Protein AF-A0A553I225-F1 (afdb_monomer_lite)

Sequence (398 aa):
MARPFSRVFCRDSVHIELLSATKSDRAGHILAYIREQADSIGYRELRPRVMENGQLTDSTIGEPRASGMKNGGLDISTAGLTAIEQKRFQSFTEQCREHGLLQRPTGLSAEDTLDGLNDEVTLLRFLCARAFDVPGALQQFKEAHAIRSSVNTAEAYNTIDIDDFEHLRGIYPHWSGHRTKDGLPICILDAANLDGPSFAKYHNYTPSQVTCRAITSLDYLTRFVMPLCSAMAVQPVSKAVYLVDITYVSLKQGWNLRGYAQSFTGLLATCYPEVVDKIYVVNAPPYFSKIWAFIKGWIDPNTAKKLMILPPADVLTTLSKRIDIEHIPERYGGQSKAEVGLVPLVDGLKDLMGTEELPDGPIKWTMDQGNRTAVAVGARAGEVRKESLGSIGVKSTL

Organism: NCBI:txid2512241

Secondary structure (DSSP, 8-state):
----------TTSHHHHTTT--HHHHHHHHHHHHHHHHHHTT----PPPP---------------------S-TTTTTTT--HHHHHHHHHHHHHHHHTTTTSPPTT--SSB--TTTTSHHHHHHHHHHTTT-HHHHHHHHHHHHHHHHHTTHHHHHHHSBHHHHHHHHHHS-EEEEEE-TT--EEEEEEGGGSSHHHHHHHHTS-HHHHHHHHHHHHHHIIIIIHHHHHHHSSS----EEEEEE-TT--HHHHHHTHHHHHHHHHHHHHHSTT-EEEEEEES--TTHHHHHHHHTTTS-HHHHHHEEE--HHHHHHHHTTTS-GGGSBGGGTS-B-PPTTSPPP-TTHHHHHS-SSPPSS-EEEEEETTEEEEEE--EETTEEP-EEEEEEE-----

Structure (mmCIF, N/CA/C/O backbone):
data_AF-A0A553I225-F1
#
_entry.id   AF-A0A553I225-F1
#
loop_
_atom_site.group_PDB
_atom_site.id
_atom_site.type_symbol
_atom_site.label_atom_id
_atom_site.label_alt_id
_atom_site.label_comp_id
_atom_site.label_asym_id
_atom_site.label_entity_id
_atom_site.label_seq_id
_atom_site.pdbx_PDB_ins_code
_atom_site.Cartn_x
_atom_site.Cartn_y
_atom_site.Cartn_z
_atom_site.occupancy
_atom_site.B_iso_or_equiv
_atom_site.auth_seq_id
_atom_site.auth_comp_id
_atom_site.auth_asym_id
_atom_site.auth_atom_id
_atom_site.pdbx_PDB_model_num
ATOM 1 N N . MET A 1 1 ? 32.624 56.293 14.747 1.00 37.28 1 MET A N 1
ATOM 2 C CA . MET A 1 1 ? 31.443 55.688 14.094 1.00 37.28 1 MET A CA 1
ATOM 3 C C . MET A 1 1 ? 31.921 54.550 13.209 1.00 37.28 1 MET A C 1
ATOM 5 O O . MET A 1 1 ? 32.442 54.810 12.137 1.00 37.28 1 MET A O 1
ATOM 9 N N . ALA A 1 2 ? 31.814 53.311 13.684 1.00 30.41 2 ALA A N 1
ATOM 10 C CA . ALA A 1 2 ? 32.144 52.113 12.919 1.00 30.41 2 ALA A CA 1
ATOM 11 C C . ALA A 1 2 ? 30.874 51.258 12.824 1.00 30.41 2 ALA A C 1
ATOM 13 O O . ALA A 1 2 ? 30.286 50.927 13.851 1.00 30.41 2 ALA A O 1
ATOM 14 N N . ARG A 1 3 ? 30.427 50.947 11.604 1.00 28.56 3 ARG A N 1
ATOM 15 C CA . ARG A 1 3 ? 29.418 49.913 11.339 1.00 28.56 3 ARG A CA 1
ATOM 16 C C . ARG A 1 3 ? 30.136 48.728 10.686 1.00 28.56 3 ARG A C 1
ATOM 18 O O . ARG A 1 3 ? 30.824 48.960 9.693 1.00 28.56 3 ARG A O 1
ATOM 25 N N . PRO A 1 4 ? 30.020 47.498 11.212 1.00 31.25 4 PRO A N 1
ATOM 26 C CA . PRO A 1 4 ? 30.602 46.325 10.583 1.00 31.25 4 PRO A CA 1
ATOM 27 C C . PRO A 1 4 ? 29.643 45.689 9.564 1.00 31.25 4 PRO A C 1
ATOM 29 O O . PRO A 1 4 ? 28.428 45.877 9.605 1.00 31.25 4 PRO A O 1
ATOM 32 N N . PHE A 1 5 ? 30.257 44.938 8.653 1.00 29.33 5 PHE A N 1
ATOM 33 C CA . PHE A 1 5 ? 29.695 44.114 7.585 1.00 29.33 5 PHE A CA 1
ATOM 34 C C . PHE A 1 5 ? 28.442 43.308 7.978 1.00 29.33 5 PHE A C 1
ATOM 36 O O . PHE A 1 5 ? 28.495 42.473 8.880 1.00 29.33 5 PHE A O 1
ATOM 43 N N . SER A 1 6 ? 27.364 43.439 7.203 1.00 29.02 6 SER A N 1
ATOM 44 C CA . SER A 1 6 ? 26.309 42.427 7.110 1.00 29.02 6 SER A CA 1
ATOM 45 C C . SER A 1 6 ? 26.723 41.366 6.084 1.00 29.02 6 SER A C 1
ATOM 47 O O . SER A 1 6 ? 26.776 41.617 4.881 1.00 29.02 6 SER A O 1
ATOM 49 N N . ARG A 1 7 ? 27.048 40.160 6.567 1.00 28.30 7 ARG A N 1
ATOM 50 C CA . ARG A 1 7 ? 27.203 38.968 5.723 1.00 28.30 7 ARG A CA 1
ATOM 51 C C . ARG A 1 7 ? 25.842 38.607 5.129 1.00 28.30 7 ARG A C 1
ATOM 53 O O . ARG A 1 7 ? 24.913 38.282 5.862 1.00 28.30 7 ARG A O 1
ATOM 60 N N . VAL A 1 8 ? 25.747 38.636 3.805 1.00 30.75 8 VAL A N 1
ATOM 61 C CA . VAL A 1 8 ? 24.680 37.972 3.052 1.00 30.75 8 VAL A CA 1
ATOM 62 C C . VAL A 1 8 ? 24.900 36.465 3.202 1.00 30.75 8 VAL A C 1
ATOM 64 O O . VAL A 1 8 ? 25.910 35.943 2.734 1.00 30.75 8 VAL A O 1
ATOM 67 N N . PHE A 1 9 ? 24.000 35.771 3.900 1.00 26.25 9 PHE A N 1
ATOM 68 C CA . PHE A 1 9 ? 23.991 34.309 3.934 1.00 26.25 9 PHE A CA 1
ATOM 69 C C . PHE A 1 9 ? 23.397 33.792 2.620 1.00 26.25 9 PHE A C 1
ATOM 71 O O . PHE A 1 9 ? 22.238 34.048 2.300 1.00 26.25 9 PHE A O 1
ATOM 78 N N . CYS A 1 10 ? 24.226 33.103 1.837 1.00 26.67 10 CYS A N 1
ATOM 79 C CA . CYS A 1 10 ? 23.835 32.445 0.599 1.00 26.67 10 CYS A CA 1
ATOM 80 C C . CYS A 1 10 ? 22.997 31.190 0.907 1.00 26.67 10 CYS A C 1
ATOM 82 O O . CYS A 1 10 ? 23.304 30.445 1.839 1.00 26.67 10 CYS A O 1
ATOM 84 N N . ARG A 1 11 ? 21.959 30.937 0.101 1.00 35.50 11 ARG A N 1
ATOM 85 C CA . ARG A 1 11 ? 21.007 29.815 0.244 1.00 35.50 11 ARG A CA 1
ATOM 86 C C . ARG A 1 11 ? 21.650 28.427 0.064 1.00 35.50 11 ARG A C 1
ATOM 88 O O . ARG A 1 11 ? 21.050 27.431 0.449 1.00 35.50 11 ARG A O 1
ATOM 95 N N . ASP A 1 12 ? 22.882 28.371 -0.438 1.00 34.47 12 ASP A N 1
ATOM 96 C CA . ASP A 1 12 ? 23.620 27.128 -0.698 1.00 34.47 12 ASP A CA 1
ATOM 97 C C . ASP A 1 12 ? 24.378 26.580 0.528 1.00 34.47 12 ASP A C 1
ATOM 99 O O . ASP A 1 12 ? 24.792 25.421 0.534 1.00 34.47 12 ASP A O 1
ATOM 103 N N . SER A 1 13 ? 24.535 27.364 1.602 1.00 29.38 13 SER A N 1
ATOM 104 C CA . SER A 1 13 ? 25.288 26.930 2.793 1.00 29.38 13 SER A CA 1
ATOM 105 C C . SER A 1 13 ? 24.510 25.964 3.698 1.00 29.38 13 SER A C 1
ATOM 107 O O . SER A 1 13 ? 25.122 25.129 4.358 1.00 29.38 13 SER A O 1
ATOM 109 N N . VAL A 1 14 ? 23.171 26.009 3.689 1.00 34.47 14 VAL A N 1
ATOM 110 C CA . VAL A 1 14 ? 22.318 25.105 4.495 1.00 34.47 14 VAL A CA 1
ATOM 111 C C . VAL A 1 14 ? 22.374 23.666 3.966 1.00 34.47 14 VAL A C 1
ATOM 113 O O . VAL A 1 14 ? 22.245 22.702 4.719 1.00 34.47 14 VAL A O 1
ATOM 116 N N . HIS A 1 15 ? 22.636 23.496 2.668 1.00 34.06 15 HIS A N 1
ATOM 117 C CA . HIS A 1 15 ? 22.679 22.178 2.040 1.00 34.06 15 HIS A CA 1
ATOM 118 C C . HIS A 1 15 ? 23.942 21.374 2.381 1.00 34.06 15 HIS A C 1
ATOM 120 O O . HIS A 1 15 ? 23.910 20.143 2.321 1.00 34.06 15 HIS A O 1
ATOM 126 N N . ILE A 1 16 ? 25.033 22.049 2.761 1.00 33.28 16 ILE A N 1
ATOM 127 C CA . ILE A 1 16 ? 26.316 21.409 3.080 1.00 33.28 16 ILE A CA 1
ATOM 128 C C . ILE A 1 16 ? 26.361 20.945 4.549 1.00 33.28 16 ILE A C 1
ATOM 130 O O . ILE A 1 16 ? 26.904 19.876 4.819 1.00 33.28 16 ILE A O 1
ATOM 134 N N . GLU A 1 17 ? 25.716 21.650 5.486 1.00 29.45 17 GLU A N 1
ATOM 135 C CA . GLU A 1 17 ? 25.651 21.226 6.902 1.00 29.45 17 GLU A CA 1
ATOM 136 C C . GLU A 1 17 ? 24.721 20.019 7.149 1.00 29.45 17 GLU A C 1
ATOM 138 O O . GLU A 1 17 ? 24.950 19.232 8.066 1.00 29.45 17 GLU A O 1
ATOM 143 N N . LEU A 1 18 ? 23.724 19.781 6.288 1.00 35.38 18 LEU A N 1
ATOM 144 C CA . LEU A 1 18 ? 22.828 18.612 6.380 1.00 35.38 18 LEU A CA 1
ATOM 145 C C . LEU A 1 18 ? 23.526 17.264 6.113 1.00 35.38 18 LEU A C 1
ATOM 147 O O . LEU A 1 18 ? 23.009 16.209 6.496 1.00 35.38 18 LEU A O 1
ATOM 151 N N . LEU A 1 19 ? 24.690 17.280 5.456 1.00 36.62 19 LEU A N 1
ATOM 152 C CA . LEU A 1 19 ? 25.438 16.073 5.094 1.00 36.62 19 LEU A CA 1
ATOM 153 C C . LEU A 1 19 ? 26.363 15.567 6.215 1.00 36.62 19 LEU A C 1
ATOM 155 O O . LEU A 1 19 ? 26.829 14.431 6.123 1.00 36.62 19 LEU A O 1
ATOM 159 N N . SER A 1 20 ? 26.585 16.349 7.280 1.00 33.09 20 SER A N 1
ATOM 160 C CA . SER A 1 20 ? 27.472 15.989 8.401 1.00 33.09 20 SER A CA 1
ATOM 161 C C . SER A 1 20 ? 26.771 15.814 9.759 1.00 33.09 20 SER A C 1
ATOM 163 O O . SER A 1 20 ? 27.417 15.386 10.715 1.00 33.09 20 SER A O 1
ATOM 165 N N . ALA A 1 21 ? 25.467 16.088 9.866 1.00 38.66 21 ALA A N 1
ATOM 166 C CA . ALA A 1 21 ? 24.759 16.093 11.150 1.00 38.66 21 ALA A CA 1
ATOM 167 C C . ALA A 1 21 ? 24.278 14.701 11.619 1.00 38.66 21 ALA A C 1
ATOM 169 O O . ALA A 1 21 ? 23.859 13.846 10.825 1.00 38.66 21 ALA A O 1
ATOM 170 N N . THR A 1 22 ? 24.311 14.477 12.937 1.00 43.94 22 THR A N 1
ATOM 171 C CA . THR A 1 22 ? 23.955 13.196 13.571 1.00 43.94 22 THR A CA 1
ATOM 172 C C . THR A 1 22 ? 22.433 12.968 13.619 1.00 43.94 22 THR A C 1
ATOM 174 O O . THR A 1 22 ? 21.638 13.876 13.382 1.00 43.94 22 THR A O 1
ATOM 177 N N . LYS A 1 23 ? 21.981 11.739 13.930 1.00 37.59 23 LYS A N 1
ATOM 178 C CA . LYS A 1 23 ? 20.542 11.377 13.990 1.00 37.59 23 LYS A CA 1
ATOM 179 C C . LYS A 1 23 ? 19.705 12.278 14.919 1.00 37.59 23 LYS A C 1
ATOM 181 O O . LYS A 1 23 ? 18.524 12.453 14.642 1.00 37.59 23 LYS A O 1
ATOM 186 N N . SER A 1 24 ? 20.300 12.835 15.977 1.00 35.31 24 SER A N 1
ATOM 187 C CA . SER A 1 24 ? 19.622 13.732 16.928 1.00 35.31 24 SER A CA 1
ATOM 188 C C . SER A 1 24 ? 19.324 15.108 16.320 1.00 35.31 24 SER A C 1
ATOM 190 O O . SER A 1 24 ? 18.259 15.672 16.559 1.00 35.31 24 SER A O 1
ATOM 192 N N . ASP A 1 25 ? 20.215 15.616 15.468 1.00 35.28 25 ASP A N 1
ATOM 193 C CA . ASP A 1 25 ? 20.081 16.948 14.866 1.00 35.28 25 ASP A CA 1
ATOM 194 C C . ASP A 1 25 ? 18.958 16.992 13.817 1.00 35.28 25 ASP A C 1
ATOM 196 O O . ASP A 1 25 ? 18.258 17.994 13.675 1.00 35.28 25 ASP A O 1
ATOM 200 N N . ARG A 1 26 ? 18.690 15.870 13.132 1.00 44.38 26 ARG A N 1
ATOM 201 C CA . ARG A 1 26 ? 17.612 15.777 12.128 1.00 44.38 26 ARG A CA 1
ATOM 202 C C . ARG A 1 26 ? 16.213 15.944 12.722 1.00 44.38 26 ARG A C 1
ATOM 204 O O . ARG A 1 26 ? 15.359 16.536 12.069 1.00 44.38 26 ARG A O 1
ATOM 211 N N . ALA A 1 27 ? 15.980 15.470 13.947 1.00 36.41 27 ALA A N 1
ATOM 212 C CA . ALA A 1 27 ? 14.702 15.657 14.634 1.00 36.41 27 ALA A CA 1
ATOM 213 C C . ALA A 1 27 ? 14.464 17.137 14.986 1.00 36.41 27 ALA A C 1
ATOM 215 O O . ALA A 1 27 ? 13.357 17.641 14.808 1.00 36.41 27 ALA A O 1
ATOM 216 N N . GLY A 1 28 ? 15.518 17.857 15.392 1.00 34.72 28 GLY A N 1
ATOM 217 C CA . GLY A 1 28 ? 15.462 19.299 15.643 1.00 34.72 28 GLY A CA 1
ATOM 218 C C . GLY A 1 28 ? 15.125 20.109 14.388 1.00 34.72 28 GLY A C 1
ATOM 219 O O . GLY A 1 28 ? 14.275 20.995 14.438 1.00 34.72 28 GLY A O 1
ATOM 220 N N . HIS A 1 29 ? 15.714 19.760 13.241 1.00 43.00 29 HIS A N 1
ATOM 221 C CA . HIS A 1 29 ? 15.426 20.428 11.967 1.00 43.00 29 HIS A CA 1
ATOM 222 C C . HIS A 1 29 ? 14.021 20.127 11.422 1.00 43.00 29 HIS A C 1
ATOM 224 O O . HIS A 1 29 ? 13.385 21.019 10.866 1.00 43.00 29 HIS A O 1
ATOM 230 N N . ILE A 1 30 ? 13.502 18.910 11.624 1.00 38.75 30 ILE A N 1
ATOM 231 C CA . ILE A 1 30 ? 12.119 18.557 11.263 1.00 38.75 30 ILE A CA 1
ATOM 232 C C . ILE A 1 30 ? 11.120 19.321 12.141 1.00 38.75 30 ILE A C 1
ATOM 234 O O . ILE A 1 30 ? 10.144 19.857 11.626 1.00 38.75 30 ILE A O 1
ATOM 238 N N . LEU A 1 31 ? 11.378 19.444 13.446 1.00 39.09 31 LEU A N 1
ATOM 239 C CA . LEU A 1 31 ? 10.539 20.240 14.346 1.00 39.09 31 LEU A CA 1
ATOM 240 C C . LEU A 1 31 ? 10.594 21.740 14.019 1.00 39.09 31 LEU A C 1
ATOM 242 O O . LEU A 1 31 ? 9.563 22.405 14.078 1.00 39.09 31 LEU A O 1
ATOM 246 N N . ALA A 1 32 ? 11.757 22.268 13.623 1.00 36.38 32 ALA A N 1
ATOM 247 C CA . ALA A 1 32 ? 11.894 23.650 13.159 1.00 36.38 32 ALA A CA 1
ATOM 248 C C . ALA A 1 32 ? 11.118 23.898 11.852 1.00 36.38 32 ALA A C 1
ATOM 250 O O . ALA A 1 32 ? 10.411 24.896 11.748 1.00 36.38 32 ALA A O 1
ATOM 251 N N . TYR A 1 33 ? 11.167 22.950 10.911 1.00 41.09 33 TYR A N 1
ATOM 252 C CA . TYR A 1 33 ? 10.382 22.985 9.674 1.00 41.09 33 TYR A CA 1
ATOM 253 C C . TYR A 1 33 ? 8.871 22.918 9.946 1.00 41.09 33 TYR A C 1
ATOM 255 O O . TYR A 1 33 ? 8.108 23.697 9.387 1.00 41.09 33 TYR A O 1
ATOM 263 N N . ILE A 1 34 ? 8.423 22.045 10.856 1.00 39.53 34 ILE A N 1
ATOM 264 C CA . ILE A 1 34 ? 7.011 21.957 11.270 1.00 39.53 34 ILE A CA 1
ATOM 265 C C . ILE A 1 34 ? 6.545 23.269 11.922 1.00 39.53 34 ILE A C 1
ATOM 267 O O . ILE A 1 34 ? 5.424 23.712 11.674 1.00 39.53 34 ILE A O 1
ATOM 271 N N . ARG A 1 35 ? 7.404 23.919 12.717 1.00 36.88 35 ARG A N 1
ATOM 272 C CA . ARG A 1 35 ? 7.104 25.205 13.363 1.00 36.88 35 ARG A CA 1
ATOM 273 C C . ARG A 1 35 ? 6.989 26.348 12.349 1.00 36.88 35 ARG A C 1
ATOM 275 O O . ARG A 1 35 ? 6.042 27.120 12.417 1.00 36.88 35 ARG A O 1
ATOM 282 N N . GLU A 1 36 ? 7.881 26.389 11.362 1.00 35.81 36 GLU A N 1
ATOM 283 C CA . GLU A 1 36 ? 7.844 27.361 10.259 1.00 35.81 36 GLU A CA 1
ATOM 284 C C . GLU A 1 36 ? 6.590 27.188 9.376 1.00 35.81 36 GLU A C 1
ATOM 286 O O . GLU A 1 36 ? 5.980 28.169 8.950 1.00 35.81 36 GLU A O 1
ATOM 291 N N . GLN A 1 37 ? 6.138 25.944 9.165 1.00 38.44 37 GLN A N 1
ATOM 292 C CA . GLN A 1 37 ? 4.873 25.660 8.477 1.00 38.44 37 GLN A CA 1
ATOM 293 C C . GLN 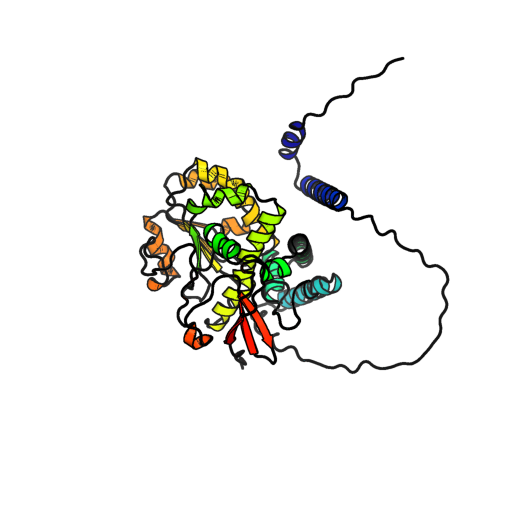A 1 37 ? 3.653 26.097 9.306 1.00 38.44 37 GLN A C 1
ATOM 295 O O . GLN A 1 37 ? 2.733 26.692 8.746 1.00 38.44 37 GLN A O 1
ATOM 300 N N . ALA A 1 38 ? 3.652 25.879 10.626 1.00 36.06 38 ALA A N 1
ATOM 301 C CA . ALA A 1 38 ? 2.565 26.303 11.516 1.00 36.06 38 ALA A CA 1
ATOM 302 C C . ALA A 1 38 ? 2.398 27.836 11.573 1.00 36.06 38 ALA A C 1
ATOM 304 O O . ALA A 1 38 ? 1.268 28.333 11.556 1.00 36.06 38 ALA A O 1
ATOM 305 N N . ASP A 1 39 ? 3.507 28.582 11.552 1.00 34.72 39 ASP A N 1
ATOM 306 C CA . ASP A 1 39 ? 3.498 30.051 11.531 1.00 34.72 39 ASP A CA 1
ATOM 307 C C . ASP A 1 39 ? 2.979 30.612 10.191 1.00 34.72 39 ASP A C 1
ATOM 309 O O . ASP A 1 39 ? 2.279 31.627 10.172 1.00 34.72 39 ASP A O 1
ATOM 313 N N . SER A 1 40 ? 3.234 29.924 9.069 1.00 32.22 40 SER A N 1
ATOM 314 C CA . SER A 1 40 ? 2.745 30.330 7.738 1.00 32.22 40 SER A CA 1
ATOM 315 C C . SER A 1 40 ? 1.227 30.167 7.543 1.00 32.22 40 SER A C 1
ATOM 317 O O . SER A 1 40 ? 0.647 30.806 6.666 1.00 32.22 40 SER A O 1
ATOM 319 N N . ILE A 1 41 ? 0.577 29.352 8.385 1.00 36.00 41 ILE A N 1
ATOM 320 C CA . ILE A 1 41 ? -0.864 29.038 8.334 1.00 36.00 41 ILE A CA 1
ATOM 321 C C . ILE A 1 41 ? -1.660 29.888 9.356 1.00 36.00 41 ILE A C 1
ATOM 323 O O . ILE A 1 41 ? -2.880 29.790 9.455 1.00 36.00 41 ILE A O 1
ATOM 327 N N . GLY A 1 42 ? -1.000 30.789 10.097 1.00 29.86 42 GLY A N 1
ATOM 328 C CA . GLY A 1 42 ? -1.677 31.756 10.970 1.00 29.86 42 GLY A CA 1
ATOM 329 C C . GLY A 1 42 ? -2.247 31.174 12.270 1.00 29.86 42 GLY A C 1
ATOM 330 O O . GLY A 1 42 ? -3.164 31.759 12.852 1.00 29.86 42 GLY A O 1
ATOM 331 N N . TYR A 1 43 ? -1.707 30.060 12.769 1.00 27.84 43 TYR A N 1
ATOM 332 C CA . TYR A 1 43 ? -2.063 29.538 14.089 1.00 27.84 43 TYR A CA 1
ATOM 333 C C . TYR A 1 43 ? -1.398 30.375 15.196 1.00 27.84 43 TYR A C 1
ATOM 335 O O . TYR A 1 43 ? -0.237 30.178 15.541 1.00 27.84 43 TYR A O 1
ATOM 343 N N . ARG A 1 44 ? -2.132 31.328 15.788 1.00 30.73 44 ARG A N 1
ATOM 344 C CA . ARG A 1 44 ? -1.711 31.979 17.043 1.00 30.73 44 ARG A CA 1
ATOM 345 C C . ARG A 1 44 ? -1.878 31.007 18.214 1.00 30.73 44 ARG A C 1
ATOM 347 O O . ARG A 1 44 ? -2.973 30.496 18.436 1.00 30.73 44 ARG A O 1
ATOM 354 N N . GLU A 1 45 ? -0.804 30.811 18.978 1.00 29.08 45 GLU A N 1
ATOM 355 C CA . GLU A 1 45 ? -0.772 30.046 20.230 1.00 29.08 45 GLU A CA 1
ATOM 356 C C . GLU A 1 45 ? -1.939 30.418 21.168 1.00 29.08 45 GLU A C 1
ATOM 358 O O . GLU A 1 45 ? -2.092 31.570 21.589 1.00 29.08 45 GLU A O 1
ATOM 363 N N . LEU A 1 46 ? -2.746 29.422 21.546 1.00 25.77 46 LEU A N 1
ATOM 364 C CA . LEU A 1 46 ? -3.670 29.520 22.672 1.00 25.77 46 LEU A CA 1
ATOM 365 C C . LEU A 1 46 ? -2.847 29.574 23.966 1.00 25.77 46 LEU A C 1
ATOM 367 O O . LEU A 1 46 ? -2.316 28.562 24.422 1.00 25.77 46 LEU A O 1
ATOM 371 N N . ARG A 1 47 ? -2.738 30.762 24.571 1.00 24.59 47 ARG A N 1
ATOM 372 C CA . ARG A 1 47 ? -2.225 30.900 25.941 1.00 24.59 47 ARG A CA 1
ATOM 373 C C . ARG A 1 47 ? -3.185 30.232 26.941 1.00 24.59 47 ARG A C 1
ATOM 375 O O . ARG A 1 47 ? -4.400 30.372 26.776 1.00 24.59 47 ARG A O 1
ATOM 382 N N . PRO A 1 48 ? -2.688 29.590 28.015 1.00 25.22 48 PRO A N 1
ATOM 383 C CA . PRO A 1 48 ? -3.545 29.017 29.049 1.00 25.22 48 PRO A CA 1
ATOM 384 C C . PRO A 1 48 ? -4.263 30.122 29.836 1.00 25.22 48 PRO A C 1
ATOM 386 O O . PRO A 1 48 ? -3.629 31.075 30.294 1.00 25.22 48 PRO A O 1
ATOM 389 N N . ARG A 1 49 ? -5.582 29.989 30.028 1.00 24.70 49 ARG A N 1
ATOM 390 C CA . ARG A 1 49 ? -6.319 30.764 31.037 1.00 24.70 49 ARG A CA 1
ATOM 391 C C . ARG A 1 49 ? -6.049 30.156 32.412 1.00 24.70 49 ARG A C 1
ATOM 393 O O . ARG A 1 49 ? -6.395 29.005 32.657 1.00 24.70 49 ARG A O 1
ATOM 400 N N . VAL A 1 50 ? -5.455 30.951 33.294 1.00 25.47 50 VAL A N 1
ATOM 401 C CA . VAL A 1 50 ? -5.456 30.726 34.743 1.00 25.47 50 VAL A CA 1
ATOM 402 C C . VAL A 1 50 ? -6.884 30.955 35.244 1.00 25.47 50 VAL A C 1
ATOM 404 O O . VAL A 1 50 ? -7.486 31.975 34.912 1.00 25.47 50 VAL A O 1
ATOM 407 N N . MET A 1 51 ? -7.425 30.018 36.020 1.00 26.70 51 MET A N 1
ATOM 408 C CA . MET A 1 51 ? -8.625 30.227 36.834 1.00 26.70 51 MET A CA 1
ATOM 409 C C . MET A 1 51 ? -8.236 29.963 38.286 1.00 26.70 51 MET A C 1
ATOM 411 O O . MET A 1 51 ? -7.865 28.850 38.650 1.00 26.70 51 MET A O 1
ATOM 415 N N . GLU A 1 52 ? -8.292 31.025 39.080 1.00 24.19 52 GLU A N 1
ATOM 416 C CA . GLU A 1 52 ? -8.125 31.048 40.528 1.00 24.19 52 GLU A CA 1
ATOM 417 C C . GLU A 1 52 ? -9.500 31.385 41.136 1.00 24.19 52 GLU A C 1
ATOM 419 O O . GLU A 1 52 ? -10.275 32.120 40.519 1.00 24.19 52 GLU A O 1
ATOM 424 N N . ASN A 1 53 ? -9.770 30.859 42.336 1.00 27.86 53 ASN A N 1
ATOM 425 C CA . ASN A 1 53 ? -10.982 30.987 43.171 1.00 27.86 53 ASN A CA 1
ATOM 426 C C . ASN A 1 53 ? -12.022 29.867 43.014 1.00 27.86 53 ASN A C 1
ATOM 428 O O . ASN A 1 53 ? -12.932 29.915 42.189 1.00 27.86 53 ASN A O 1
ATOM 432 N N . GLY A 1 54 ? -11.889 28.857 43.878 1.00 27.34 54 GLY A N 1
ATOM 433 C CA . GLY A 1 54 ? -12.864 27.789 44.041 1.00 27.34 54 GLY A CA 1
ATOM 434 C C . GLY A 1 54 ? -14.056 28.157 44.924 1.00 27.34 54 GLY A C 1
ATOM 435 O O . GLY A 1 54 ? -13.959 29.027 45.781 1.00 27.34 54 GLY A O 1
ATOM 436 N N . GLN A 1 55 ? -15.161 27.435 44.731 1.00 26.09 55 GLN A N 1
ATOM 437 C CA . GLN A 1 55 ? -15.899 26.689 45.761 1.00 26.09 55 GLN A CA 1
ATOM 438 C C . GLN A 1 55 ? -17.118 25.976 45.146 1.00 26.09 55 GLN A C 1
ATOM 440 O O . GLN A 1 55 ? -17.630 26.373 44.102 1.00 26.09 55 GLN A O 1
ATOM 445 N N . LEU A 1 56 ? -17.511 24.876 45.800 1.00 24.75 56 LEU A N 1
ATOM 446 C CA . LEU A 1 56 ? -18.521 23.886 45.410 1.00 24.75 56 LEU A CA 1
ATOM 447 C C . LEU A 1 56 ? -19.966 24.404 45.479 1.00 24.75 56 LEU A C 1
ATOM 449 O O . LEU A 1 56 ? -20.304 25.144 46.398 1.00 24.75 56 LEU A O 1
ATOM 453 N N . THR A 1 57 ? -20.846 23.829 44.648 1.00 24.31 57 THR A N 1
ATOM 454 C CA . THR A 1 57 ? -22.213 23.474 45.076 1.00 24.31 57 THR A CA 1
ATOM 455 C C . THR A 1 57 ? -22.603 22.085 44.561 1.00 24.31 57 THR A C 1
ATOM 457 O O . THR A 1 57 ? -22.243 21.681 43.458 1.00 24.31 57 THR A O 1
ATOM 460 N N . ASP A 1 58 ? -23.275 21.358 45.446 1.00 23.23 58 ASP A N 1
ATOM 461 C CA . ASP A 1 58 ? -23.751 19.979 45.372 1.00 23.23 58 ASP A CA 1
ATOM 462 C C . ASP A 1 58 ? -25.032 19.876 44.522 1.00 23.23 58 ASP A C 1
ATOM 464 O O . ASP A 1 58 ? -25.892 20.752 44.613 1.00 23.23 58 ASP A O 1
ATOM 468 N N . SER A 1 59 ? -25.176 18.828 43.703 1.00 24.38 59 SER A N 1
ATOM 469 C CA . SER A 1 59 ? -26.491 18.252 43.368 1.00 24.38 59 SER A CA 1
ATOM 470 C C . SER A 1 59 ? -26.398 16.974 42.517 1.00 24.38 59 SER A C 1
ATOM 472 O O . SER A 1 59 ? -26.076 16.984 41.335 1.00 24.38 59 SER A O 1
ATOM 474 N N . THR A 1 60 ? -26.840 15.890 43.156 1.00 24.94 60 THR A N 1
ATOM 475 C CA . THR A 1 60 ? -27.579 14.729 42.624 1.00 24.94 60 THR A CA 1
ATOM 476 C C . THR A 1 60 ? -26.881 13.748 41.675 1.00 24.94 60 THR A C 1
ATOM 478 O O . THR A 1 60 ? -26.735 13.944 40.473 1.00 24.94 60 THR A O 1
ATOM 481 N N . ILE A 1 61 ? -26.583 12.595 42.276 1.00 30.08 61 ILE A N 1
ATOM 482 C CA . ILE A 1 61 ? -26.216 11.307 41.692 1.00 30.08 61 ILE A CA 1
ATOM 483 C C . ILE A 1 61 ? -27.277 10.855 40.677 1.00 30.08 61 ILE A C 1
ATOM 485 O O . ILE A 1 61 ? -28.435 10.638 41.030 1.00 30.08 61 ILE A O 1
ATOM 489 N N . GLY A 1 62 ? -26.851 10.655 39.430 1.00 24.23 62 GLY A N 1
ATOM 490 C CA . GLY A 1 62 ? -27.552 9.865 38.423 1.00 24.23 62 GLY A CA 1
ATOM 491 C C . GLY A 1 62 ? -26.573 8.854 37.833 1.00 24.23 62 GLY A C 1
ATOM 492 O O . GLY A 1 62 ? -25.635 9.236 37.138 1.00 24.23 62 GLY A O 1
ATOM 493 N N . GLU A 1 63 ? -26.754 7.575 38.155 1.00 23.62 63 GLU A N 1
ATOM 494 C CA . GLU A 1 63 ? -25.958 6.471 37.609 1.00 23.62 63 GLU A CA 1
ATOM 495 C C . GLU A 1 63 ? -26.050 6.431 36.071 1.00 23.62 63 GLU A C 1
ATOM 497 O O . GLU A 1 63 ? -27.159 6.401 35.524 1.00 23.62 63 GLU A O 1
ATOM 502 N N . PRO A 1 64 ? -24.929 6.346 35.331 1.00 24.38 64 PRO A N 1
ATOM 503 C CA . PRO A 1 64 ? -24.985 6.006 33.922 1.00 24.38 64 PRO A CA 1
ATOM 504 C C . PRO A 1 64 ? -25.257 4.505 33.794 1.00 24.38 64 PRO A C 1
ATOM 506 O O . PRO A 1 64 ? -24.418 3.667 34.131 1.00 24.38 64 PRO A O 1
ATOM 509 N N . ARG A 1 65 ? -26.441 4.164 33.275 1.00 23.06 65 ARG A N 1
ATOM 510 C CA . ARG A 1 65 ? -26.766 2.824 32.775 1.00 23.06 65 ARG A CA 1
ATOM 511 C C . ARG A 1 65 ? -25.660 2.354 31.829 1.00 23.06 65 ARG A C 1
ATOM 513 O O . ARG A 1 65 ? -25.489 2.907 30.745 1.00 23.06 65 ARG A O 1
ATOM 520 N N . ALA A 1 66 ? -24.951 1.303 32.224 1.00 23.88 66 ALA A N 1
ATOM 521 C CA . ALA A 1 66 ? -24.035 0.581 31.359 1.00 23.88 66 ALA A CA 1
ATOM 522 C C . ALA A 1 66 ? -24.822 -0.082 30.213 1.00 23.88 66 ALA A C 1
ATOM 524 O O . ALA A 1 66 ? -25.359 -1.179 30.362 1.00 23.88 66 ALA A O 1
ATOM 525 N N . SER A 1 67 ? -24.904 0.575 29.053 1.00 24.16 67 SER A N 1
ATOM 526 C CA . SER A 1 67 ? -25.285 -0.093 27.809 1.00 24.16 67 SER A CA 1
ATOM 527 C C . SER A 1 67 ? -24.068 -0.857 27.291 1.00 24.16 67 SER A C 1
ATOM 529 O O . SER A 1 67 ? -23.262 -0.340 26.517 1.00 24.16 67 SER A O 1
ATOM 531 N N . GLY A 1 68 ? -23.908 -2.092 27.764 1.00 23.98 68 GLY A N 1
ATOM 532 C CA . GLY A 1 68 ? -22.950 -3.045 27.220 1.00 23.98 68 GLY A CA 1
ATOM 533 C C . GLY A 1 68 ? -23.339 -3.447 25.799 1.00 23.98 68 GLY A C 1
ATOM 534 O O . GLY A 1 68 ? -23.959 -4.486 25.596 1.00 23.98 68 GLY A O 1
ATOM 535 N N . MET A 1 69 ? -22.955 -2.640 24.811 1.00 23.38 69 MET A N 1
ATOM 536 C CA . MET A 1 69 ? -22.774 -3.126 23.447 1.00 23.38 69 MET A CA 1
ATOM 537 C C . MET A 1 69 ? -21.484 -3.944 23.436 1.00 23.38 69 MET A C 1
ATOM 539 O O . MET A 1 69 ? -20.376 -3.411 23.464 1.00 23.38 69 MET A O 1
ATOM 543 N N . LYS A 1 70 ? -21.638 -5.269 23.459 1.00 24.86 70 LYS A N 1
ATOM 544 C CA . LYS A 1 70 ? -20.559 -6.198 23.134 1.00 24.86 70 LYS A CA 1
ATOM 545 C C . LYS A 1 70 ? -20.188 -5.957 21.671 1.00 24.86 70 LYS A C 1
ATOM 547 O O . LYS A 1 70 ? -20.907 -6.399 20.781 1.00 24.86 70 LYS A O 1
ATOM 552 N N . ASN A 1 71 ? -19.092 -5.242 21.430 1.00 29.89 71 ASN A N 1
ATOM 553 C CA . ASN A 1 71 ? -18.463 -5.205 20.115 1.00 29.89 71 ASN A CA 1
ATOM 554 C C . ASN A 1 71 ? -17.982 -6.627 19.796 1.00 29.89 71 ASN A C 1
ATOM 556 O O . ASN A 1 71 ? -17.004 -7.106 20.370 1.00 29.89 71 ASN A O 1
ATOM 560 N N . GLY A 1 72 ? -18.721 -7.326 18.935 1.00 30.06 72 GLY A N 1
ATOM 561 C CA . GLY A 1 72 ? -18.270 -8.571 18.330 1.00 30.06 72 GLY A CA 1
ATOM 562 C C . GLY A 1 72 ? -17.056 -8.294 17.446 1.00 30.06 72 GLY A C 1
ATOM 563 O O . GLY A 1 72 ? -17.105 -7.396 16.609 1.00 30.06 72 GLY A O 1
ATOM 564 N N . GLY A 1 73 ? -15.972 -9.046 17.658 1.00 29.41 73 GLY A N 1
ATOM 565 C CA . GLY A 1 73 ? -14.774 -8.989 16.813 1.00 29.41 73 GLY A CA 1
ATOM 566 C C . GLY A 1 73 ? -13.418 -9.154 17.511 1.00 29.41 73 GLY A C 1
ATOM 567 O O . GLY A 1 73 ? -12.406 -9.040 16.835 1.00 29.41 73 GLY A O 1
ATOM 568 N N . LEU A 1 74 ? -13.365 -9.428 18.820 1.00 35.75 74 LEU A N 1
ATOM 569 C CA . LEU A 1 74 ? -12.107 -9.482 19.591 1.00 35.75 74 LEU A CA 1
ATOM 570 C C . LEU A 1 74 ? -11.184 -10.688 19.298 1.00 35.75 74 LEU A C 1
ATOM 572 O O . LEU A 1 74 ? -10.027 -10.663 19.710 1.00 35.75 74 LEU A O 1
ATOM 576 N N . ASP A 1 75 ? -11.652 -11.739 18.616 1.00 41.56 75 ASP A N 1
ATOM 577 C CA . ASP A 1 75 ? -10.968 -13.046 18.682 1.00 41.56 75 ASP A CA 1
ATOM 578 C C . ASP A 1 75 ? -10.033 -13.376 17.504 1.00 41.56 75 ASP A C 1
ATOM 580 O O . ASP A 1 75 ? -9.167 -14.237 17.626 1.00 41.56 75 ASP A O 1
ATOM 584 N N . ILE A 1 76 ? -10.145 -12.694 16.357 1.00 47.91 76 ILE A N 1
ATOM 585 C CA . ILE A 1 76 ? -9.418 -13.118 15.142 1.00 47.91 76 ILE A CA 1
ATOM 586 C C . ILE A 1 76 ? -8.130 -12.304 14.915 1.00 47.91 76 ILE A C 1
ATOM 588 O O . ILE A 1 76 ? -7.130 -12.847 14.451 1.00 47.91 76 ILE A O 1
ATOM 592 N N . SER A 1 77 ? -8.110 -11.013 15.270 1.00 52.91 77 SER A N 1
ATOM 593 C CA . SER A 1 77 ? -6.963 -10.118 15.021 1.00 52.91 77 SER A CA 1
ATOM 594 C C . SER A 1 77 ? -5.745 -10.435 15.903 1.00 52.91 77 SER A C 1
ATOM 596 O O . SER A 1 77 ? -4.609 -10.211 15.490 1.00 52.91 77 SER A O 1
ATOM 598 N N . THR A 1 78 ? -5.975 -10.985 17.101 1.00 57.34 78 THR A N 1
ATOM 599 C CA . THR A 1 78 ? -4.929 -11.362 18.070 1.00 57.34 78 THR A CA 1
ATOM 600 C C . THR A 1 78 ? -4.662 -12.867 18.130 1.00 57.34 78 THR A C 1
ATOM 602 O O . THR A 1 78 ? -3.804 -13.306 18.902 1.00 57.34 78 THR A O 1
ATOM 605 N N . ALA A 1 79 ? -5.352 -13.657 17.299 1.00 62.00 79 ALA A N 1
ATOM 606 C CA . ALA A 1 79 ? -5.141 -15.092 17.187 1.00 62.00 79 ALA A CA 1
ATOM 607 C C . ALA A 1 79 ? -3.680 -15.370 16.789 1.00 62.00 79 ALA A C 1
ATOM 609 O O . ALA A 1 79 ? -3.248 -15.071 15.678 1.00 62.00 79 ALA A O 1
ATOM 610 N N . GLY A 1 80 ? -2.899 -15.905 17.730 1.00 76.31 80 GLY A N 1
ATOM 611 C CA . GLY A 1 80 ? -1.472 -16.191 17.552 1.00 76.31 80 GLY A CA 1
ATOM 612 C C . GLY A 1 80 ? -0.520 -15.336 18.391 1.00 76.31 80 GLY A C 1
ATOM 613 O O . GLY A 1 80 ? 0.671 -15.640 18.417 1.00 76.31 80 GLY A O 1
ATOM 614 N N . LEU A 1 81 ? -1.007 -14.320 19.114 1.00 87.88 81 LEU A N 1
ATOM 615 C CA . LEU A 1 81 ? -0.181 -13.585 20.075 1.00 87.88 81 LEU A CA 1
ATOM 616 C C . LEU A 1 81 ? 0.080 -14.415 21.337 1.00 87.88 81 LEU A C 1
ATOM 618 O O . LEU A 1 81 ? -0.818 -15.043 21.900 1.00 87.88 81 LEU A O 1
ATOM 622 N N . THR A 1 82 ? 1.310 -14.364 21.842 1.00 93.38 82 THR A N 1
ATOM 623 C CA . THR A 1 82 ? 1.631 -14.849 23.188 1.00 93.38 82 THR A CA 1
ATOM 624 C C . THR A 1 82 ? 0.938 -13.993 24.254 1.00 93.38 82 THR A C 1
ATOM 626 O O . THR A 1 82 ? 0.605 -12.828 24.032 1.00 93.38 82 THR A O 1
ATOM 629 N N . ALA A 1 83 ? 0.801 -14.516 25.476 1.00 94.00 83 ALA A N 1
ATOM 630 C CA . ALA A 1 83 ? 0.219 -13.758 26.590 1.00 94.00 83 ALA A CA 1
ATOM 631 C C . ALA A 1 83 ? 0.959 -12.432 26.880 1.00 94.00 83 ALA A C 1
ATOM 633 O O . ALA A 1 83 ? 0.356 -11.463 27.342 1.00 94.00 83 ALA A O 1
ATOM 634 N N . ILE A 1 84 ? 2.271 -12.373 26.618 1.00 95.19 84 ILE A N 1
ATOM 635 C CA . ILE A 1 84 ? 3.068 -11.149 26.779 1.00 95.19 84 ILE A CA 1
ATOM 636 C C . ILE A 1 84 ? 2.737 -10.146 25.671 1.00 95.19 84 ILE A C 1
ATOM 638 O O . ILE A 1 84 ? 2.529 -8.967 25.957 1.00 95.19 84 ILE A O 1
ATOM 642 N N . GLU A 1 85 ? 2.663 -10.596 24.421 1.00 95.06 85 GLU A N 1
ATOM 643 C CA . GLU A 1 85 ? 2.304 -9.751 23.278 1.00 95.06 85 GLU A CA 1
ATOM 644 C C . GLU A 1 85 ? 0.878 -9.213 23.400 1.00 95.06 85 GLU A C 1
ATOM 646 O O . GLU A 1 85 ? 0.659 -8.029 23.158 1.00 95.06 85 GLU A O 1
ATOM 651 N N . GLN A 1 86 ? -0.066 -10.026 23.881 1.00 94.75 86 GLN A N 1
ATOM 652 C CA . GLN A 1 86 ? -1.440 -9.591 24.124 1.00 94.75 86 GLN A CA 1
ATOM 653 C C . GLN A 1 86 ? -1.511 -8.493 25.196 1.00 94.75 86 GLN A C 1
ATOM 655 O O . GLN A 1 86 ? -2.172 -7.474 24.993 1.00 94.75 86 GLN A O 1
ATOM 660 N N . LYS A 1 87 ? -0.764 -8.629 26.302 1.00 96.81 87 LYS A N 1
ATOM 661 C CA . LYS A 1 87 ? -0.651 -7.568 27.322 1.00 96.81 87 LYS A CA 1
ATOM 662 C C . LYS A 1 87 ? -0.041 -6.285 26.759 1.00 96.81 87 LYS A C 1
ATOM 664 O O . LYS A 1 87 ? -0.495 -5.188 27.081 1.00 96.81 87 LYS A O 1
ATOM 669 N N . ARG A 1 88 ? 0.983 -6.402 25.909 1.00 97.69 88 ARG A N 1
ATOM 670 C CA . ARG A 1 88 ? 1.604 -5.246 25.243 1.00 97.69 88 ARG A CA 1
ATOM 671 C C . ARG A 1 88 ? 0.640 -4.576 24.269 1.00 97.69 88 ARG A C 1
ATOM 673 O O . ARG A 1 88 ? 0.578 -3.352 24.245 1.00 97.69 88 ARG A O 1
ATOM 680 N N . PHE A 1 89 ? -0.146 -5.354 23.531 1.00 97.12 89 PHE A N 1
ATOM 681 C CA . PHE A 1 89 ? -1.174 -4.839 22.632 1.00 97.12 89 PHE A CA 1
ATOM 682 C C . PHE A 1 89 ? -2.284 -4.094 23.379 1.00 97.12 89 PHE A C 1
ATOM 684 O O . PHE A 1 89 ? -2.647 -2.986 22.986 1.00 97.12 89 PHE A O 1
ATOM 691 N N . GLN A 1 90 ? -2.749 -4.635 24.506 1.00 97.25 90 GLN A N 1
ATOM 692 C CA . GLN A 1 90 ? -3.702 -3.953 25.387 1.00 97.25 90 GLN A CA 1
ATOM 693 C C . GLN A 1 90 ? -3.130 -2.635 25.926 1.00 97.25 90 GLN A C 1
ATOM 695 O O . GLN A 1 90 ? -3.778 -1.598 25.818 1.00 97.25 90 GLN A O 1
ATOM 700 N N . SER A 1 91 ? -1.893 -2.651 26.438 1.00 98.12 91 SER A N 1
ATOM 701 C CA . SER A 1 91 ? -1.225 -1.441 26.939 1.00 98.12 91 SER A CA 1
ATOM 702 C C . SER A 1 91 ? -1.046 -0.378 25.853 1.00 98.12 91 SER A C 1
ATOM 704 O O . SER A 1 91 ? -1.295 0.800 26.097 1.00 98.12 91 SER A O 1
ATOM 706 N N . PHE A 1 92 ? -0.650 -0.787 24.647 1.00 98.50 92 PHE A N 1
ATOM 707 C CA . PHE A 1 92 ? -0.523 0.106 23.500 1.00 98.50 92 PHE A CA 1
ATOM 708 C C . PHE A 1 92 ? -1.867 0.730 23.111 1.00 98.50 92 PHE A C 1
ATOM 710 O O . PHE A 1 92 ? -1.957 1.945 22.944 1.00 98.50 92 PHE A O 1
ATOM 717 N N . THR A 1 93 ? -2.919 -0.086 23.036 1.00 98.06 93 THR A N 1
ATOM 718 C CA . THR A 1 93 ? -4.277 0.366 22.707 1.00 98.06 93 THR A CA 1
ATOM 719 C C . THR A 1 93 ? -4.792 1.383 23.726 1.00 98.06 93 THR A C 1
ATOM 721 O O . THR A 1 93 ? -5.356 2.403 23.330 1.00 98.06 93 THR A O 1
ATOM 724 N N . GLU A 1 94 ? -4.562 1.153 25.023 1.00 98.31 94 GLU A N 1
ATOM 725 C CA . GLU A 1 94 ? -4.946 2.106 26.072 1.00 98.31 94 GLU A CA 1
ATOM 726 C C . GLU A 1 94 ? -4.216 3.441 25.918 1.00 98.31 94 GLU A C 1
ATOM 728 O O . GLU A 1 94 ? -4.854 4.487 25.855 1.00 98.31 94 GLU A O 1
ATOM 733 N N . GLN A 1 95 ? -2.895 3.417 25.726 1.00 98.50 95 GLN A N 1
ATOM 734 C CA . GLN A 1 95 ? -2.121 4.645 25.527 1.00 98.50 95 GLN A CA 1
ATOM 735 C C . GLN A 1 95 ? -2.561 5.407 24.268 1.00 98.50 95 GLN A C 1
ATOM 737 O O . GLN A 1 95 ? -2.637 6.637 24.270 1.00 98.50 95 GLN A O 1
ATOM 742 N N . CYS A 1 96 ? -2.896 4.707 23.179 1.00 98.38 96 CYS A N 1
ATOM 743 C CA . CYS A 1 96 ? -3.474 5.349 22.001 1.00 98.38 96 CYS A CA 1
ATOM 744 C C . CYS A 1 96 ? -4.813 6.029 22.313 1.00 98.38 96 CYS A C 1
ATOM 746 O O . CYS A 1 96 ? -5.064 7.124 21.804 1.00 98.38 96 CYS A O 1
ATOM 748 N N . ARG A 1 97 ? -5.657 5.417 23.153 1.00 97.75 97 ARG A N 1
ATOM 749 C CA . ARG A 1 97 ? -6.936 5.994 23.585 1.00 97.75 97 ARG A CA 1
ATOM 750 C C . ARG A 1 97 ? -6.736 7.237 24.445 1.00 97.75 97 ARG A C 1
ATOM 752 O O . ARG A 1 97 ? -7.348 8.261 24.152 1.00 97.75 97 ARG A O 1
ATOM 759 N N . GLU A 1 98 ? -5.858 7.171 25.442 1.00 97.88 98 GLU A N 1
ATOM 760 C CA . GLU A 1 98 ? -5.516 8.293 26.330 1.00 97.88 98 GLU A CA 1
ATOM 761 C C . GLU A 1 98 ? -4.977 9.501 25.550 1.00 97.88 98 GLU A C 1
ATOM 763 O O . GLU A 1 98 ? -5.266 10.649 25.882 1.00 97.88 98 GLU A O 1
ATOM 768 N N . HIS A 1 99 ? -4.247 9.252 24.460 1.00 97.31 99 HIS A N 1
ATOM 769 C CA . HIS A 1 99 ? -3.759 10.291 23.552 1.00 97.31 99 HIS A CA 1
ATOM 770 C C . HIS A 1 99 ? -4.771 10.735 22.480 1.00 97.31 99 HIS A C 1
ATOM 772 O O . HIS A 1 99 ? -4.417 11.536 21.617 1.00 97.31 99 HIS A O 1
ATOM 778 N N . GLY A 1 100 ? -6.007 10.227 22.498 1.00 96.50 100 GLY A N 1
ATOM 779 C CA . GLY A 1 100 ? -7.054 10.583 21.534 1.00 96.50 100 GLY A CA 1
ATOM 780 C C . GLY A 1 100 ? -6.846 10.025 20.120 1.00 96.50 100 GLY A C 1
ATOM 781 O O . GLY A 1 100 ? -7.588 10.378 19.209 1.00 96.50 100 GLY A O 1
ATOM 782 N N . LEU A 1 101 ? -5.883 9.123 19.914 1.00 96.81 101 LEU A N 1
ATOM 783 C CA . LEU A 1 101 ? -5.516 8.597 18.590 1.00 96.81 101 LEU A CA 1
ATOM 784 C C . LEU A 1 101 ? -6.540 7.588 18.037 1.00 96.81 101 LEU A C 1
ATOM 786 O O . LEU A 1 101 ? -6.518 7.261 16.851 1.00 96.81 101 LEU A O 1
ATOM 790 N N . LEU A 1 102 ? -7.440 7.097 18.894 1.00 96.12 102 LEU A N 1
ATOM 791 C CA . LEU A 1 102 ? -8.520 6.169 18.529 1.00 96.12 102 LEU A CA 1
ATOM 792 C C . LEU A 1 102 ? -9.863 6.869 18.277 1.00 96.12 102 LEU A C 1
ATOM 794 O O . LEU A 1 102 ? -10.879 6.205 18.082 1.00 96.12 102 LEU A O 1
ATOM 798 N N . GLN A 1 103 ? -9.896 8.204 18.294 1.00 93.50 103 GLN A N 1
ATOM 799 C CA . GLN A 1 103 ? -11.091 8.944 17.898 1.00 93.50 103 GLN A CA 1
ATOM 800 C C . GLN A 1 103 ? -11.390 8.708 16.414 1.00 93.50 103 GLN A C 1
ATOM 802 O O . GLN A 1 103 ? -10.479 8.545 15.598 1.00 93.50 103 GLN A O 1
ATOM 807 N N . ARG A 1 104 ? -12.678 8.695 16.051 1.00 92.19 104 ARG A N 1
ATOM 808 C CA . ARG A 1 104 ? -13.094 8.599 14.648 1.00 92.19 104 ARG A CA 1
ATOM 809 C C . ARG A 1 104 ? -12.516 9.800 13.882 1.00 92.19 104 ARG A C 1
ATOM 811 O O . ARG A 1 104 ? -12.787 10.929 14.289 1.00 92.19 104 ARG A O 1
ATOM 818 N N . PRO A 1 105 ? -11.730 9.588 12.809 1.00 90.19 105 PRO A N 1
ATOM 819 C CA . PRO A 1 105 ? -11.123 10.705 12.097 1.00 90.19 105 PRO A CA 1
ATOM 820 C C . PRO A 1 105 ? -12.177 11.635 11.486 1.00 90.19 105 PRO A C 1
ATOM 822 O O . PRO A 1 105 ? -13.223 11.186 11.008 1.00 90.19 105 PRO A O 1
ATOM 825 N N . THR A 1 106 ? -11.883 12.935 11.477 1.00 87.44 106 THR A N 1
ATOM 826 C CA . THR A 1 106 ? -12.735 13.959 10.862 1.00 87.44 106 THR A CA 1
ATOM 827 C C . THR A 1 106 ? -12.997 13.631 9.392 1.00 87.44 106 THR A C 1
ATOM 829 O O . THR A 1 106 ? -12.078 13.262 8.664 1.00 87.44 106 THR A O 1
ATOM 832 N N . GLY A 1 107 ? -14.251 13.761 8.953 1.00 85.38 107 GLY A N 1
ATOM 833 C CA . GLY A 1 107 ? -14.670 13.457 7.580 1.00 85.38 107 GLY A CA 1
ATOM 834 C C . GLY A 1 107 ? -15.166 12.023 7.355 1.00 85.38 107 GLY A C 1
ATOM 835 O O . GLY A 1 107 ? -15.631 11.720 6.257 1.00 85.38 107 GLY A O 1
ATOM 836 N N . LEU A 1 108 ? -15.117 11.146 8.369 1.00 91.06 108 LEU A N 1
ATOM 837 C CA . LEU A 1 108 ? -15.838 9.868 8.347 1.00 91.06 108 LEU A CA 1
ATOM 838 C C . LEU A 1 108 ? -17.236 10.010 8.956 1.00 91.06 108 LEU A C 1
ATOM 840 O O . LEU A 1 108 ? -17.404 10.585 10.031 1.00 91.06 108 LEU A O 1
ATOM 844 N N . SER A 1 109 ? -18.220 9.401 8.300 1.00 91.12 109 SER A N 1
ATOM 845 C CA . SER A 1 109 ? -19.562 9.185 8.853 1.00 91.12 109 SER A CA 1
ATOM 846 C C . SER A 1 109 ? -19.558 8.094 9.933 1.00 91.12 109 SER A C 1
ATOM 848 O O . SER A 1 109 ? -18.556 7.392 10.118 1.00 91.12 109 SER A O 1
ATOM 850 N N . ALA A 1 110 ? -20.666 7.954 10.668 1.00 91.50 110 ALA A N 1
ATOM 851 C CA . ALA A 1 110 ? -20.806 6.922 11.695 1.00 91.50 110 ALA A CA 1
ATOM 852 C C . ALA A 1 110 ? -20.812 5.512 11.086 1.00 91.50 110 ALA A C 1
ATOM 854 O O . ALA A 1 110 ? -20.221 4.600 11.665 1.00 91.50 110 ALA A O 1
ATOM 855 N N . GLU A 1 111 ? -21.409 5.368 9.901 1.00 93.44 111 GLU A N 1
ATOM 856 C CA . GLU A 1 111 ? -21.466 4.104 9.164 1.00 93.44 111 GLU A CA 1
ATOM 857 C C . GLU A 1 111 ? -20.118 3.713 8.542 1.00 93.44 111 GLU A C 1
ATOM 859 O O . GLU A 1 111 ? -19.901 2.540 8.263 1.00 93.44 111 GLU A O 1
ATOM 864 N N . ASP A 1 112 ? -19.194 4.651 8.303 1.00 94.44 112 ASP A N 1
ATOM 865 C CA . ASP A 1 112 ? -17.904 4.320 7.686 1.00 94.44 112 ASP A CA 1
ATOM 866 C C . ASP A 1 112 ? -17.085 3.380 8.581 1.00 94.44 112 ASP A C 1
ATOM 868 O O . ASP A 1 112 ? -16.908 3.623 9.784 1.00 94.44 112 ASP A O 1
ATOM 872 N N . THR A 1 113 ? -16.514 2.330 7.994 1.00 94.50 113 THR A N 1
ATOM 873 C CA . THR A 1 113 ? -15.612 1.448 8.735 1.00 94.50 113 THR A CA 1
ATOM 874 C C . THR A 1 113 ? -14.256 2.118 8.987 1.00 94.50 113 THR A C 1
ATOM 876 O O . THR A 1 113 ? -13.868 3.082 8.320 1.00 94.50 113 THR A O 1
ATOM 879 N N . LEU A 1 114 ? -13.535 1.617 9.993 1.00 94.12 114 LEU A N 1
ATOM 880 C CA . LEU A 1 114 ? -12.237 2.150 10.425 1.00 94.12 114 LEU A CA 1
ATOM 881 C C . LEU A 1 114 ? -11.040 1.340 9.900 1.00 94.12 114 LEU A C 1
ATOM 883 O O . LEU A 1 114 ? -9.911 1.600 10.323 1.00 94.12 114 LEU A O 1
ATOM 887 N N . ASP A 1 115 ? -11.269 0.365 9.009 1.00 92.75 115 ASP A N 1
ATOM 888 C CA . ASP A 1 115 ? -10.207 -0.494 8.473 1.00 92.75 115 ASP A CA 1
ATOM 889 C C . ASP A 1 115 ? -9.074 0.354 7.912 1.00 92.75 115 ASP A C 1
ATOM 891 O O . ASP A 1 115 ? -9.311 1.315 7.184 1.00 92.75 115 ASP A O 1
ATOM 895 N N . GLY A 1 116 ? -7.835 0.009 8.244 1.00 91.62 116 GLY A N 1
ATOM 896 C CA . GLY A 1 116 ? -6.681 0.707 7.691 1.00 91.62 116 GLY A CA 1
ATOM 897 C C . GLY A 1 116 ? -6.405 2.089 8.288 1.00 91.62 116 GLY A C 1
ATOM 898 O O . GLY A 1 116 ? -5.417 2.702 7.885 1.00 91.62 116 GLY A O 1
ATOM 899 N N . LEU A 1 117 ? -7.234 2.569 9.224 1.00 93.19 117 LEU A N 1
ATOM 900 C CA . LEU A 1 117 ? -7.109 3.889 9.846 1.00 93.19 117 LEU A CA 1
ATOM 901 C C . LEU A 1 117 ? -6.605 3.790 11.286 1.00 93.19 117 LEU A C 1
ATOM 903 O O . LEU A 1 117 ? -5.482 4.189 11.589 1.00 93.19 117 LEU A O 1
ATOM 907 N N . ASN A 1 118 ? -7.449 3.283 12.180 1.00 94.38 118 ASN A N 1
ATOM 908 C CA . ASN A 1 118 ? -7.159 3.135 13.606 1.00 94.38 118 ASN A CA 1
ATOM 909 C C . ASN A 1 118 ? -7.914 1.954 14.237 1.00 94.38 118 ASN A C 1
ATOM 911 O O . ASN A 1 118 ? -8.138 1.928 15.446 1.00 94.38 118 ASN A O 1
ATOM 915 N N . ASP A 1 119 ? -8.286 0.970 13.417 1.00 93.44 119 ASP A N 1
ATOM 916 C CA . ASP A 1 119 ? -8.782 -0.329 13.860 1.00 93.44 119 ASP A CA 1
ATOM 917 C C . ASP A 1 119 ? -7.665 -1.191 14.479 1.00 93.44 119 ASP A C 1
ATOM 919 O O . ASP A 1 119 ? -6.469 -0.912 14.344 1.00 93.44 119 ASP A O 1
ATOM 923 N N . GLU A 1 120 ? -8.051 -2.280 15.144 1.00 92.56 120 GLU A N 1
ATOM 924 C CA . GLU A 1 120 ? -7.117 -3.169 15.846 1.00 92.56 120 GLU A CA 1
ATOM 925 C C . GLU A 1 120 ? -6.028 -3.742 14.932 1.00 92.56 120 GLU A C 1
ATOM 927 O O . GLU A 1 120 ? -4.865 -3.812 15.332 1.00 92.56 120 GLU A O 1
ATOM 932 N N . VAL A 1 121 ? -6.369 -4.095 13.687 1.00 92.50 121 VAL A N 1
ATOM 933 C CA . VAL A 1 121 ? -5.397 -4.604 12.705 1.00 92.50 121 VAL A CA 1
ATOM 934 C C . VAL A 1 121 ? -4.375 -3.524 12.348 1.00 92.50 121 VAL A C 1
ATOM 936 O O . VAL A 1 121 ? -3.195 -3.823 12.150 1.00 92.50 121 VAL A O 1
ATOM 939 N N . THR A 1 122 ? -4.782 -2.252 12.279 1.00 95.75 122 THR A N 1
ATOM 940 C CA . THR A 1 122 ? -3.838 -1.136 12.138 1.00 95.75 122 THR A CA 1
ATOM 941 C C . THR A 1 122 ? -2.943 -1.017 13.361 1.00 95.75 122 THR A C 1
ATOM 943 O O . THR A 1 122 ? -1.725 -1.016 13.204 1.00 95.75 122 THR A O 1
ATOM 946 N N . LEU A 1 123 ? -3.497 -0.993 14.573 1.00 97.12 123 LEU A N 1
ATOM 947 C CA . LEU A 1 123 ? -2.693 -0.892 15.795 1.00 97.12 123 LEU A CA 1
ATOM 948 C C . LEU A 1 123 ? -1.670 -2.033 15.905 1.00 97.12 123 LEU A C 1
ATOM 950 O O . LEU A 1 123 ? -0.494 -1.798 16.196 1.00 97.12 123 LEU A O 1
ATOM 954 N N . LEU A 1 124 ? -2.079 -3.263 15.593 1.00 95.38 124 LEU A N 1
ATOM 955 C CA . LEU A 1 124 ? -1.194 -4.418 15.660 1.00 95.38 124 LEU A CA 1
ATOM 956 C C . LEU A 1 124 ? -0.032 -4.301 14.666 1.00 95.38 124 LEU A C 1
ATOM 958 O O . LEU A 1 124 ? 1.098 -4.636 15.010 1.00 95.38 124 LEU A O 1
ATOM 962 N N . ARG A 1 125 ? -0.261 -3.748 13.467 1.00 95.31 125 ARG A N 1
ATOM 963 C CA . ARG A 1 125 ? 0.807 -3.487 12.487 1.00 95.31 125 ARG A CA 1
ATOM 964 C C . ARG A 1 125 ? 1.887 -2.545 13.026 1.00 95.31 125 ARG A C 1
ATOM 966 O O . ARG A 1 125 ? 3.073 -2.829 12.853 1.00 95.31 125 ARG A O 1
ATOM 973 N N . PHE A 1 126 ? 1.502 -1.465 13.708 1.00 97.50 126 PHE A N 1
ATOM 974 C CA . PHE A 1 126 ? 2.460 -0.546 14.342 1.00 97.50 126 PHE A CA 1
ATOM 975 C C . PHE A 1 126 ? 3.252 -1.238 15.452 1.00 97.50 126 PHE A C 1
ATOM 977 O O . PHE A 1 126 ? 4.474 -1.090 15.533 1.00 97.50 126 PHE A O 1
ATOM 984 N N . LEU A 1 127 ? 2.574 -2.041 16.270 1.00 96.62 127 LEU A N 1
ATOM 985 C CA . LEU A 1 127 ? 3.213 -2.760 17.362 1.00 96.62 127 LEU A CA 1
ATOM 986 C C . LEU A 1 127 ? 4.198 -3.826 16.850 1.00 96.62 127 LEU A C 1
ATOM 988 O O . LEU A 1 127 ? 5.342 -3.877 17.306 1.00 96.62 127 LEU A O 1
ATOM 992 N N . CYS A 1 128 ? 3.807 -4.610 15.843 1.00 94.00 128 CYS A N 1
ATOM 993 C CA . CYS A 1 128 ? 4.664 -5.595 15.180 1.00 94.00 128 CYS A CA 1
ATOM 994 C C . CYS A 1 128 ? 5.897 -4.948 14.534 1.00 94.00 128 CYS A C 1
ATOM 996 O O . CYS A 1 128 ? 7.013 -5.440 14.707 1.00 94.00 128 CYS A O 1
ATOM 998 N N . ALA A 1 129 ? 5.737 -3.811 13.848 1.00 93.31 129 ALA A N 1
ATOM 999 C CA . ALA A 1 129 ? 6.853 -3.098 13.220 1.00 93.31 129 ALA A CA 1
ATOM 1000 C C . ALA A 1 129 ? 7.910 -2.599 14.215 1.00 93.31 129 ALA A C 1
ATOM 1002 O O . ALA A 1 129 ? 9.060 -2.355 13.835 1.00 93.31 129 ALA A O 1
ATOM 1003 N N . ARG A 1 130 ? 7.535 -2.466 15.489 1.00 95.75 130 ARG A N 1
ATOM 1004 C CA . ARG A 1 130 ? 8.425 -2.096 16.591 1.00 95.75 130 ARG A CA 1
ATOM 1005 C C . ARG A 1 130 ? 8.751 -3.269 17.507 1.00 95.75 130 ARG A C 1
ATOM 1007 O O . ARG A 1 130 ? 9.190 -3.049 18.626 1.00 95.75 130 ARG A O 1
ATOM 1014 N N . ALA A 1 131 ? 8.580 -4.508 17.038 1.00 94.81 131 ALA A N 1
ATOM 1015 C CA . ALA A 1 131 ? 8.870 -5.719 17.809 1.00 94.81 131 ALA A CA 1
ATOM 1016 C C . ALA A 1 131 ? 8.193 -5.713 19.195 1.00 94.81 131 ALA A C 1
ATOM 1018 O O . ALA A 1 131 ? 8.786 -6.081 20.212 1.00 94.81 131 ALA A O 1
ATOM 1019 N N . PHE A 1 132 ? 6.940 -5.253 19.227 1.00 96.12 132 PHE A N 1
ATOM 1020 C CA . PHE A 1 132 ? 6.140 -5.073 20.432 1.00 96.12 132 PHE A CA 1
ATOM 1021 C C . PHE A 1 132 ? 6.749 -4.107 21.465 1.00 96.12 132 PHE A C 1
ATOM 1023 O O . PHE A 1 132 ? 6.487 -4.239 22.661 1.00 96.12 132 PHE A O 1
ATOM 1030 N N . ASP A 1 133 ? 7.552 -3.133 21.029 1.00 97.81 133 ASP A N 1
ATOM 1031 C CA . ASP A 1 133 ? 7.953 -1.975 21.830 1.00 97.81 133 ASP A CA 1
ATOM 1032 C C . ASP A 1 133 ? 6.826 -0.932 21.855 1.00 97.81 133 ASP A C 1
ATOM 1034 O O . ASP A 1 133 ? 6.580 -0.231 20.871 1.00 97.81 133 ASP A O 1
ATOM 1038 N N . VAL A 1 134 ? 6.113 -0.854 22.983 1.00 98.50 134 VAL A N 1
ATOM 1039 C CA . VAL A 1 134 ? 4.918 -0.006 23.125 1.00 98.50 134 VAL A CA 1
ATOM 1040 C C . VAL A 1 134 ? 5.239 1.490 22.962 1.00 98.50 134 VAL A C 1
ATOM 1042 O O . VAL A 1 134 ? 4.570 2.133 22.151 1.00 98.50 134 VAL A O 1
ATOM 1045 N N . PRO A 1 135 ? 6.257 2.068 23.637 1.00 98.50 135 PRO A N 1
ATOM 1046 C CA . PRO A 1 135 ? 6.630 3.469 23.431 1.00 98.50 135 PRO A CA 1
ATOM 1047 C C . PRO A 1 135 ? 7.002 3.798 21.980 1.00 98.50 135 PRO A C 1
ATOM 1049 O O . PRO A 1 135 ? 6.533 4.801 21.440 1.00 98.50 135 PRO A O 1
ATOM 1052 N N . GLY A 1 136 ? 7.804 2.951 21.323 1.00 98.31 136 GLY A N 1
ATOM 1053 C CA . GLY A 1 136 ? 8.188 3.147 19.926 1.00 98.31 136 GLY A CA 1
ATOM 1054 C C . GLY A 1 136 ? 7.003 3.064 18.963 1.00 98.31 136 GLY A C 1
ATOM 1055 O O . GLY A 1 136 ? 6.901 3.878 18.042 1.00 98.31 136 GLY A O 1
ATOM 1056 N N . ALA A 1 137 ? 6.081 2.122 19.188 1.00 98.44 137 ALA A N 1
ATOM 1057 C CA . ALA A 1 137 ? 4.858 1.997 18.396 1.00 98.44 137 ALA A CA 1
ATOM 1058 C C . ALA A 1 137 ? 3.945 3.218 18.571 1.00 98.44 137 ALA A C 1
ATOM 1060 O O . ALA A 1 137 ? 3.440 3.753 17.584 1.00 98.44 137 ALA A O 1
ATOM 1061 N N . LEU A 1 138 ? 3.794 3.714 19.804 1.00 98.69 138 LEU A N 1
ATOM 1062 C CA . LEU A 1 138 ? 3.027 4.925 20.106 1.00 98.69 138 LEU A CA 1
ATOM 1063 C C . LEU A 1 138 ? 3.609 6.159 19.433 1.00 98.69 138 LEU A C 1
ATOM 1065 O O . LEU A 1 138 ? 2.859 6.938 18.847 1.00 98.69 138 LEU A O 1
ATOM 1069 N N . GLN A 1 139 ? 4.928 6.328 19.478 1.00 98.56 139 GLN A N 1
ATOM 1070 C CA . GLN A 1 139 ? 5.588 7.442 18.809 1.00 98.56 139 GLN A CA 1
ATOM 1071 C C . GLN A 1 139 ? 5.358 7.397 17.292 1.00 98.56 139 GLN A C 1
ATOM 1073 O O . GLN A 1 139 ? 4.935 8.389 16.702 1.00 98.56 139 GLN A O 1
ATOM 1078 N N . GLN A 1 140 ? 5.545 6.231 16.668 1.00 98.25 140 GLN A N 1
ATOM 1079 C CA . GLN A 1 140 ? 5.306 6.070 15.234 1.00 98.25 140 GLN A CA 1
ATOM 1080 C C . GLN A 1 140 ? 3.831 6.292 14.862 1.00 98.25 140 GLN A C 1
ATOM 1082 O O . GLN A 1 140 ? 3.545 6.911 13.840 1.00 98.25 140 GLN A O 1
ATOM 1087 N N . PHE A 1 141 ? 2.885 5.826 15.683 1.00 98.50 141 PHE A N 1
ATOM 1088 C CA . PHE A 1 141 ? 1.458 6.022 15.422 1.00 98.50 141 PHE A CA 1
ATOM 1089 C C . PHE A 1 141 ? 1.041 7.491 15.566 1.00 98.50 141 PHE A C 1
ATOM 1091 O O . PHE A 1 141 ? 0.251 7.981 14.762 1.00 98.50 141 PHE A O 1
ATOM 1098 N N . LYS A 1 142 ? 1.628 8.235 16.516 1.00 98.38 142 LYS A N 1
ATOM 1099 C CA . LYS A 1 142 ? 1.461 9.697 16.619 1.00 98.38 142 LYS A CA 1
ATOM 1100 C C . LYS A 1 142 ? 1.970 10.418 15.372 1.00 98.38 142 LYS A C 1
ATOM 1102 O O . LYS A 1 142 ? 1.284 11.298 14.860 1.00 98.38 142 LYS A O 1
ATOM 1107 N N . GLU A 1 143 ? 3.139 10.034 14.861 1.00 98.25 143 GLU A N 1
ATOM 1108 C CA . GLU A 1 143 ? 3.696 10.593 13.621 1.00 98.25 143 GLU A CA 1
ATOM 1109 C C . GLU A 1 143 ? 2.799 10.299 12.415 1.00 98.25 143 GLU A C 1
ATOM 1111 O O . GL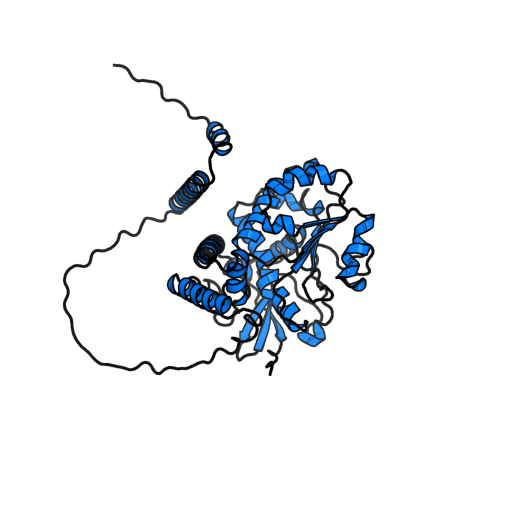U A 1 143 ? 2.478 11.205 11.646 1.00 98.25 143 GLU A O 1
ATOM 1116 N N . ALA A 1 144 ? 2.333 9.054 12.280 1.00 97.69 144 ALA A N 1
ATOM 1117 C CA . ALA A 1 144 ? 1.390 8.672 11.236 1.00 97.69 144 ALA A CA 1
ATOM 1118 C C . ALA A 1 144 ? 0.087 9.476 11.328 1.00 97.69 144 ALA A C 1
ATOM 1120 O O . ALA A 1 144 ? -0.374 10.018 10.325 1.00 97.69 144 ALA A O 1
ATOM 1121 N N . HIS A 1 145 ? -0.476 9.608 12.530 1.00 96.25 145 HIS A N 1
ATOM 1122 C CA . HIS A 1 145 ? -1.673 10.403 12.769 1.00 96.25 145 HIS A CA 1
ATOM 1123 C C . HIS A 1 145 ? -1.462 11.872 12.371 1.00 96.25 145 HIS A C 1
ATOM 1125 O O . HIS A 1 145 ? -2.280 12.425 11.644 1.00 96.25 145 HIS A O 1
ATOM 1131 N N . ALA A 1 146 ? -0.340 12.490 12.755 1.00 96.38 146 ALA A N 1
ATOM 1132 C CA . ALA A 1 146 ? -0.024 13.871 12.387 1.00 96.38 146 ALA A CA 1
ATOM 1133 C C . ALA A 1 146 ? 0.089 14.066 10.865 1.00 96.38 146 ALA A C 1
ATOM 1135 O O . ALA A 1 146 ? -0.479 15.016 10.322 1.00 96.38 146 ALA A O 1
ATOM 1136 N N . ILE A 1 147 ? 0.757 13.146 10.159 1.00 96.50 147 ILE A N 1
ATOM 1137 C CA . ILE A 1 147 ? 0.869 13.193 8.693 1.00 96.50 147 ILE A CA 1
ATOM 1138 C C . ILE A 1 147 ? -0.521 13.084 8.055 1.00 96.50 147 ILE A C 1
ATOM 1140 O O . ILE A 1 147 ? -0.886 13.917 7.225 1.00 96.50 147 ILE A O 1
ATOM 1144 N N . ARG A 1 148 ? -1.327 12.100 8.474 1.00 94.94 148 ARG A N 1
ATOM 1145 C CA . ARG A 1 148 ? -2.675 11.865 7.931 1.00 94.94 148 ARG A CA 1
ATOM 1146 C C . ARG A 1 148 ? -3.631 13.029 8.205 1.00 94.94 148 ARG A C 1
ATOM 1148 O O . ARG A 1 148 ? -4.449 13.361 7.346 1.00 94.94 148 ARG A O 1
ATOM 1155 N N . SER A 1 149 ? -3.518 13.664 9.366 1.00 93.19 149 SER A N 1
ATOM 1156 C CA . SER A 1 149 ? -4.319 14.836 9.720 1.00 93.19 149 SER A CA 1
ATOM 1157 C C . SER A 1 149 ? -3.884 16.084 8.951 1.00 93.19 149 SER A C 1
ATOM 1159 O O . SER A 1 149 ? -4.731 16.889 8.588 1.00 93.19 149 SER A O 1
ATOM 1161 N N . SER A 1 150 ? -2.598 16.229 8.607 1.00 94.31 150 SER A N 1
ATOM 1162 C CA . SER A 1 150 ? -2.114 17.413 7.875 1.00 94.31 150 SER A CA 1
ATOM 1163 C C . SER A 1 150 ? -2.643 17.539 6.439 1.00 94.31 150 SER A C 1
ATOM 1165 O O . SER A 1 150 ? -2.543 18.611 5.845 1.00 94.31 150 SER A O 1
ATOM 1167 N N . VAL A 1 151 ? -3.212 16.466 5.877 1.00 93.69 151 VAL A N 1
ATOM 1168 C CA . VAL A 1 151 ? -3.776 16.450 4.516 1.00 93.69 151 VAL A CA 1
ATOM 1169 C C . VAL A 1 151 ? -5.247 16.016 4.463 1.00 93.69 151 VAL A C 1
ATOM 1171 O O . VAL A 1 151 ? -5.729 15.670 3.390 1.00 93.69 151 VAL A O 1
ATOM 1174 N N . ASN A 1 152 ? -5.957 16.015 5.602 1.00 90.31 152 ASN A N 1
ATOM 1175 C CA . ASN A 1 152 ? -7.379 15.643 5.710 1.00 90.31 152 ASN A CA 1
ATOM 1176 C C . ASN A 1 152 ? -7.736 14.359 4.937 1.00 90.31 152 ASN A C 1
ATOM 1178 O O . ASN A 1 152 ? -8.692 14.319 4.165 1.00 90.31 152 ASN A O 1
ATOM 1182 N N . THR A 1 153 ? -6.944 13.300 5.137 1.00 90.75 153 THR A N 1
ATOM 1183 C CA . THR A 1 153 ? -6.972 12.082 4.296 1.00 90.75 153 THR A CA 1
ATOM 1184 C C . THR A 1 153 ? -8.357 11.476 4.088 1.00 90.75 153 THR A C 1
ATOM 1186 O O . THR A 1 153 ? -8.663 11.026 2.990 1.00 90.75 153 THR A O 1
ATOM 1189 N N . ALA A 1 154 ? -9.213 11.473 5.111 1.00 90.56 154 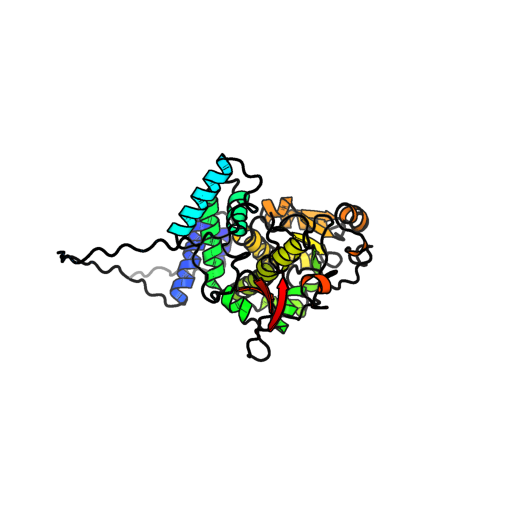ALA A N 1
ATOM 1190 C CA . ALA A 1 154 ? -10.555 10.917 5.003 1.00 90.56 154 ALA A CA 1
ATOM 1191 C C . ALA A 1 154 ? -11.474 11.729 4.084 1.00 90.56 154 ALA A C 1
ATOM 1193 O O . ALA A 1 154 ? -12.201 11.146 3.282 1.00 90.56 154 ALA A O 1
ATOM 1194 N N . GLU A 1 155 ? -11.429 13.056 4.194 1.00 91.81 155 GLU A N 1
ATOM 1195 C CA . GLU A 1 155 ? -12.177 13.950 3.316 1.00 91.81 155 GLU A CA 1
ATOM 1196 C C . GLU A 1 155 ? -11.638 13.850 1.890 1.00 91.81 155 GLU A C 1
ATOM 1198 O O . GLU A 1 155 ? -12.414 13.588 0.977 1.00 91.81 155 GLU A O 1
ATOM 1203 N N . ALA A 1 156 ? -10.314 13.931 1.719 1.00 93.44 156 ALA A N 1
ATOM 1204 C CA . ALA A 1 156 ? -9.666 13.797 0.418 1.00 93.44 156 ALA A CA 1
ATOM 1205 C C . ALA A 1 156 ? -10.026 12.478 -0.283 1.00 93.44 156 ALA A C 1
ATOM 1207 O O . ALA A 1 156 ? -10.294 12.469 -1.479 1.00 93.44 156 ALA A O 1
ATOM 1208 N N . TYR A 1 157 ? -10.102 11.371 0.459 1.00 95.19 157 TYR A N 1
ATOM 1209 C CA . TYR A 1 157 ? -10.522 10.080 -0.082 1.00 95.19 157 TYR A CA 1
ATOM 1210 C C . TYR A 1 157 ? -11.975 10.087 -0.581 1.00 95.19 157 TYR A C 1
ATOM 1212 O O . TYR A 1 157 ? -12.288 9.454 -1.584 1.00 95.19 157 TYR A O 1
ATOM 1220 N N . ASN A 1 158 ? -12.871 10.797 0.111 1.00 93.75 158 ASN A N 1
ATOM 1221 C CA . ASN A 1 158 ? -14.286 10.871 -0.256 1.00 93.75 158 ASN A CA 1
ATOM 1222 C C . ASN A 1 158 ? -14.555 11.845 -1.416 1.00 93.75 158 ASN A C 1
ATOM 1224 O O . ASN A 1 158 ? -15.577 11.696 -2.082 1.00 93.75 158 ASN A O 1
ATOM 1228 N N . THR A 1 159 ? -13.685 12.835 -1.639 1.00 94.75 159 THR A N 1
ATOM 1229 C CA . THR A 1 159 ? -13.939 13.961 -2.558 1.00 94.75 159 THR A CA 1
ATOM 1230 C C . THR A 1 159 ? -12.943 14.086 -3.709 1.00 94.75 159 THR A C 1
ATOM 1232 O O . THR A 1 159 ? -13.124 14.960 -4.556 1.00 94.75 159 THR A O 1
ATOM 1235 N N . ILE A 1 160 ? -11.908 13.238 -3.775 1.00 95.50 160 ILE A N 1
ATOM 1236 C CA . ILE A 1 160 ? -10.964 13.222 -4.900 1.00 95.50 160 ILE A CA 1
ATOM 1237 C C . ILE A 1 160 ? -11.712 13.070 -6.228 1.00 95.50 160 ILE A C 1
ATOM 1239 O O . ILE A 1 160 ? -12.621 12.246 -6.349 1.00 95.50 160 ILE A O 1
ATOM 1243 N N . ASP A 1 161 ? -11.317 13.865 -7.222 1.00 96.19 161 ASP A N 1
ATOM 1244 C CA . ASP A 1 161 ? -11.828 13.718 -8.580 1.00 96.19 161 ASP A CA 1
ATOM 1245 C C . ASP A 1 161 ? -11.485 12.319 -9.122 1.00 96.19 161 ASP A C 1
ATOM 1247 O O . ASP A 1 161 ? -10.362 11.833 -8.963 1.00 96.19 161 ASP A O 1
ATOM 1251 N N . ILE A 1 162 ? -12.475 11.640 -9.700 1.00 96.69 162 ILE A N 1
ATOM 1252 C CA . ILE A 1 162 ? -12.353 10.236 -10.105 1.00 96.69 162 ILE A CA 1
ATOM 1253 C C . ILE A 1 162 ? -11.246 10.053 -11.147 1.00 96.69 162 ILE A C 1
ATOM 1255 O O . ILE A 1 162 ? -10.460 9.115 -11.025 1.00 96.69 162 ILE A O 1
ATOM 1259 N N . ASP A 1 163 ? -11.116 10.963 -12.112 1.00 93.88 163 ASP A N 1
ATOM 1260 C CA . ASP A 1 163 ? -10.087 10.854 -13.149 1.00 93.88 163 ASP A CA 1
ATOM 1261 C C . ASP A 1 163 ? -8.688 11.060 -12.533 1.00 93.88 163 ASP A C 1
ATOM 1263 O O . ASP A 1 163 ? -7.718 10.380 -12.882 1.00 93.88 163 ASP A O 1
ATOM 1267 N N . ASP A 1 164 ? -8.587 11.951 -11.542 1.00 93.25 164 ASP A N 1
ATOM 1268 C CA . ASP A 1 164 ? -7.380 12.138 -10.737 1.00 93.25 164 ASP A CA 1
ATOM 1269 C C . ASP A 1 164 ? -7.021 10.906 -9.894 1.00 93.25 164 ASP A C 1
ATOM 1271 O O . ASP A 1 164 ? -5.830 10.656 -9.692 1.00 93.25 164 ASP A O 1
ATOM 1275 N N . PHE A 1 165 ? -8.010 10.163 -9.387 1.00 95.44 165 PHE A N 1
ATOM 1276 C CA . PHE A 1 165 ? -7.798 8.904 -8.670 1.00 95.44 165 PHE A CA 1
ATOM 1277 C C . PHE A 1 165 ? -7.343 7.788 -9.614 1.00 95.44 165 PHE A C 1
ATOM 1279 O O . PHE A 1 165 ? -6.369 7.098 -9.315 1.00 95.44 165 PHE A O 1
ATOM 1286 N N . GLU A 1 166 ? -7.986 7.641 -10.771 1.00 94.00 166 GLU A N 1
ATOM 1287 C CA . GLU A 1 166 ? -7.602 6.647 -11.778 1.00 94.00 166 GLU A CA 1
ATOM 1288 C C . GLU A 1 166 ? -6.187 6.911 -12.314 1.00 94.00 166 GLU A C 1
ATOM 1290 O O . GLU A 1 166 ? -5.383 5.986 -12.448 1.00 94.00 166 GLU A O 1
ATOM 1295 N N . HIS A 1 167 ? -5.798 8.181 -12.467 1.00 91.88 167 HIS A N 1
ATOM 1296 C CA . HIS A 1 167 ? -4.417 8.547 -12.781 1.00 91.88 167 HIS A CA 1
ATOM 1297 C C . HIS A 1 167 ? -3.404 8.018 -11.748 1.00 91.88 167 HIS A C 1
ATOM 1299 O O . HIS A 1 167 ? -2.290 7.641 -12.119 1.00 91.88 167 HIS A O 1
ATOM 1305 N N . LEU A 1 168 ? -3.772 7.921 -10.461 1.00 93.38 168 LEU A N 1
ATOM 1306 C CA . LEU A 1 168 ? -2.876 7.397 -9.422 1.00 93.38 168 LEU A CA 1
ATOM 1307 C C . LEU A 1 168 ? -2.467 5.946 -9.677 1.00 93.38 168 LEU A C 1
ATOM 1309 O O . LEU A 1 168 ? -1.381 5.563 -9.247 1.00 93.38 168 LEU A O 1
ATOM 1313 N N . ARG A 1 169 ? -3.267 5.152 -10.401 1.00 92.25 169 ARG A N 1
ATOM 1314 C CA . ARG A 1 169 ? -2.928 3.755 -10.723 1.00 92.25 169 ARG A CA 1
ATOM 1315 C C . ARG A 1 169 ? -1.699 3.640 -11.622 1.00 92.25 169 ARG A C 1
ATOM 1317 O O . ARG A 1 169 ? -0.966 2.660 -11.540 1.00 92.25 169 ARG A O 1
ATOM 1324 N N . GLY A 1 170 ? -1.424 4.657 -12.437 1.00 90.75 170 GLY A N 1
ATOM 1325 C CA . GLY A 1 170 ? -0.185 4.733 -13.213 1.00 90.75 170 GLY A CA 1
ATOM 1326 C C . GLY A 1 170 ? 1.027 5.177 -12.388 1.00 90.75 170 GLY A C 1
ATOM 1327 O O . GLY A 1 170 ? 2.159 4.946 -12.801 1.00 90.75 170 GLY A O 1
ATOM 1328 N N . ILE A 1 171 ? 0.803 5.811 -11.234 1.00 92.56 171 ILE A N 1
ATOM 1329 C CA . ILE A 1 171 ? 1.829 6.538 -10.472 1.00 92.56 171 ILE A CA 1
ATOM 1330 C C . ILE A 1 171 ? 2.215 5.810 -9.184 1.00 92.56 171 ILE A C 1
ATOM 1332 O O . ILE A 1 171 ? 3.342 5.946 -8.718 1.00 92.56 171 ILE A O 1
ATOM 1336 N N . TYR A 1 172 ? 1.309 5.041 -8.592 1.00 94.94 172 TYR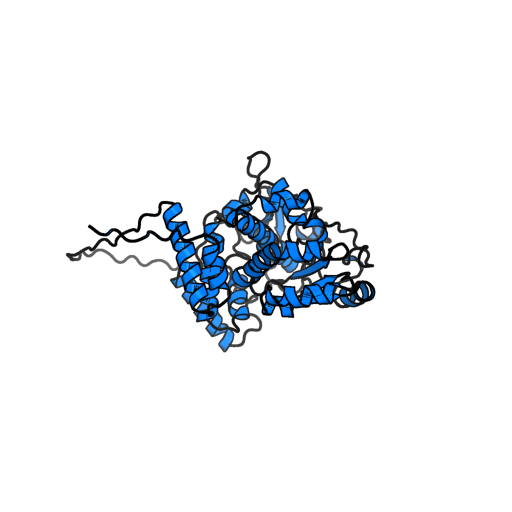 A N 1
ATOM 1337 C CA . TYR A 1 172 ? 1.524 4.282 -7.365 1.00 94.94 172 TYR A CA 1
ATOM 1338 C C . TYR A 1 172 ? 1.144 2.813 -7.570 1.00 94.94 172 TYR A C 1
ATOM 1340 O O . TYR A 1 172 ? 0.361 2.498 -8.469 1.00 94.94 172 TYR A O 1
ATOM 1348 N N . PRO A 1 173 ? 1.676 1.889 -6.746 1.00 95.19 173 PRO A N 1
ATOM 1349 C CA . PRO A 1 173 ? 1.253 0.501 -6.807 1.00 95.19 173 PRO A CA 1
ATOM 1350 C C . PRO A 1 173 ? -0.257 0.374 -6.595 1.00 95.19 173 PRO A C 1
ATOM 1352 O O . PRO A 1 173 ? -0.779 0.786 -5.558 1.00 95.19 173 PRO A O 1
ATOM 1355 N N . HIS A 1 174 ? -0.944 -0.233 -7.555 1.00 94.81 174 HIS A N 1
ATOM 1356 C CA . HIS A 1 174 ? -2.388 -0.456 -7.515 1.00 94.81 174 HIS A CA 1
ATOM 1357 C C . HIS A 1 174 ? -2.683 -1.948 -7.570 1.00 94.81 174 HIS A C 1
ATOM 1359 O O . HIS A 1 174 ? -1.913 -2.727 -8.126 1.00 94.81 174 HIS A O 1
ATOM 1365 N N . TRP A 1 175 ? -3.793 -2.360 -6.968 1.00 96.12 175 TRP A N 1
ATOM 1366 C CA . TRP A 1 175 ? -4.222 -3.752 -7.001 1.00 96.12 175 TRP A CA 1
ATOM 1367 C C . TRP A 1 175 ? -4.628 -4.177 -8.416 1.00 96.12 175 TRP A C 1
ATOM 1369 O O . TRP A 1 175 ? -5.394 -3.479 -9.071 1.00 96.12 175 TRP A O 1
ATOM 1379 N N . SER A 1 176 ? -4.131 -5.335 -8.850 1.00 94.31 176 SER A N 1
ATOM 1380 C CA . SER A 1 176 ? -4.404 -5.925 -10.168 1.00 94.31 176 SER A CA 1
ATOM 1381 C C . SER A 1 176 ? -5.766 -6.610 -10.292 1.00 94.31 176 SER A C 1
ATOM 1383 O O . SER A 1 176 ? -6.126 -7.028 -11.383 1.00 94.31 176 SER A O 1
ATOM 1385 N N . GLY A 1 177 ? -6.496 -6.780 -9.184 1.00 94.19 177 GLY A N 1
ATOM 1386 C CA . GLY A 1 177 ? -7.691 -7.634 -9.117 1.00 94.19 177 GLY A CA 1
ATOM 1387 C C . GLY A 1 177 ? -7.388 -9.074 -8.706 1.00 94.19 177 GLY A C 1
ATOM 1388 O O . GLY A 1 177 ? -8.249 -9.771 -8.165 1.00 94.19 177 GLY A O 1
ATOM 1389 N N . HIS A 1 178 ? -6.128 -9.490 -8.846 1.00 95.62 178 HIS A N 1
ATOM 1390 C CA . HIS A 1 178 ? -5.683 -10.836 -8.516 1.00 95.62 178 HIS A CA 1
ATOM 1391 C C . HIS A 1 178 ? -5.075 -10.953 -7.117 1.00 95.62 178 HIS A C 1
ATOM 1393 O O . HIS A 1 178 ? -4.710 -9.969 -6.454 1.00 95.62 178 HIS A O 1
ATOM 1399 N N . ARG A 1 179 ? -4.960 -12.204 -6.668 1.00 96.19 179 ARG A N 1
ATOM 1400 C CA . ARG A 1 179 ? -4.423 -12.587 -5.363 1.00 96.19 179 ARG A CA 1
ATOM 1401 C C . ARG A 1 179 ? -3.375 -13.684 -5.515 1.00 96.19 179 ARG A C 1
ATOM 1403 O O . ARG A 1 179 ? -3.387 -14.453 -6.476 1.00 96.19 179 ARG A O 1
ATOM 1410 N N . THR A 1 180 ? -2.460 -13.750 -4.559 1.00 96.75 180 THR A N 1
ATOM 1411 C CA . THR A 1 180 ? -1.554 -14.889 -4.402 1.00 96.75 180 THR A CA 1
ATOM 1412 C C . THR A 1 180 ? -2.335 -16.142 -3.985 1.00 96.75 180 THR A C 1
ATOM 1414 O O . THR A 1 180 ? -3.493 -16.054 -3.572 1.00 96.75 180 THR A O 1
ATOM 1417 N N . LYS A 1 181 ? -1.683 -17.309 -4.017 1.00 95.19 181 LYS A N 1
ATOM 1418 C CA . LYS A 1 181 ? -2.239 -18.591 -3.539 1.00 95.19 181 LYS A CA 1
ATOM 1419 C C . LYS A 1 181 ? -2.695 -18.536 -2.075 1.00 95.19 181 LYS A C 1
ATOM 1421 O O . LYS A 1 181 ? -3.621 -19.233 -1.682 1.00 95.19 181 LYS A O 1
ATOM 1426 N N . ASP A 1 182 ? -2.042 -17.699 -1.268 1.00 92.25 182 ASP A N 1
ATOM 1427 C CA . ASP A 1 182 ? -2.377 -17.414 0.133 1.00 92.25 182 ASP A CA 1
ATOM 1428 C C . ASP A 1 182 ? -3.371 -16.247 0.311 1.00 92.25 182 ASP A C 1
ATOM 1430 O O . ASP A 1 182 ? -3.630 -15.821 1.433 1.00 92.25 182 ASP A O 1
ATOM 1434 N N . GLY A 1 183 ? -3.959 -15.738 -0.776 1.00 94.81 183 GLY A N 1
ATOM 1435 C CA . GLY A 1 183 ? -5.038 -14.748 -0.746 1.00 94.81 183 GLY A CA 1
ATOM 1436 C C . GLY A 1 183 ? -4.592 -13.287 -0.648 1.00 94.81 183 GLY A C 1
ATOM 1437 O O . GLY A 1 183 ? -5.449 -12.404 -0.590 1.00 94.81 183 GLY A O 1
ATOM 1438 N N . LEU A 1 184 ? -3.286 -12.992 -0.661 1.00 97.00 184 LEU A N 1
ATOM 1439 C CA . LEU A 1 184 ? -2.806 -11.611 -0.573 1.00 97.00 184 LEU A CA 1
ATOM 1440 C C . LEU A 1 184 ? -3.037 -10.867 -1.895 1.00 97.00 184 LEU A C 1
ATOM 1442 O O . LEU A 1 184 ? -2.718 -11.415 -2.952 1.00 97.00 184 LEU A O 1
ATOM 1446 N N . PRO A 1 185 ? -3.515 -9.610 -1.880 1.00 97.56 185 PRO A N 1
ATOM 1447 C CA . PRO A 1 185 ? -3.628 -8.802 -3.085 1.00 97.56 185 PRO A CA 1
ATOM 1448 C C . PRO A 1 185 ? -2.270 -8.619 -3.768 1.00 97.56 185 PRO A C 1
ATOM 1450 O O . PRO A 1 185 ? -1.251 -8.362 -3.116 1.00 97.56 185 PRO A O 1
ATOM 1453 N N . ILE A 1 186 ? -2.282 -8.713 -5.098 1.00 97.44 186 ILE A N 1
ATOM 1454 C CA . ILE A 1 186 ? -1.121 -8.459 -5.952 1.00 97.44 186 ILE A CA 1
ATOM 1455 C C . ILE A 1 186 ? -1.229 -7.036 -6.499 1.00 97.44 186 ILE A C 1
ATOM 1457 O O . ILE A 1 186 ? -2.094 -6.742 -7.327 1.00 97.44 186 ILE A O 1
ATOM 1461 N N . CYS A 1 187 ? -0.357 -6.150 -6.030 1.00 97.00 187 CYS A N 1
ATOM 1462 C CA . CYS A 1 187 ? -0.228 -4.783 -6.514 1.00 97.00 187 CYS A CA 1
ATOM 1463 C C . CYS A 1 187 ? 0.826 -4.689 -7.619 1.00 97.00 187 CYS A C 1
ATOM 1465 O O . CYS A 1 187 ? 1.886 -5.298 -7.504 1.00 97.00 187 CYS A O 1
ATOM 1467 N N . ILE A 1 188 ? 0.577 -3.898 -8.661 1.00 95.31 188 ILE A N 1
ATOM 1468 C CA . ILE A 1 188 ? 1.495 -3.705 -9.787 1.00 95.31 188 ILE A CA 1
ATOM 1469 C C . ILE A 1 188 ? 1.883 -2.228 -9.886 1.00 95.31 188 ILE A C 1
ATOM 1471 O O . ILE A 1 188 ? 1.062 -1.339 -9.669 1.00 95.31 188 ILE A O 1
ATOM 1475 N N . LEU A 1 189 ? 3.147 -1.968 -10.211 1.00 94.25 189 LEU A N 1
ATOM 1476 C CA . LEU A 1 189 ? 3.663 -0.656 -10.585 1.00 94.25 189 LEU A CA 1
ATOM 1477 C C . LEU A 1 189 ? 4.579 -0.821 -11.797 1.00 94.25 189 LEU A C 1
ATOM 1479 O O . LEU A 1 189 ? 5.602 -1.495 -11.700 1.00 94.25 189 LEU A O 1
ATOM 1483 N N . ASP A 1 190 ? 4.239 -0.185 -12.916 1.00 92.88 190 ASP A N 1
ATOM 1484 C CA . ASP A 1 190 ? 5.165 -0.054 -14.041 1.00 92.88 190 ASP A CA 1
ATOM 1485 C C . ASP A 1 190 ? 5.976 1.231 -13.875 1.00 92.88 190 ASP A C 1
ATOM 1487 O O . ASP A 1 190 ? 5.452 2.338 -14.011 1.00 92.88 190 ASP A O 1
ATOM 1491 N N . ALA A 1 191 ? 7.264 1.098 -13.560 1.00 91.38 191 ALA A N 1
ATOM 1492 C CA . ALA A 1 191 ? 8.124 2.251 -13.340 1.00 91.38 191 ALA A CA 1
ATOM 1493 C C . ALA A 1 191 ? 8.358 3.071 -14.620 1.00 91.38 191 ALA A C 1
ATOM 1495 O O . ALA A 1 191 ? 8.775 4.224 -14.515 1.00 91.38 191 ALA A O 1
ATOM 1496 N N . ALA A 1 192 ? 8.052 2.534 -15.809 1.00 88.44 192 ALA A N 1
ATOM 1497 C CA . ALA A 1 192 ? 8.068 3.302 -17.053 1.00 88.44 192 ALA A CA 1
ATOM 1498 C C . ALA A 1 192 ? 7.071 4.475 -17.026 1.00 88.44 192 ALA A C 1
ATOM 1500 O O . ALA A 1 192 ? 7.352 5.519 -17.609 1.00 88.44 192 ALA A O 1
ATOM 1501 N N . ASN A 1 193 ? 5.961 4.347 -16.286 1.00 89.00 193 ASN A N 1
ATOM 1502 C CA . ASN A 1 193 ? 4.968 5.414 -16.122 1.00 89.00 193 ASN A CA 1
ATOM 1503 C C . ASN A 1 193 ? 5.449 6.559 -15.221 1.00 89.00 193 ASN A C 1
ATOM 1505 O O . ASN A 1 193 ? 4.824 7.617 -15.180 1.00 89.00 193 ASN A O 1
ATOM 1509 N N . LEU A 1 194 ? 6.561 6.369 -14.507 1.00 89.62 194 LEU A N 1
ATOM 1510 C CA . LEU A 1 194 ? 7.166 7.381 -13.642 1.00 89.62 194 LEU A CA 1
ATOM 1511 C C . LEU A 1 194 ? 8.158 8.267 -14.416 1.00 89.62 194 LEU A C 1
ATOM 1513 O O . LEU A 1 194 ? 9.202 8.672 -13.909 1.00 89.62 194 LEU A O 1
ATOM 1517 N N . ASP A 1 195 ? 7.859 8.530 -15.682 1.00 84.00 195 ASP A N 1
ATOM 1518 C CA . ASP A 1 195 ? 8.590 9.444 -16.553 1.00 84.00 195 ASP A CA 1
ATOM 1519 C C . ASP A 1 195 ? 7.627 10.043 -17.591 1.00 84.00 195 ASP A C 1
ATOM 1521 O O . ASP A 1 195 ? 6.466 9.644 -17.711 1.00 84.00 195 ASP A O 1
ATOM 1525 N N . GLY A 1 196 ? 8.099 11.038 -18.335 1.00 80.12 196 GLY A N 1
ATOM 1526 C CA . GLY A 1 196 ? 7.353 11.634 -19.436 1.00 80.12 196 GLY A CA 1
ATOM 1527 C C . GLY A 1 196 ? 6.127 12.462 -19.013 1.00 80.12 196 GLY A C 1
ATOM 1528 O O . GLY A 1 196 ? 6.010 12.888 -17.859 1.00 80.12 196 GLY A O 1
ATOM 1529 N N . PRO A 1 197 ? 5.213 12.749 -19.963 1.00 73.06 197 PRO A N 1
ATOM 1530 C CA . PRO A 1 197 ? 4.099 13.679 -19.757 1.00 73.06 197 PRO A CA 1
ATOM 1531 C C . PRO A 1 197 ? 3.137 13.268 -18.637 1.00 73.06 197 PRO A C 1
ATOM 1533 O O . PRO A 1 197 ? 2.689 14.124 -17.878 1.00 73.06 197 PRO A O 1
ATOM 1536 N N . SER A 1 198 ? 2.870 11.968 -18.485 1.00 69.56 198 SER A N 1
ATOM 1537 C CA . SER A 1 198 ? 1.989 11.443 -17.434 1.00 69.56 198 SER A CA 1
ATOM 1538 C C . SER A 1 198 ? 2.537 11.730 -16.034 1.00 69.56 198 SER A C 1
ATOM 1540 O O . SER A 1 198 ? 1.786 12.123 -15.147 1.00 69.56 198 SER A O 1
ATOM 1542 N N . PHE A 1 199 ? 3.856 11.640 -15.842 1.00 84.88 199 PHE A N 1
ATOM 1543 C CA . PHE A 1 199 ? 4.513 11.965 -14.575 1.00 84.88 199 PHE A CA 1
ATOM 1544 C C . PHE A 1 199 ? 4.866 13.463 -14.443 1.00 84.88 199 PHE A C 1
ATOM 1546 O O . PHE A 1 199 ? 5.261 13.932 -13.376 1.00 84.88 199 PHE A O 1
ATOM 1553 N N . ALA A 1 200 ? 4.701 14.274 -15.493 1.00 82.50 200 ALA A N 1
ATOM 1554 C CA . ALA A 1 200 ? 4.984 15.710 -15.432 1.00 82.50 200 ALA A CA 1
ATOM 1555 C C . ALA A 1 200 ? 4.074 16.435 -14.424 1.00 82.50 200 ALA A C 1
ATOM 1557 O O . ALA A 1 200 ? 4.544 17.308 -13.695 1.00 82.50 200 ALA A O 1
ATOM 1558 N N . LYS A 1 201 ? 2.800 16.024 -14.311 1.00 81.31 201 LYS A N 1
ATOM 1559 C CA . LYS A 1 201 ? 1.858 16.570 -13.316 1.00 81.31 201 LYS A CA 1
ATOM 1560 C C . LYS A 1 201 ? 2.359 16.344 -11.886 1.00 81.31 201 LYS A C 1
ATOM 1562 O O . LYS A 1 201 ? 2.225 17.235 -11.052 1.00 81.31 201 LYS A O 1
ATOM 1567 N N . TYR A 1 202 ? 3.005 15.202 -11.636 1.00 82.38 202 TYR A N 1
ATOM 1568 C CA . TYR A 1 202 ? 3.566 14.860 -10.330 1.00 82.38 202 TYR A CA 1
ATOM 1569 C C . TYR A 1 202 ? 4.595 15.887 -9.842 1.00 82.38 202 TYR A C 1
ATOM 1571 O O . TYR A 1 202 ? 4.576 16.279 -8.678 1.00 82.38 202 TYR A O 1
ATOM 1579 N N . HIS A 1 203 ? 5.457 16.371 -10.738 1.00 82.81 203 HIS A N 1
ATOM 1580 C CA . HIS A 1 203 ? 6.504 17.343 -10.408 1.00 82.81 203 HIS A CA 1
ATOM 1581 C C . HIS A 1 203 ? 5.968 18.730 -10.033 1.00 82.81 203 HIS A C 1
ATOM 1583 O O . HIS A 1 203 ? 6.680 19.503 -9.396 1.00 82.81 203 HIS A O 1
ATOM 1589 N N . ASN A 1 204 ? 4.727 19.041 -10.412 1.00 86.62 204 ASN A N 1
ATOM 1590 C CA . ASN A 1 204 ? 4.086 20.318 -10.108 1.00 86.62 204 ASN A CA 1
ATOM 1591 C C . ASN A 1 204 ? 3.323 20.297 -8.778 1.00 86.62 204 ASN A C 1
ATOM 1593 O O . ASN A 1 204 ? 2.843 21.341 -8.336 1.00 86.62 204 ASN A O 1
ATOM 1597 N N . TYR A 1 205 ? 3.178 19.130 -8.145 1.00 89.50 205 TYR A N 1
ATOM 1598 C CA . TYR A 1 205 ? 2.493 19.026 -6.867 1.00 89.50 205 TYR A CA 1
ATOM 1599 C C . TYR A 1 205 ? 3.348 19.549 -5.718 1.00 89.50 205 TYR A C 1
ATOM 1601 O O . TYR A 1 205 ? 4.557 19.326 -5.641 1.00 89.50 205 TYR A O 1
ATOM 1609 N N . THR A 1 206 ? 2.688 20.191 -4.758 1.00 93.06 206 THR A N 1
ATOM 1610 C CA . THR A 1 206 ? 3.303 20.488 -3.466 1.00 93.06 206 THR A CA 1
ATOM 1611 C C . THR A 1 206 ? 3.580 19.187 -2.695 1.00 93.06 206 THR A C 1
ATOM 1613 O O . THR A 1 206 ? 2.921 18.166 -2.928 1.00 93.06 206 THR A O 1
ATOM 1616 N N . PRO A 1 207 ? 4.488 19.198 -1.703 1.00 91.38 207 PRO A N 1
ATOM 1617 C CA . PRO A 1 207 ? 4.718 18.029 -0.853 1.00 91.38 207 PRO A CA 1
ATOM 1618 C C . PRO A 1 207 ? 3.448 17.494 -0.168 1.00 91.38 207 PRO A C 1
ATOM 1620 O O . PRO A 1 207 ? 3.282 16.280 -0.033 1.00 91.38 207 PRO A O 1
ATOM 1623 N N . SER A 1 208 ? 2.524 18.378 0.229 1.00 93.19 208 SER A N 1
ATOM 1624 C CA . SER A 1 208 ? 1.240 17.985 0.824 1.00 93.19 208 SER A CA 1
ATOM 1625 C C . SER A 1 208 ? 0.321 17.296 -0.186 1.00 93.19 208 SER A C 1
ATOM 1627 O O . SER A 1 208 ? -0.292 16.285 0.147 1.00 93.19 208 SER A O 1
ATOM 1629 N N . GLN A 1 209 ? 0.275 17.765 -1.436 1.00 93.25 209 GLN A N 1
ATOM 1630 C CA . GLN A 1 209 ? -0.488 17.120 -2.509 1.00 93.25 209 GLN A CA 1
ATOM 1631 C C . GLN A 1 209 ? 0.077 15.739 -2.863 1.00 93.25 209 GLN A C 1
ATOM 1633 O O . GLN A 1 209 ? -0.691 14.786 -2.992 1.00 93.25 209 GLN A O 1
ATOM 1638 N N . VAL A 1 210 ? 1.405 15.606 -2.957 1.00 93.50 210 VAL A N 1
ATOM 1639 C CA . VAL A 1 210 ? 2.074 14.307 -3.147 1.00 93.50 210 VAL A CA 1
ATOM 1640 C C . VAL A 1 210 ? 1.719 13.344 -2.013 1.00 93.50 210 VAL A C 1
ATOM 1642 O O . VAL A 1 210 ? 1.325 12.206 -2.262 1.00 93.50 210 VAL A O 1
ATOM 1645 N N . THR A 1 211 ? 1.806 13.813 -0.765 1.00 95.81 211 THR A N 1
ATOM 1646 C CA . THR A 1 211 ? 1.471 13.015 0.424 1.00 95.81 211 THR A CA 1
ATOM 1647 C C . THR A 1 211 ? 0.008 12.576 0.404 1.00 95.81 211 THR A C 1
ATOM 1649 O O . THR A 1 211 ? -0.284 11.398 0.596 1.00 95.81 211 THR A O 1
ATOM 1652 N N . CYS A 1 212 ? -0.912 13.498 0.114 1.00 96.19 212 CYS A N 1
ATOM 1653 C CA . CYS A 1 212 ? -2.344 13.226 0.044 1.00 96.19 212 CYS A CA 1
ATOM 1654 C C . CYS A 1 212 ? -2.681 12.160 -1.010 1.00 96.19 212 CYS A C 1
ATOM 1656 O O . CYS A 1 212 ? -3.403 11.205 -0.721 1.00 96.19 212 CYS A O 1
ATOM 1658 N N . ARG A 1 213 ? -2.098 12.261 -2.210 1.00 95.31 213 ARG A N 1
ATOM 1659 C CA . ARG A 1 213 ? -2.308 11.294 -3.300 1.00 95.31 213 ARG A CA 1
ATOM 1660 C C . ARG A 1 213 ? -1.734 9.919 -2.980 1.00 95.31 213 ARG A C 1
ATOM 1662 O O . ARG A 1 213 ? -2.420 8.917 -3.166 1.00 95.31 213 ARG A O 1
ATOM 1669 N N . ALA A 1 214 ? -0.518 9.865 -2.438 1.00 96.12 214 ALA A N 1
ATOM 1670 C CA . ALA A 1 214 ? 0.088 8.610 -2.007 1.00 96.12 214 ALA A CA 1
ATOM 1671 C C . ALA A 1 214 ? -0.746 7.924 -0.912 1.00 96.12 214 ALA A C 1
ATOM 1673 O O . ALA A 1 214 ? -0.996 6.722 -0.995 1.00 96.12 214 ALA A O 1
ATOM 1674 N N . ILE A 1 215 ? -1.225 8.685 0.084 1.00 97.31 215 ILE A N 1
ATOM 1675 C CA . ILE A 1 215 ? -2.133 8.158 1.110 1.00 97.31 215 ILE A CA 1
ATOM 1676 C C . ILE A 1 215 ? -3.434 7.683 0.475 1.00 97.31 215 ILE A C 1
ATOM 1678 O O . ILE A 1 215 ? -3.846 6.577 0.774 1.00 97.31 215 ILE A O 1
ATOM 1682 N N . THR A 1 216 ? -4.042 8.446 -0.431 1.00 97.25 216 THR A N 1
ATOM 1683 C CA . THR A 1 216 ? -5.299 8.051 -1.089 1.00 97.25 216 THR A CA 1
ATOM 1684 C C . THR A 1 216 ? -5.159 6.711 -1.823 1.00 97.25 216 THR A C 1
ATOM 1686 O O . THR A 1 216 ? -6.015 5.838 -1.692 1.00 97.25 216 THR A O 1
ATOM 1689 N N . SER A 1 217 ? -4.041 6.494 -2.526 1.00 96.75 217 SER A N 1
ATOM 1690 C CA . SER A 1 217 ? -3.745 5.210 -3.176 1.00 96.75 217 SER A CA 1
ATOM 1691 C C . SER A 1 217 ? -3.554 4.064 -2.174 1.00 96.75 217 SER A C 1
ATOM 1693 O O . SER A 1 217 ? -4.041 2.958 -2.403 1.00 96.75 217 SER A O 1
ATOM 1695 N N . LEU A 1 218 ? -2.838 4.299 -1.072 1.00 97.19 218 LEU A N 1
ATOM 1696 C CA . LEU A 1 218 ? -2.582 3.280 -0.047 1.00 97.19 218 LEU A CA 1
ATOM 1697 C C . LEU A 1 218 ? -3.827 2.977 0.797 1.00 97.19 218 LEU A C 1
ATOM 1699 O O . LEU A 1 218 ? -4.054 1.826 1.162 1.00 97.19 218 LEU A O 1
ATOM 1703 N N . ASP A 1 219 ? -4.666 3.979 1.037 1.00 97.25 219 ASP A N 1
ATOM 1704 C CA . ASP A 1 219 ? -5.962 3.849 1.691 1.00 97.25 219 ASP A CA 1
ATOM 1705 C C . ASP A 1 219 ? -6.911 2.991 0.846 1.00 97.25 219 ASP A C 1
ATOM 1707 O O . ASP A 1 219 ? -7.655 2.199 1.405 1.00 97.25 219 ASP A O 1
ATOM 1711 N N . TYR A 1 220 ? -6.865 3.048 -0.491 1.00 97.81 220 TYR A N 1
ATOM 1712 C CA . TYR A 1 220 ? -7.640 2.107 -1.315 1.00 97.81 220 TYR A CA 1
ATOM 1713 C C . TYR A 1 220 ? -7.232 0.651 -1.057 1.00 97.81 220 TYR A C 1
ATOM 1715 O O . TYR A 1 220 ? -8.085 -0.230 -0.927 1.00 97.81 220 TYR A O 1
ATOM 1723 N N . LEU A 1 221 ? -5.931 0.399 -0.900 1.00 97.75 221 LEU A N 1
ATOM 1724 C CA . LEU A 1 221 ? -5.432 -0.929 -0.569 1.00 97.75 221 LEU A CA 1
ATOM 1725 C C . LEU A 1 221 ? -5.893 -1.382 0.828 1.00 97.75 221 LEU A C 1
ATOM 1727 O O . LEU A 1 221 ? -6.431 -2.479 0.968 1.00 97.75 221 LEU A O 1
ATOM 1731 N N . THR A 1 222 ? -5.695 -0.560 1.860 1.00 96.38 222 THR A N 1
ATOM 1732 C CA . THR A 1 222 ? -5.954 -0.969 3.252 1.00 96.38 222 THR A CA 1
ATOM 1733 C C . THR A 1 222 ? -7.420 -0.881 3.655 1.00 96.38 222 THR A C 1
ATOM 1735 O O . THR A 1 222 ? -7.887 -1.729 4.411 1.00 96.38 222 THR A O 1
ATOM 1738 N N . ARG A 1 223 ? -8.152 0.121 3.161 1.00 95.00 223 ARG A N 1
ATOM 1739 C CA . ARG A 1 223 ? -9.546 0.380 3.540 1.00 95.00 223 ARG A CA 1
ATOM 1740 C C . ARG A 1 223 ? -10.536 -0.400 2.701 1.00 95.00 223 ARG A C 1
ATOM 1742 O O . ARG A 1 223 ? -11.644 -0.585 3.175 1.00 95.00 223 ARG A O 1
ATOM 1749 N N . PHE A 1 224 ? -10.185 -0.833 1.488 1.00 96.88 224 PHE A N 1
ATOM 1750 C CA . PHE A 1 224 ? -11.111 -1.549 0.605 1.00 96.88 224 PHE A CA 1
ATOM 1751 C C . PHE A 1 224 ? -10.599 -2.916 0.163 1.00 96.88 224 PHE A C 1
ATOM 1753 O O . PHE A 1 224 ? -11.239 -3.925 0.472 1.00 96.88 224 PHE A O 1
ATOM 1760 N N . VAL A 1 225 ? -9.445 -2.961 -0.507 1.00 97.50 225 VAL A N 1
ATOM 1761 C CA . VAL A 1 225 ? -8.943 -4.185 -1.150 1.00 97.50 225 VAL A CA 1
ATOM 1762 C C . VAL A 1 225 ? -8.623 -5.282 -0.136 1.00 97.50 225 VAL A C 1
ATOM 1764 O O . VAL A 1 225 ? -9.012 -6.428 -0.339 1.00 97.50 225 VAL A O 1
ATOM 1767 N N . MET A 1 226 ? -7.926 -4.965 0.957 1.00 96.56 226 MET A N 1
ATOM 1768 C CA . MET A 1 226 ? -7.562 -5.957 1.977 1.00 96.56 226 MET A CA 1
ATOM 1769 C C . MET A 1 226 ? -8.786 -6.582 2.668 1.00 96.56 226 MET A C 1
ATOM 1771 O O . MET A 1 226 ? -8.839 -7.813 2.753 1.00 96.56 226 MET A O 1
ATOM 1775 N N . PRO A 1 227 ? -9.805 -5.808 3.097 1.00 94.75 227 PRO A N 1
ATOM 1776 C CA . PRO A 1 227 ? -11.043 -6.404 3.586 1.00 94.75 227 PRO A CA 1
ATOM 1777 C C . PRO A 1 227 ? -11.796 -7.231 2.535 1.00 94.75 227 PRO A C 1
ATOM 1779 O O . PRO A 1 227 ? -12.310 -8.295 2.873 1.00 94.75 227 PRO A O 1
ATOM 1782 N N . LEU A 1 228 ? -11.816 -6.800 1.264 1.00 94.94 228 LEU A N 1
ATOM 1783 C CA . LEU A 1 228 ? -12.412 -7.586 0.175 1.00 94.94 228 LEU A CA 1
ATOM 1784 C C . LEU A 1 228 ? -11.699 -8.936 0.019 1.00 94.94 228 LEU A C 1
ATOM 1786 O O . LEU A 1 228 ? -12.335 -9.985 0.026 1.00 94.94 228 LEU A O 1
ATOM 1790 N N . CYS A 1 229 ? -10.366 -8.918 -0.048 1.00 95.19 229 CYS A N 1
ATOM 1791 C CA . CYS A 1 229 ? -9.554 -10.130 -0.142 1.00 95.19 229 CYS A CA 1
ATOM 1792 C C . CYS A 1 229 ? -9.731 -11.027 1.088 1.00 95.19 229 CYS A C 1
ATOM 1794 O O . CYS A 1 229 ? -9.795 -12.241 0.937 1.00 95.19 229 CYS A O 1
ATOM 1796 N N . SER A 1 230 ? -9.879 -10.450 2.286 1.00 93.19 230 SER A N 1
ATOM 1797 C CA . SER A 1 230 ? -10.168 -11.207 3.512 1.00 93.19 230 SER A CA 1
ATOM 1798 C C . SER A 1 230 ? -11.502 -11.948 3.433 1.00 93.19 230 SER A C 1
ATOM 1800 O O . SER A 1 230 ? -11.588 -13.084 3.882 1.00 93.19 230 SER A O 1
ATOM 1802 N N . ALA A 1 231 ? -12.533 -11.343 2.835 1.00 91.56 231 ALA A N 1
ATOM 1803 C CA . ALA A 1 231 ? -13.829 -11.996 2.647 1.00 91.56 231 ALA A CA 1
ATOM 1804 C C . ALA A 1 231 ? -13.781 -13.157 1.632 1.00 91.56 231 ALA A C 1
ATOM 1806 O O . ALA A 1 231 ? -14.610 -14.066 1.691 1.00 91.56 231 ALA A O 1
ATOM 1807 N N . MET A 1 232 ? -12.804 -13.131 0.722 1.00 90.62 232 MET A N 1
ATOM 1808 C CA . MET A 1 232 ? -12.569 -14.155 -0.305 1.00 90.62 232 MET A CA 1
ATOM 1809 C C . MET A 1 232 ? -11.572 -15.233 0.132 1.00 90.62 232 MET A C 1
ATOM 1811 O O . MET A 1 232 ? -11.475 -16.278 -0.510 1.00 90.62 232 MET A O 1
ATOM 1815 N N . ALA A 1 233 ? -10.802 -14.976 1.186 1.00 88.38 233 ALA A N 1
ATOM 1816 C CA . ALA A 1 233 ? -9.746 -15.850 1.664 1.00 88.38 233 ALA A CA 1
ATOM 1817 C C . ALA A 1 233 ? -10.217 -16.733 2.827 1.00 88.38 233 ALA A C 1
ATOM 1819 O O . ALA A 1 233 ? -11.232 -16.491 3.477 1.00 88.38 233 ALA A O 1
ATOM 1820 N N . VAL A 1 234 ? -9.434 -17.776 3.108 1.00 83.56 234 VAL A N 1
ATOM 1821 C CA . VAL A 1 234 ? -9.638 -18.643 4.281 1.00 83.56 234 VAL A CA 1
ATOM 1822 C C . VAL A 1 234 ? -9.170 -17.956 5.568 1.00 83.56 234 VAL A C 1
ATOM 1824 O O . VAL A 1 234 ? -9.682 -18.245 6.645 1.00 83.56 234 VAL A O 1
ATOM 1827 N N . GLN A 1 235 ? -8.184 -17.065 5.460 1.00 81.19 235 GLN A N 1
ATOM 1828 C CA . GLN A 1 235 ? -7.563 -16.359 6.576 1.00 81.19 235 GLN A CA 1
ATOM 1829 C C . GLN A 1 235 ? -7.641 -14.843 6.350 1.00 81.19 235 GLN A C 1
ATOM 1831 O O . GLN A 1 235 ? -7.646 -14.407 5.195 1.00 81.19 235 GLN A O 1
ATOM 1836 N N . PRO A 1 236 ? -7.661 -14.028 7.419 1.00 86.88 236 PRO A N 1
ATOM 1837 C CA . PRO A 1 236 ? -7.622 -12.576 7.293 1.00 86.88 236 PRO A CA 1
ATOM 1838 C C . PRO A 1 236 ? -6.390 -12.089 6.525 1.00 86.88 236 PRO A C 1
ATOM 1840 O O . PRO A 1 236 ? -5.266 -12.533 6.761 1.00 86.88 236 PRO A O 1
ATOM 1843 N N . VAL A 1 237 ? -6.600 -11.117 5.641 1.00 91.19 237 VAL A N 1
ATOM 1844 C CA . VAL A 1 237 ? -5.570 -10.535 4.782 1.00 91.19 237 VAL A CA 1
ATOM 1845 C C . VAL A 1 237 ? -5.243 -9.126 5.264 1.00 91.19 237 VAL A C 1
ATOM 1847 O O . VAL A 1 237 ? -6.089 -8.237 5.260 1.00 91.19 237 VAL A O 1
ATOM 1850 N N . SER A 1 238 ? -3.987 -8.906 5.654 1.00 92.19 238 SER A N 1
ATOM 1851 C CA . SER A 1 238 ? -3.492 -7.608 6.148 1.00 92.19 238 SER A CA 1
ATOM 1852 C C . SER A 1 238 ? -2.227 -7.116 5.438 1.00 92.19 238 SER A C 1
ATOM 1854 O O . SER A 1 238 ? -1.678 -6.070 5.793 1.00 92.19 238 SER A O 1
ATOM 1856 N N . LYS A 1 239 ? -1.758 -7.868 4.434 1.00 95.88 239 LYS A N 1
ATOM 1857 C CA . LYS A 1 239 ? -0.535 -7.588 3.677 1.00 95.88 239 LYS A CA 1
ATOM 1858 C C . LYS A 1 239 ? -0.758 -7.716 2.174 1.00 95.88 239 LYS A C 1
ATOM 1860 O O . LYS A 1 239 ? -1.725 -8.335 1.748 1.00 95.88 239 LYS A O 1
ATOM 1865 N N . ALA A 1 240 ? 0.150 -7.154 1.384 1.00 97.56 240 ALA A N 1
ATOM 1866 C CA . ALA A 1 240 ? 0.116 -7.203 -0.075 1.00 97.56 240 ALA A CA 1
ATOM 1867 C C . ALA A 1 240 ? 1.477 -7.583 -0.676 1.00 97.56 240 ALA A C 1
ATOM 1869 O O . ALA A 1 240 ? 2.537 -7.277 -0.112 1.00 97.56 240 ALA A O 1
ATOM 1870 N N . VAL A 1 241 ? 1.439 -8.222 -1.846 1.00 97.94 241 VAL A N 1
ATOM 1871 C CA . VAL A 1 241 ? 2.610 -8.478 -2.694 1.00 97.94 241 VAL A CA 1
ATOM 1872 C C . VAL A 1 241 ? 2.674 -7.418 -3.783 1.00 97.94 241 VAL A C 1
ATOM 1874 O O . VAL A 1 241 ? 1.659 -7.080 -4.376 1.00 97.94 241 VAL A O 1
ATOM 1877 N N . TYR A 1 242 ? 3.867 -6.904 -4.066 1.00 97.38 242 TYR A N 1
ATOM 1878 C CA . TYR A 1 242 ? 4.080 -5.851 -5.055 1.00 97.38 242 TYR A CA 1
ATOM 1879 C C . TYR A 1 242 ? 4.945 -6.378 -6.198 1.00 97.38 242 TYR A C 1
ATOM 1881 O O . TYR A 1 242 ? 6.016 -6.931 -5.952 1.00 97.38 242 TYR A O 1
ATOM 1889 N N . LEU A 1 243 ? 4.509 -6.162 -7.435 1.00 97.00 243 LEU A N 1
ATOM 1890 C CA . LEU A 1 243 ? 5.271 -6.383 -8.658 1.00 97.00 243 LEU A CA 1
ATOM 1891 C C . LEU A 1 243 ? 5.664 -5.016 -9.220 1.00 97.00 243 LEU A C 1
ATOM 1893 O O . LEU A 1 243 ? 4.809 -4.251 -9.661 1.00 97.00 243 LEU A O 1
ATOM 1897 N N . VAL A 1 244 ? 6.951 -4.691 -9.168 1.00 95.25 244 VAL A N 1
ATOM 1898 C CA . VAL A 1 244 ? 7.492 -3.424 -9.671 1.00 95.25 244 VAL A CA 1
ATOM 1899 C C . VAL A 1 244 ? 8.283 -3.718 -10.935 1.00 95.25 244 VAL A C 1
ATOM 1901 O O . VAL A 1 244 ? 9.373 -4.286 -10.859 1.00 95.25 244 VAL A O 1
ATOM 1904 N N . ASP A 1 245 ? 7.733 -3.358 -12.089 1.00 94.31 245 ASP A N 1
ATOM 1905 C CA . ASP A 1 245 ? 8.412 -3.543 -13.367 1.00 94.31 245 ASP A CA 1
ATOM 1906 C C . ASP A 1 245 ? 9.367 -2.391 -13.639 1.00 94.31 245 ASP A C 1
ATOM 1908 O O . ASP A 1 245 ? 8.989 -1.223 -13.578 1.00 94.31 245 ASP A O 1
ATOM 1912 N N . ILE A 1 246 ? 10.613 -2.736 -13.948 1.00 93.31 246 ILE A N 1
ATOM 1913 C CA . ILE A 1 246 ? 11.673 -1.794 -14.290 1.00 93.31 246 ILE A CA 1
ATOM 1914 C C . ILE A 1 246 ? 12.300 -2.071 -15.665 1.00 93.31 246 ILE A C 1
ATOM 1916 O O . ILE A 1 246 ? 13.378 -1.548 -15.949 1.00 93.31 246 ILE A O 1
ATOM 1920 N N . THR A 1 247 ? 11.637 -2.862 -16.519 1.00 91.12 247 THR A N 1
ATOM 1921 C CA . THR A 1 247 ? 12.103 -3.275 -17.859 1.00 91.12 247 THR A CA 1
ATOM 1922 C C . THR A 1 247 ? 12.644 -2.093 -18.662 1.00 91.12 247 THR A C 1
ATOM 1924 O O . THR A 1 247 ? 13.726 -2.175 -19.240 1.00 91.12 247 THR A O 1
ATOM 1927 N N . TYR A 1 248 ? 11.909 -0.978 -18.668 1.00 88.31 248 TYR A N 1
ATOM 1928 C CA . TYR A 1 248 ? 12.228 0.207 -19.469 1.00 88.31 248 TYR A CA 1
ATOM 1929 C C . TYR A 1 248 ? 12.877 1.339 -18.667 1.00 88.31 248 TYR A C 1
ATOM 1931 O O . TYR A 1 248 ? 13.049 2.442 -19.182 1.00 88.31 248 TYR A O 1
ATOM 1939 N N . VAL A 1 249 ? 13.278 1.084 -17.417 1.00 87.81 249 VAL A N 1
ATOM 1940 C CA . VAL A 1 249 ? 13.887 2.118 -16.576 1.00 87.81 249 VAL A CA 1
ATOM 1941 C C . VAL A 1 249 ? 15.337 2.348 -16.984 1.00 87.81 249 VAL A C 1
ATOM 1943 O O . VAL A 1 249 ? 16.219 1.506 -16.781 1.00 87.81 249 VAL A O 1
ATOM 1946 N N . SER A 1 250 ? 15.610 3.537 -17.521 1.00 87.38 250 SER A N 1
ATOM 1947 C CA . SER A 1 250 ? 16.977 3.976 -17.816 1.00 87.38 250 SER A CA 1
ATOM 1948 C C . SER A 1 250 ? 17.746 4.352 -16.540 1.00 87.38 250 SER A C 1
ATOM 1950 O O . SER A 1 250 ? 17.161 4.687 -15.511 1.00 87.38 250 SER A O 1
ATOM 1952 N N . LEU A 1 251 ? 19.084 4.374 -16.602 1.00 84.50 251 LEU A N 1
ATOM 1953 C CA . LEU A 1 251 ? 19.930 4.837 -15.486 1.00 84.50 251 LEU A CA 1
ATOM 1954 C C . LEU A 1 251 ? 19.570 6.262 -15.030 1.00 84.50 251 LEU A C 1
ATOM 1956 O O . LEU A 1 251 ? 19.495 6.531 -13.831 1.00 84.50 251 LEU A O 1
ATOM 1960 N N . LYS A 1 252 ? 19.325 7.164 -15.990 1.00 86.31 252 LYS A N 1
ATOM 1961 C CA . LYS A 1 252 ? 18.936 8.557 -15.729 1.00 86.31 252 LYS A CA 1
ATOM 1962 C C . LYS A 1 252 ? 17.580 8.625 -15.028 1.00 86.31 252 LYS A C 1
ATOM 1964 O O . LYS A 1 252 ? 17.450 9.327 -14.030 1.00 86.31 252 LYS A O 1
ATOM 1969 N N . GLN A 1 253 ? 16.600 7.870 -15.520 1.00 86.00 253 GLN A N 1
ATOM 1970 C CA . GLN A 1 253 ? 15.276 7.796 -14.910 1.00 86.00 253 GLN A CA 1
ATOM 1971 C C . GLN A 1 253 ? 15.361 7.240 -13.485 1.00 86.00 253 GLN A C 1
ATOM 1973 O O . GLN A 1 253 ? 14.864 7.870 -12.560 1.00 86.00 253 GLN A O 1
ATOM 1978 N N . GLY A 1 254 ? 16.084 6.136 -13.272 1.00 83.06 254 GLY A N 1
ATOM 1979 C CA . GLY A 1 254 ? 16.286 5.564 -11.938 1.00 83.06 254 GLY A CA 1
ATOM 1980 C C . GLY A 1 254 ? 16.892 6.555 -10.935 1.00 83.06 254 GLY A C 1
ATOM 1981 O O . GLY A 1 254 ? 16.507 6.559 -9.767 1.00 83.06 254 GLY A O 1
ATOM 1982 N N . TRP A 1 255 ? 17.793 7.437 -11.384 1.00 83.62 255 TRP A N 1
ATOM 1983 C CA . TRP A 1 255 ? 18.327 8.515 -10.547 1.00 83.62 255 TRP A CA 1
ATOM 1984 C C . TRP A 1 255 ? 17.291 9.608 -10.252 1.00 83.62 255 TRP A C 1
ATOM 1986 O O . TRP A 1 255 ? 17.146 10.026 -9.102 1.00 83.62 255 TRP A O 1
ATOM 1996 N N . ASN A 1 256 ? 16.537 10.038 -11.266 1.00 85.00 256 ASN A N 1
ATOM 1997 C CA . ASN A 1 256 ? 15.484 11.048 -11.121 1.00 85.00 256 ASN A CA 1
ATOM 1998 C C . ASN A 1 256 ? 14.351 10.580 -10.188 1.00 85.00 256 ASN A C 1
ATOM 2000 O O . ASN A 1 256 ? 13.771 11.386 -9.464 1.00 85.00 256 ASN A O 1
ATOM 2004 N N . LEU A 1 257 ? 14.096 9.270 -10.128 1.00 86.38 257 LEU A N 1
ATOM 2005 C CA . LEU A 1 257 ? 13.090 8.660 -9.254 1.00 86.38 257 LEU A CA 1
ATOM 2006 C C . LEU A 1 257 ? 13.469 8.618 -7.773 1.00 86.38 257 LEU A C 1
ATOM 2008 O O . LEU A 1 257 ? 12.650 8.216 -6.946 1.00 86.38 257 LEU A O 1
ATOM 2012 N N . ARG A 1 258 ? 14.673 9.060 -7.397 1.00 84.69 258 ARG A N 1
ATOM 2013 C CA . ARG A 1 258 ? 15.121 9.080 -6.001 1.00 84.69 258 ARG A CA 1
ATOM 2014 C C . ARG A 1 258 ? 14.132 9.785 -5.073 1.00 84.69 258 ARG A C 1
ATOM 2016 O O . ARG A 1 258 ? 13.787 9.229 -4.034 1.00 84.69 258 ARG A O 1
ATOM 2023 N N . GLY A 1 259 ? 13.693 10.993 -5.433 1.00 85.25 259 GLY A N 1
ATOM 2024 C CA . GLY A 1 259 ? 12.800 11.796 -4.590 1.00 85.25 259 GLY A CA 1
ATOM 2025 C C . GLY A 1 259 ? 11.434 11.133 -4.400 1.00 85.25 259 GLY A C 1
ATOM 2026 O O . GLY A 1 259 ? 10.941 11.041 -3.277 1.00 85.25 259 GLY A O 1
ATOM 2027 N N . TYR A 1 260 ? 10.877 10.583 -5.483 1.00 89.44 260 TYR A N 1
ATOM 2028 C CA . TYR A 1 260 ? 9.660 9.772 -5.445 1.00 89.44 260 TYR A CA 1
ATOM 2029 C C . TYR A 1 260 ? 9.834 8.556 -4.524 1.00 89.44 260 TYR A C 1
ATOM 2031 O O . TYR A 1 260 ? 9.047 8.365 -3.599 1.00 89.44 260 TYR A O 1
ATOM 2039 N N . ALA A 1 261 ? 10.899 7.771 -4.719 1.00 87.56 261 ALA A N 1
ATOM 2040 C CA . ALA A 1 261 ? 11.139 6.553 -3.952 1.00 87.56 261 ALA A CA 1
ATOM 2041 C C . ALA A 1 261 ? 11.314 6.849 -2.456 1.00 87.56 261 ALA A C 1
ATOM 2043 O O . ALA A 1 261 ? 10.736 6.156 -1.622 1.00 87.56 261 ALA A O 1
ATOM 2044 N N . GLN A 1 262 ? 12.062 7.899 -2.104 1.00 87.00 262 GLN A N 1
ATOM 2045 C CA . GLN A 1 262 ? 12.242 8.332 -0.715 1.00 87.00 262 GLN A CA 1
ATOM 2046 C C . GLN A 1 262 ? 10.923 8.773 -0.079 1.00 87.00 262 GLN A C 1
ATOM 2048 O O . GLN A 1 262 ? 10.615 8.358 1.036 1.00 87.00 262 GLN A O 1
ATOM 2053 N N . SER A 1 263 ? 10.134 9.578 -0.793 1.00 89.06 263 SER A N 1
ATOM 2054 C CA . SER A 1 263 ? 8.842 10.062 -0.306 1.00 89.06 263 SER A CA 1
ATOM 2055 C C . SER A 1 263 ? 7.858 8.909 -0.089 1.00 89.06 263 SER A C 1
ATOM 2057 O O . SER A 1 263 ? 7.330 8.749 1.012 1.00 89.06 263 SER A O 1
ATOM 2059 N N . PHE A 1 264 ? 7.669 8.052 -1.096 1.00 91.56 264 PHE A N 1
ATOM 2060 C CA . PHE A 1 264 ? 6.707 6.955 -1.030 1.00 91.56 264 PHE A CA 1
ATOM 2061 C C . PHE A 1 264 ? 7.110 5.877 -0.015 1.00 91.56 264 PHE A C 1
ATOM 2063 O O . PHE A 1 264 ? 6.288 5.451 0.795 1.00 91.56 264 PHE A O 1
ATOM 2070 N N . THR A 1 265 ? 8.380 5.455 0.000 1.00 89.44 265 THR A N 1
ATOM 2071 C CA . THR A 1 265 ? 8.837 4.433 0.961 1.00 89.44 265 THR A CA 1
ATOM 2072 C C . THR A 1 265 ? 8.908 4.962 2.391 1.00 89.44 265 THR A C 1
ATOM 2074 O O . THR A 1 265 ? 8.623 4.209 3.320 1.00 89.44 265 THR A O 1
ATOM 2077 N N . GLY A 1 266 ? 9.209 6.251 2.582 1.00 91.50 266 GLY A N 1
ATOM 2078 C CA . GLY A 1 266 ? 9.102 6.908 3.884 1.00 91.50 266 GLY A CA 1
ATOM 2079 C C . GLY A 1 266 ? 7.661 6.925 4.393 1.00 91.50 266 GLY A C 1
ATOM 2080 O O . GLY A 1 266 ? 7.409 6.569 5.542 1.00 91.50 266 GLY A O 1
ATOM 2081 N N . LEU A 1 267 ? 6.701 7.242 3.520 1.00 94.06 267 LEU A N 1
ATOM 2082 C CA . LEU A 1 267 ? 5.283 7.201 3.867 1.00 94.06 267 LEU A CA 1
ATOM 2083 C C . LEU A 1 267 ? 4.812 5.779 4.206 1.00 94.06 267 LEU A C 1
ATOM 2085 O O . LEU A 1 267 ? 4.114 5.597 5.202 1.00 94.06 267 LEU A O 1
ATOM 2089 N N . LEU A 1 268 ? 5.220 4.768 3.430 1.00 93.38 268 LEU A N 1
ATOM 2090 C CA . LEU A 1 268 ? 4.950 3.361 3.746 1.00 93.38 268 LEU A CA 1
ATOM 2091 C C . LEU A 1 268 ? 5.504 2.980 5.123 1.00 93.38 268 LEU A C 1
ATOM 2093 O O . LEU A 1 268 ? 4.785 2.409 5.936 1.00 93.38 268 LEU A O 1
ATOM 2097 N N . ALA A 1 269 ? 6.763 3.322 5.405 1.00 92.19 269 ALA A N 1
ATOM 2098 C CA . ALA A 1 269 ? 7.404 2.981 6.669 1.00 92.19 269 ALA A CA 1
ATOM 2099 C C . ALA A 1 269 ? 6.724 3.660 7.868 1.00 92.19 269 ALA A C 1
ATOM 2101 O O . ALA A 1 269 ? 6.534 3.019 8.900 1.00 92.19 269 ALA A O 1
ATOM 2102 N N . THR A 1 270 ? 6.340 4.933 7.747 1.00 95.25 270 THR A N 1
ATOM 2103 C CA . THR A 1 270 ? 5.743 5.688 8.857 1.00 95.25 270 THR A CA 1
ATOM 2104 C C . THR A 1 270 ? 4.252 5.402 9.024 1.00 95.25 270 THR A C 1
ATOM 2106 O O . THR A 1 270 ? 3.822 5.117 10.136 1.00 95.25 270 THR A O 1
ATOM 2109 N N . CYS A 1 271 ? 3.461 5.471 7.949 1.00 96.81 271 CYS A N 1
ATOM 2110 C CA . CYS A 1 271 ? 1.994 5.417 8.004 1.00 96.81 271 CYS A CA 1
ATOM 2111 C C . CYS A 1 271 ? 1.398 4.032 7.727 1.00 96.81 271 CYS A C 1
ATOM 2113 O O . CYS A 1 271 ? 0.267 3.778 8.132 1.00 96.81 271 CYS A O 1
ATOM 2115 N N . TYR A 1 272 ? 2.133 3.144 7.054 1.00 96.31 272 TYR A N 1
ATOM 2116 C CA . TYR A 1 272 ? 1.645 1.822 6.645 1.00 96.31 272 TYR A CA 1
ATOM 2117 C C . TYR A 1 272 ? 2.620 0.700 7.035 1.00 96.31 272 TYR A C 1
ATOM 2119 O O . TYR A 1 272 ? 2.970 -0.137 6.190 1.00 96.31 272 TYR A O 1
ATOM 2127 N N . PRO A 1 273 ? 3.080 0.658 8.303 1.00 95.06 273 PRO A N 1
ATOM 2128 C CA . PRO A 1 273 ? 3.964 -0.405 8.750 1.00 95.06 273 PRO A CA 1
ATOM 2129 C C . PRO A 1 273 ? 3.324 -1.771 8.496 1.00 95.06 273 PRO A C 1
ATOM 2131 O O . PRO A 1 273 ? 2.107 -1.927 8.556 1.00 95.06 273 PRO A O 1
ATOM 2134 N N . GLU A 1 274 ? 4.152 -2.768 8.194 1.00 94.25 274 GLU A N 1
ATOM 2135 C CA . GLU A 1 274 ? 3.716 -4.156 7.996 1.00 94.25 274 GLU A CA 1
ATOM 2136 C C . GLU A 1 274 ? 2.641 -4.405 6.915 1.00 94.25 274 GLU A C 1
ATOM 2138 O O . GLU A 1 274 ? 2.162 -5.526 6.818 1.00 94.25 274 GLU A O 1
ATOM 2143 N N . VAL A 1 275 ? 2.331 -3.440 6.036 1.00 95.44 275 VAL A N 1
ATOM 2144 C CA . VAL A 1 275 ? 1.431 -3.637 4.872 1.00 95.44 275 VAL A CA 1
ATOM 2145 C C . VAL A 1 275 ? 2.094 -4.427 3.744 1.00 95.44 275 VAL A C 1
ATOM 2147 O O . VAL A 1 275 ? 1.451 -5.198 3.038 1.00 95.44 275 VAL A O 1
ATOM 2150 N N . VAL A 1 276 ? 3.397 -4.247 3.555 1.00 95.94 276 VAL A N 1
ATOM 2151 C CA . VAL A 1 276 ? 4.149 -4.942 2.507 1.00 95.94 276 VAL A CA 1
ATOM 2152 C C . VAL A 1 276 ? 4.560 -6.324 3.005 1.00 95.94 276 VAL A C 1
ATOM 2154 O O . VAL A 1 276 ? 5.235 -6.426 4.034 1.00 95.94 276 VAL A O 1
ATOM 2157 N N . ASP A 1 277 ? 4.223 -7.367 2.249 1.00 95.88 277 ASP A N 1
ATOM 2158 C CA . ASP A 1 277 ? 4.742 -8.721 2.457 1.00 95.88 277 ASP A CA 1
ATOM 2159 C C . ASP A 1 277 ? 6.051 -8.937 1.680 1.00 95.88 277 ASP A C 1
ATOM 2161 O O . ASP A 1 277 ? 7.121 -9.118 2.267 1.00 95.88 277 ASP A O 1
ATOM 2165 N N . LYS A 1 278 ? 5.985 -8.819 0.348 1.00 96.94 278 LYS A N 1
ATOM 2166 C CA . LYS A 1 278 ? 7.125 -8.982 -0.560 1.00 96.94 278 LYS A CA 1
ATOM 2167 C C . LYS A 1 278 ? 7.035 -7.999 -1.723 1.00 96.94 278 LYS A C 1
ATOM 2169 O O . LYS A 1 278 ? 5.947 -7.739 -2.230 1.00 96.94 278 LYS A O 1
ATOM 2174 N N . ILE A 1 279 ? 8.182 -7.481 -2.161 1.00 96.75 279 ILE A N 1
ATOM 2175 C CA . ILE A 1 279 ? 8.291 -6.642 -3.361 1.00 96.75 279 ILE A CA 1
ATOM 2176 C C . ILE A 1 279 ? 9.185 -7.369 -4.365 1.00 96.75 279 ILE A C 1
ATOM 2178 O O . ILE A 1 279 ? 10.378 -7.543 -4.120 1.00 96.75 279 ILE A O 1
ATOM 2182 N N . TYR A 1 280 ? 8.622 -7.789 -5.491 1.00 97.38 280 TYR A N 1
ATOM 2183 C CA . TYR A 1 280 ? 9.358 -8.340 -6.620 1.00 97.38 280 TYR A CA 1
ATOM 2184 C C . TYR A 1 280 ? 9.652 -7.216 -7.609 1.00 97.38 280 TYR A C 1
ATOM 2186 O O . TYR A 1 280 ? 8.743 -6.673 -8.228 1.00 97.38 280 TYR A O 1
ATOM 2194 N N . VAL A 1 281 ? 10.926 -6.857 -7.742 1.00 95.62 281 VAL A N 1
ATOM 2195 C CA . VAL A 1 281 ? 11.393 -5.937 -8.780 1.00 95.62 281 VAL A CA 1
ATOM 2196 C C . VAL A 1 281 ? 11.711 -6.785 -10.006 1.00 95.62 281 VAL A C 1
ATOM 2198 O O . VAL A 1 281 ? 12.726 -7.483 -10.023 1.00 95.62 281 VAL A O 1
ATOM 2201 N N . VAL A 1 282 ? 10.799 -6.800 -10.974 1.00 96.06 282 VAL A N 1
ATOM 2202 C CA . VAL A 1 282 ? 10.808 -7.741 -12.101 1.00 96.06 282 VAL A CA 1
ATOM 2203 C C . VAL A 1 282 ? 11.497 -7.154 -13.325 1.00 96.06 282 VAL A C 1
ATOM 2205 O O . VAL A 1 282 ? 11.591 -5.936 -13.479 1.00 96.06 282 VAL A O 1
ATOM 2208 N N . ASN A 1 283 ? 11.983 -8.046 -14.191 1.00 94.81 283 ASN A N 1
ATOM 2209 C CA . ASN A 1 283 ? 12.669 -7.703 -15.435 1.00 94.81 283 ASN A CA 1
ATOM 2210 C C . ASN A 1 283 ? 13.844 -6.736 -15.239 1.00 94.81 283 ASN A C 1
ATOM 2212 O O . ASN A 1 283 ? 14.093 -5.856 -16.060 1.00 94.81 283 ASN A O 1
ATOM 2216 N N . ALA A 1 284 ? 14.584 -6.904 -14.143 1.00 92.31 284 ALA A N 1
ATOM 2217 C CA . ALA A 1 284 ? 15.691 -6.031 -13.805 1.00 92.31 284 ALA A CA 1
ATOM 2218 C C . ALA A 1 284 ? 16.787 -6.077 -14.882 1.00 92.31 284 ALA A C 1
ATOM 2220 O O . ALA A 1 284 ? 17.376 -7.143 -15.103 1.00 92.31 284 ALA A O 1
ATOM 2221 N N . PRO A 1 285 ? 17.117 -4.940 -15.525 1.00 88.69 285 PRO A N 1
ATOM 2222 C CA . PRO A 1 285 ? 18.212 -4.901 -16.482 1.00 88.69 285 PRO A CA 1
ATOM 2223 C C . PRO A 1 285 ? 19.546 -5.269 -15.813 1.00 88.69 285 PRO A C 1
ATOM 2225 O O . PRO A 1 285 ? 19.736 -4.961 -14.631 1.00 88.69 285 PRO A O 1
ATOM 2228 N N . PRO A 1 286 ? 20.532 -5.831 -16.539 1.00 87.12 286 PRO A N 1
ATOM 2229 C CA . PRO A 1 286 ? 21.818 -6.232 -15.952 1.00 87.12 286 PRO A CA 1
ATOM 2230 C C . PRO A 1 286 ? 22.539 -5.112 -15.177 1.00 87.12 286 PRO A C 1
ATOM 2232 O O . PRO A 1 286 ? 23.238 -5.364 -14.193 1.00 87.12 286 PRO A O 1
ATOM 2235 N N . TYR A 1 287 ? 22.342 -3.852 -15.583 1.00 84.56 287 TYR A N 1
ATOM 2236 C CA . TYR A 1 287 ? 22.914 -2.678 -14.920 1.00 84.56 287 TYR A CA 1
ATOM 2237 C C . TYR A 1 287 ? 22.176 -2.247 -13.641 1.00 84.56 287 TYR A C 1
ATOM 2239 O O . TYR A 1 287 ? 22.719 -1.442 -12.881 1.00 84.56 287 TYR A O 1
ATOM 2247 N N . PHE A 1 288 ? 20.965 -2.748 -13.374 1.00 85.00 288 PHE A N 1
ATOM 2248 C CA . PHE A 1 288 ? 20.138 -2.308 -12.246 1.00 85.00 288 PHE A CA 1
ATOM 2249 C C . PHE A 1 288 ? 20.778 -2.607 -10.889 1.00 85.00 288 PHE A C 1
ATOM 2251 O O . PHE A 1 288 ? 20.618 -1.834 -9.950 1.00 85.00 288 PHE A O 1
ATOM 2258 N N . SER A 1 289 ? 21.585 -3.666 -10.797 1.00 81.50 289 SER A N 1
ATOM 2259 C CA . SER A 1 289 ? 22.382 -3.987 -9.605 1.00 81.50 289 SER A CA 1
ATOM 2260 C C . SER A 1 289 ? 23.225 -2.800 -9.108 1.00 81.50 289 SER A C 1
ATOM 2262 O O . SER A 1 289 ? 23.332 -2.579 -7.900 1.00 81.50 289 SER A O 1
ATOM 2264 N N . LYS A 1 290 ? 23.758 -1.980 -10.026 1.00 80.38 290 LYS A N 1
ATOM 2265 C CA . LYS A 1 290 ? 24.509 -0.759 -9.696 1.00 80.38 290 LYS A CA 1
ATOM 2266 C C . LYS A 1 290 ? 23.602 0.326 -9.126 1.00 80.38 290 LYS A C 1
ATOM 2268 O O . LYS A 1 290 ? 23.968 0.952 -8.140 1.00 80.38 290 LYS A O 1
ATOM 2273 N N . ILE A 1 291 ? 22.418 0.528 -9.709 1.00 78.94 291 ILE A N 1
ATOM 2274 C CA . ILE A 1 291 ? 21.427 1.500 -9.219 1.00 78.94 291 ILE A CA 1
ATOM 2275 C C . ILE A 1 291 ? 20.951 1.093 -7.820 1.00 78.94 291 ILE A C 1
ATOM 2277 O O . ILE A 1 291 ? 20.916 1.910 -6.899 1.00 78.94 291 ILE A O 1
ATOM 2281 N N . TRP A 1 292 ? 20.651 -0.193 -7.642 1.00 83.56 292 TRP A N 1
ATOM 2282 C CA . TRP A 1 292 ? 20.185 -0.749 -6.380 1.00 83.56 292 TRP A CA 1
ATOM 2283 C C . TRP A 1 292 ? 21.166 -0.522 -5.229 1.00 83.56 292 TRP A C 1
ATOM 2285 O O . TRP A 1 292 ? 20.735 -0.225 -4.115 1.00 83.56 292 TRP A O 1
ATOM 2295 N N . ALA A 1 293 ? 22.477 -0.589 -5.489 1.00 83.19 293 ALA A N 1
ATOM 2296 C CA . ALA A 1 293 ? 23.503 -0.319 -4.484 1.00 83.19 293 ALA A CA 1
ATOM 2297 C C . ALA A 1 293 ? 23.391 1.089 -3.866 1.00 83.19 293 ALA A C 1
ATOM 2299 O O . ALA A 1 293 ? 23.719 1.258 -2.691 1.00 83.19 293 ALA A O 1
ATOM 2300 N N . PHE A 1 294 ? 22.879 2.070 -4.617 1.00 79.69 294 PHE A N 1
ATOM 2301 C CA . PHE A 1 294 ? 22.588 3.416 -4.119 1.00 79.69 294 PHE A CA 1
ATOM 2302 C C . PHE A 1 294 ? 21.174 3.516 -3.534 1.00 79.69 294 PHE A C 1
ATOM 2304 O O . PHE A 1 294 ? 21.008 4.013 -2.419 1.00 79.69 294 PHE A O 1
ATOM 2311 N N . ILE A 1 295 ? 20.166 2.987 -4.242 1.00 78.06 295 ILE A N 1
ATOM 2312 C CA . ILE A 1 295 ? 18.751 3.056 -3.835 1.00 78.06 295 ILE A CA 1
ATOM 2313 C C . ILE A 1 295 ? 18.515 2.408 -2.468 1.00 78.06 295 ILE A C 1
ATOM 2315 O O . ILE A 1 295 ? 17.760 2.948 -1.661 1.00 78.06 295 ILE A O 1
ATOM 2319 N N . LYS A 1 296 ? 19.186 1.294 -2.151 1.00 83.31 296 LYS A N 1
ATOM 2320 C CA . LYS A 1 296 ? 19.047 0.622 -0.847 1.00 83.31 296 LYS A CA 1
ATOM 2321 C C . LYS A 1 296 ? 19.358 1.527 0.352 1.00 83.31 296 LYS A C 1
ATOM 2323 O O . LYS A 1 296 ? 18.883 1.248 1.444 1.00 83.31 296 LYS A O 1
ATOM 2328 N N . GLY A 1 297 ? 20.171 2.574 0.171 1.00 82.12 297 GLY A N 1
ATOM 2329 C CA . GLY A 1 297 ? 20.477 3.554 1.218 1.00 82.12 297 GLY A CA 1
ATOM 2330 C C . GLY A 1 297 ? 19.412 4.643 1.368 1.00 82.12 297 GLY A C 1
ATOM 2331 O O . GLY A 1 297 ? 19.439 5.399 2.335 1.00 82.12 297 GLY A O 1
ATOM 2332 N N . TRP A 1 298 ? 18.495 4.750 0.408 1.00 78.25 298 TRP A N 1
ATOM 2333 C CA . TRP A 1 298 ? 17.409 5.730 0.388 1.00 78.25 298 TRP A CA 1
ATOM 2334 C C . TRP A 1 298 ? 16.081 5.161 0.884 1.00 78.25 298 TRP A C 1
ATOM 2336 O O . TRP A 1 298 ? 15.207 5.935 1.261 1.00 78.25 298 TRP A O 1
ATOM 2346 N N . ILE A 1 299 ? 15.936 3.837 0.864 1.00 80.31 299 ILE A N 1
ATOM 2347 C CA . ILE A 1 299 ? 14.736 3.119 1.291 1.00 80.31 299 ILE A CA 1
ATOM 2348 C C . ILE A 1 299 ? 14.895 2.688 2.752 1.00 80.31 299 ILE A C 1
ATOM 2350 O O . ILE A 1 299 ? 15.988 2.328 3.194 1.00 80.31 299 ILE A O 1
ATOM 2354 N N . ASP A 1 300 ? 13.791 2.694 3.497 1.00 79.25 300 ASP A N 1
ATOM 2355 C CA . ASP A 1 300 ? 13.740 2.144 4.850 1.00 79.25 300 ASP A CA 1
ATOM 2356 C C . ASP A 1 300 ? 14.285 0.689 4.907 1.00 79.25 300 ASP A C 1
ATOM 2358 O O . ASP A 1 300 ? 13.914 -0.143 4.069 1.00 79.25 300 ASP A O 1
ATOM 2362 N N . PRO A 1 301 ? 15.133 0.330 5.894 1.00 84.00 301 PRO A N 1
ATOM 2363 C CA . PRO A 1 301 ? 15.736 -1.000 5.975 1.00 84.00 301 PRO A CA 1
ATOM 2364 C C . PRO A 1 301 ? 14.747 -2.169 6.057 1.00 84.00 301 PRO A C 1
ATOM 2366 O O . PRO A 1 301 ? 15.063 -3.251 5.556 1.00 84.00 301 PRO A O 1
ATOM 2369 N N . ASN A 1 302 ? 13.576 -1.999 6.681 1.00 83.06 302 ASN A N 1
ATOM 2370 C CA . ASN A 1 302 ? 12.575 -3.068 6.748 1.00 83.06 302 ASN A CA 1
ATOM 2371 C C . ASN A 1 302 ? 11.940 -3.293 5.379 1.00 83.06 302 ASN A C 1
ATOM 2373 O O . ASN A 1 302 ? 11.755 -4.439 4.971 1.00 83.06 302 ASN A O 1
ATOM 2377 N N . THR A 1 303 ? 11.689 -2.215 4.638 1.00 83.12 303 THR A N 1
ATOM 2378 C CA . THR A 1 303 ? 11.228 -2.301 3.248 1.00 83.12 303 THR A CA 1
ATOM 2379 C C . THR A 1 303 ? 12.302 -2.929 2.359 1.00 83.12 303 THR A C 1
ATOM 2381 O O . THR A 1 303 ? 12.017 -3.892 1.654 1.00 83.12 303 THR A O 1
ATOM 2384 N N . ALA A 1 304 ? 13.562 -2.487 2.455 1.00 88.12 304 ALA A N 1
ATOM 2385 C CA . ALA A 1 304 ? 14.672 -3.008 1.650 1.00 88.12 304 ALA A CA 1
ATOM 2386 C C . ALA A 1 304 ? 14.867 -4.533 1.786 1.00 88.12 304 ALA A C 1
ATOM 2388 O O . ALA A 1 304 ? 15.169 -5.201 0.799 1.00 88.12 304 ALA A O 1
ATOM 2389 N N . LYS A 1 305 ? 14.646 -5.105 2.979 1.00 91.62 305 LYS A N 1
ATOM 2390 C CA . LYS A 1 305 ? 14.704 -6.564 3.220 1.00 91.62 305 LYS A CA 1
ATOM 2391 C C . LYS A 1 305 ? 13.599 -7.349 2.501 1.00 91.62 305 LYS A C 1
ATOM 2393 O O . LYS A 1 305 ? 13.767 -8.538 2.232 1.00 91.62 305 LYS A O 1
ATOM 2398 N N . LYS A 1 306 ? 12.469 -6.706 2.198 1.00 93.25 306 LYS A N 1
ATOM 2399 C CA . LYS A 1 306 ? 11.325 -7.322 1.508 1.00 93.25 306 LYS A CA 1
ATOM 2400 C C . LYS A 1 306 ? 11.503 -7.329 -0.015 1.00 93.25 306 LYS A C 1
ATOM 2402 O O . LYS A 1 306 ? 10.790 -8.071 -0.691 1.00 93.25 306 LYS A O 1
ATOM 2407 N N . LEU A 1 307 ? 12.467 -6.576 -0.554 1.00 93.94 307 LEU A N 1
ATOM 2408 C CA . LEU A 1 307 ? 12.733 -6.520 -1.991 1.00 93.94 307 LEU A CA 1
ATOM 2409 C C . LEU A 1 307 ? 13.456 -7.777 -2.489 1.00 93.94 307 LEU A C 1
ATOM 2411 O O . LEU A 1 307 ? 14.373 -8.297 -1.853 1.00 93.94 307 LEU A O 1
ATOM 2415 N N . MET A 1 308 ? 13.045 -8.252 -3.659 1.00 95.19 308 MET A N 1
ATOM 2416 C CA . MET A 1 308 ? 13.705 -9.298 -4.427 1.00 95.19 308 MET A CA 1
ATOM 2417 C C . MET A 1 308 ? 13.816 -8.835 -5.874 1.00 95.19 308 MET A C 1
ATOM 2419 O O . MET A 1 308 ? 12.807 -8.615 -6.535 1.00 95.19 308 MET A O 1
ATOM 2423 N N . ILE A 1 309 ? 15.046 -8.658 -6.341 1.00 94.56 309 ILE A N 1
ATOM 2424 C CA . ILE A 1 309 ? 15.334 -8.208 -7.702 1.00 94.56 309 ILE A CA 1
ATOM 2425 C C . ILE A 1 309 ? 15.474 -9.440 -8.581 1.00 94.56 309 ILE A C 1
ATOM 2427 O O . ILE A 1 309 ? 16.285 -10.313 -8.274 1.00 94.56 309 ILE A O 1
ATOM 2431 N N . LEU A 1 310 ? 14.688 -9.498 -9.651 1.00 95.88 310 LEU A N 1
ATOM 2432 C CA . LEU A 1 310 ? 14.622 -10.634 -10.558 1.00 95.88 310 LEU A CA 1
ATOM 2433 C C . LEU A 1 310 ? 15.048 -10.209 -11.967 1.00 95.88 310 LEU A C 1
ATOM 2435 O O . LEU A 1 310 ? 14.438 -9.291 -12.526 1.00 95.88 310 LEU A O 1
ATOM 2439 N N . PRO A 1 311 ? 16.063 -10.855 -12.568 1.00 95.00 311 PRO A N 1
ATOM 2440 C CA . PRO A 1 311 ? 16.306 -10.712 -13.998 1.00 95.00 311 PRO A CA 1
ATOM 2441 C C . PRO A 1 311 ? 15.143 -11.339 -14.791 1.00 95.00 311 PRO A C 1
ATOM 2443 O O . PRO A 1 311 ? 14.458 -12.216 -14.259 1.00 95.00 311 PRO A O 1
ATOM 2446 N N . PRO A 1 312 ? 14.936 -10.959 -16.068 1.00 94.69 312 PRO A N 1
ATOM 2447 C CA . PRO A 1 312 ? 13.808 -11.444 -16.871 1.00 94.69 312 PRO A CA 1
ATOM 2448 C C . PRO A 1 312 ? 13.630 -12.972 -16.879 1.00 94.69 312 PRO A C 1
ATOM 2450 O O . PRO A 1 312 ? 12.514 -13.466 -16.754 1.00 94.69 312 PRO A O 1
ATOM 2453 N N . ALA A 1 313 ? 14.731 -13.728 -16.950 1.00 95.06 313 ALA A N 1
ATOM 2454 C CA . ALA A 1 313 ? 14.709 -15.194 -16.993 1.00 95.06 313 ALA A CA 1
ATOM 2455 C C . ALA A 1 313 ? 14.141 -15.858 -15.721 1.00 95.06 313 ALA A C 1
ATOM 2457 O O . ALA A 1 313 ? 13.626 -16.973 -15.790 1.00 95.06 313 ALA A O 1
ATOM 2458 N N . ASP A 1 314 ? 14.198 -15.172 -14.576 1.00 96.94 314 ASP A N 1
ATOM 2459 C CA . ASP A 1 314 ? 13.813 -15.732 -13.276 1.00 96.94 314 ASP A CA 1
ATOM 2460 C C . ASP A 1 314 ? 12.418 -15.282 -12.821 1.00 96.94 314 ASP A C 1
ATOM 2462 O O . ASP A 1 314 ? 11.924 -15.751 -11.791 1.00 96.94 314 ASP A O 1
ATOM 2466 N N . VAL A 1 315 ? 11.780 -14.356 -13.552 1.00 97.12 315 VAL A N 1
ATOM 2467 C CA . VAL A 1 315 ? 10.506 -13.743 -13.144 1.00 97.12 315 VAL A CA 1
ATOM 2468 C C . VAL A 1 315 ? 9.417 -14.803 -13.013 1.00 97.12 315 VAL A C 1
ATOM 2470 O O . VAL A 1 315 ? 8.923 -15.031 -11.908 1.00 97.12 315 VAL A O 1
ATOM 2473 N N . LEU A 1 316 ? 9.076 -15.496 -14.103 1.00 97.50 316 LEU A N 1
ATOM 2474 C CA . LEU A 1 316 ? 7.966 -16.453 -14.111 1.00 97.50 316 LEU A CA 1
ATOM 2475 C C . LEU A 1 316 ? 8.174 -17.583 -13.099 1.00 97.50 316 LEU A C 1
ATOM 2477 O O . LEU A 1 316 ? 7.281 -17.890 -12.307 1.00 97.50 316 LEU A O 1
ATOM 2481 N N . THR A 1 317 ? 9.365 -18.187 -13.097 1.00 97.88 317 THR A N 1
ATOM 2482 C CA . THR A 1 317 ? 9.696 -19.319 -12.218 1.00 97.88 317 THR A CA 1
ATOM 2483 C C . THR A 1 317 ? 9.658 -18.930 -10.744 1.00 97.88 317 THR A C 1
ATOM 2485 O O . THR A 1 317 ? 9.299 -19.752 -9.900 1.00 97.88 317 THR A O 1
ATOM 2488 N N . THR A 1 318 ? 9.992 -17.682 -10.407 1.00 97.94 318 THR A N 1
ATOM 2489 C CA . THR A 1 318 ? 9.919 -17.185 -9.031 1.00 97.94 318 THR A CA 1
ATOM 2490 C C . THR A 1 318 ? 8.492 -16.839 -8.626 1.00 97.94 318 THR A C 1
ATOM 2492 O O . THR A 1 318 ? 8.061 -17.265 -7.554 1.00 97.94 318 THR A O 1
ATOM 2495 N N . LEU A 1 319 ? 7.752 -16.106 -9.465 1.00 97.75 319 LEU A N 1
ATOM 2496 C CA . LEU A 1 319 ? 6.375 -15.700 -9.169 1.00 97.75 319 LEU A CA 1
ATOM 2497 C C . LEU A 1 319 ? 5.441 -16.912 -9.039 1.00 97.75 319 LEU A C 1
ATOM 2499 O O . LEU A 1 319 ? 4.671 -16.989 -8.081 1.00 97.75 319 LEU A O 1
ATOM 2503 N N . SER A 1 320 ? 5.594 -17.917 -9.909 1.00 97.75 320 SER A N 1
ATOM 2504 C CA . SER A 1 320 ? 4.756 -19.132 -9.932 1.00 97.75 320 SER A CA 1
ATOM 2505 C C . SER A 1 320 ? 4.814 -19.960 -8.638 1.00 97.75 320 SER A C 1
ATOM 2507 O O . SER A 1 320 ? 3.924 -20.768 -8.352 1.00 97.75 320 SER A O 1
ATOM 2509 N N . LYS A 1 321 ? 5.842 -19.752 -7.801 1.00 97.44 321 LYS A N 1
ATOM 2510 C CA . LYS A 1 321 ? 5.945 -20.397 -6.480 1.00 97.44 321 LYS A CA 1
ATOM 2511 C C . LYS A 1 321 ? 4.822 -19.965 -5.538 1.00 97.44 321 LYS A C 1
ATOM 2513 O O . LYS A 1 321 ? 4.453 -20.740 -4.664 1.00 97.44 321 LYS A O 1
ATOM 2518 N N . ARG A 1 322 ? 4.287 -18.750 -5.706 1.00 96.12 322 ARG A N 1
ATOM 2519 C CA . ARG A 1 322 ? 3.279 -18.169 -4.803 1.00 96.12 322 ARG A CA 1
ATOM 2520 C C . ARG A 1 322 ? 2.050 -17.588 -5.489 1.00 96.12 322 ARG A C 1
ATOM 2522 O O . ARG A 1 322 ? 1.065 -17.325 -4.811 1.00 96.12 322 ARG A O 1
ATOM 2529 N N . ILE A 1 323 ? 2.106 -17.384 -6.797 1.00 97.06 323 ILE A N 1
ATOM 2530 C CA . ILE A 1 323 ? 1.020 -16.832 -7.604 1.00 97.06 323 ILE A CA 1
ATOM 2531 C C . ILE A 1 323 ? 0.630 -17.894 -8.631 1.00 97.06 323 ILE A C 1
ATOM 2533 O O . ILE A 1 323 ? 1.513 -18.527 -9.213 1.00 97.06 323 ILE A O 1
ATOM 2537 N N . ASP A 1 324 ? -0.666 -18.135 -8.805 1.00 96.88 324 ASP A N 1
ATOM 2538 C CA . ASP A 1 324 ? -1.166 -18.998 -9.878 1.00 96.88 324 ASP A CA 1
ATOM 2539 C C . ASP A 1 324 ? -0.921 -18.354 -11.247 1.00 96.88 324 ASP A C 1
ATOM 2541 O O . ASP A 1 324 ? -0.884 -17.130 -11.373 1.00 96.88 324 ASP A O 1
ATOM 2545 N N . ILE A 1 325 ? -0.687 -19.162 -12.280 1.00 96.44 325 ILE A N 1
ATOM 2546 C CA . ILE A 1 325 ? -0.205 -18.648 -13.571 1.00 96.44 325 ILE A CA 1
ATOM 2547 C C . ILE A 1 325 ? -1.246 -17.751 -14.260 1.00 96.44 325 ILE A C 1
ATOM 2549 O O . ILE A 1 325 ? -0.881 -16.761 -14.894 1.00 96.44 325 ILE A O 1
ATOM 2553 N N . GLU A 1 326 ? -2.528 -18.042 -14.050 1.00 95.31 326 GLU A N 1
ATOM 2554 C CA . GLU A 1 326 ? -3.699 -17.247 -14.434 1.00 95.31 326 GLU A CA 1
ATOM 2555 C C . GLU A 1 326 ? -3.749 -15.855 -13.794 1.00 95.31 326 GLU A C 1
ATOM 2557 O O . GLU A 1 326 ? -4.382 -14.958 -14.338 1.00 95.31 326 GLU A O 1
ATOM 2562 N N . HIS A 1 327 ? -3.042 -15.645 -12.682 1.00 94.81 327 HIS A N 1
ATOM 2563 C CA . HIS A 1 327 ? -2.967 -14.371 -11.962 1.00 94.81 327 HIS A CA 1
ATOM 2564 C C . HIS A 1 327 ? -1.670 -13.596 -12.248 1.00 94.81 327 HIS A C 1
ATOM 2566 O O . HIS A 1 327 ? -1.498 -12.471 -11.775 1.00 94.81 327 HIS A O 1
ATOM 2572 N N . ILE A 1 328 ? -0.734 -14.182 -13.003 1.00 95.31 328 ILE A N 1
ATOM 2573 C CA . ILE A 1 328 ? 0.509 -13.527 -13.419 1.00 95.31 328 ILE A CA 1
ATOM 2574 C C . ILE A 1 328 ? 0.272 -12.852 -14.780 1.00 95.31 328 ILE A C 1
ATOM 2576 O O . ILE A 1 328 ? -0.158 -13.533 -15.709 1.00 95.31 328 ILE A O 1
ATOM 2580 N N . PRO A 1 329 ? 0.570 -11.548 -14.943 1.00 92.56 329 PRO A N 1
ATOM 2581 C CA . PRO A 1 329 ? 0.458 -10.867 -16.234 1.00 92.56 329 PRO A CA 1
ATOM 2582 C C . PRO A 1 329 ? 1.206 -11.570 -17.378 1.00 92.56 329 PRO A C 1
ATOM 2584 O O . PRO A 1 329 ? 2.333 -12.038 -17.191 1.00 92.56 329 PRO A O 1
ATOM 2587 N N . GLU A 1 330 ? 0.630 -11.571 -18.584 1.00 93.12 330 GLU A N 1
ATOM 2588 C CA . GLU A 1 330 ? 1.239 -12.166 -19.792 1.00 93.12 330 GLU A CA 1
ATOM 2589 C C . GLU A 1 330 ? 2.659 -11.635 -20.067 1.00 93.12 330 GLU A C 1
ATOM 2591 O O . GLU A 1 330 ? 3.561 -12.400 -20.410 1.00 93.12 330 GLU A O 1
ATOM 2596 N N . ARG A 1 331 ? 2.914 -10.343 -19.809 1.00 89.62 331 ARG A N 1
ATOM 2597 C CA . ARG A 1 331 ? 4.251 -9.718 -19.936 1.00 89.62 331 ARG A CA 1
ATOM 2598 C C . ARG A 1 331 ? 5.325 -10.317 -19.013 1.00 89.62 331 ARG A C 1
ATOM 2600 O O . ARG A 1 331 ? 6.510 -10.060 -19.208 1.00 89.62 331 ARG A O 1
ATOM 2607 N N . TYR A 1 332 ? 4.927 -11.094 -18.007 1.00 93.19 332 TYR A N 1
ATOM 2608 C CA . TYR A 1 332 ? 5.813 -11.839 -17.106 1.00 93.19 332 TYR A CA 1
ATOM 2609 C C . TYR A 1 332 ? 5.784 -13.350 -17.372 1.00 93.19 332 TYR A C 1
ATOM 2611 O O . TYR A 1 332 ? 6.306 -14.119 -16.565 1.00 93.19 332 TYR A O 1
ATOM 2619 N N . GLY A 1 333 ? 5.182 -13.776 -18.487 1.00 92.56 333 GLY A N 1
ATOM 2620 C CA . GLY A 1 333 ? 5.048 -15.173 -18.896 1.00 92.56 333 GLY A CA 1
ATOM 2621 C C . GLY A 1 333 ? 3.855 -15.913 -18.283 1.00 92.56 333 GLY A C 1
ATOM 2622 O O . GLY A 1 333 ? 3.825 -17.140 -18.341 1.00 92.56 333 GLY A O 1
ATOM 2623 N N . GLY A 1 334 ? 2.910 -15.198 -17.663 1.00 95.50 334 GLY A N 1
ATOM 2624 C CA . GLY A 1 334 ? 1.667 -15.775 -17.146 1.00 95.50 334 GLY A CA 1
ATOM 2625 C C . GLY A 1 334 ? 0.513 -15.738 -18.152 1.00 95.50 334 GLY A C 1
ATOM 2626 O O . GLY A 1 334 ? 0.741 -15.679 -19.358 1.00 95.50 334 GLY A O 1
ATOM 2627 N N . GLN A 1 335 ? -0.723 -15.790 -17.650 1.00 94.69 335 GLN A N 1
ATOM 2628 C CA . GLN A 1 335 ? -1.955 -15.821 -18.457 1.00 94.69 335 GLN A CA 1
ATOM 2629 C C . GLN A 1 335 ? -2.966 -14.720 -18.087 1.00 94.69 335 GLN A C 1
ATOM 2631 O O . GLN A 1 335 ? -4.032 -14.633 -18.696 1.00 94.69 335 GLN A O 1
ATOM 2636 N N . SER A 1 336 ? -2.656 -13.877 -17.097 1.00 90.75 336 SER A N 1
ATOM 2637 C CA . SER A 1 336 ? -3.518 -12.753 -16.735 1.00 90.75 336 SER A CA 1
ATOM 2638 C C . SER A 1 336 ? -3.453 -11.662 -17.799 1.00 90.75 336 SER A C 1
ATOM 2640 O O . SER A 1 336 ? -2.373 -11.189 -18.169 1.00 90.75 336 SER A O 1
ATOM 2642 N N . LYS A 1 337 ? -4.637 -11.204 -18.209 1.00 83.25 337 LYS A N 1
ATOM 2643 C CA . LYS A 1 337 ? -4.838 -10.044 -19.085 1.00 83.25 337 LYS A CA 1
ATOM 2644 C C . LY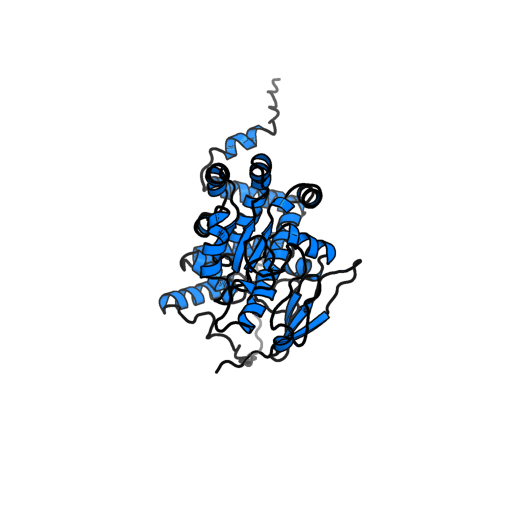S A 1 337 ? -4.942 -8.724 -18.317 1.00 83.25 337 LYS A C 1
ATOM 2646 O O . LYS A 1 337 ? -5.355 -7.726 -18.895 1.00 83.25 337 LYS A O 1
ATOM 2651 N N . ALA A 1 338 ? -4.627 -8.709 -17.020 1.00 75.25 338 ALA A N 1
ATOM 2652 C CA . ALA A 1 338 ? -4.671 -7.487 -16.230 1.00 75.25 338 ALA A CA 1
ATOM 2653 C C . ALA A 1 338 ? -3.692 -6.450 -16.802 1.00 75.25 338 ALA A C 1
ATOM 2655 O O . ALA A 1 338 ? -2.478 -6.673 -16.851 1.00 75.25 338 ALA A O 1
ATOM 2656 N N . GLU A 1 339 ? -4.228 -5.303 -17.213 1.00 71.62 339 GLU A N 1
ATOM 2657 C CA . GLU A 1 339 ? -3.442 -4.175 -17.698 1.00 71.62 339 GLU A CA 1
ATOM 2658 C C . GLU A 1 339 ? -3.144 -3.187 -16.566 1.00 71.62 339 GLU A C 1
ATOM 2660 O O . GLU A 1 339 ? -3.955 -2.939 -15.673 1.00 71.62 339 GLU A O 1
ATOM 2665 N N . VAL A 1 340 ? -1.946 -2.605 -16.606 1.00 73.25 340 VAL A N 1
ATOM 2666 C CA . VAL A 1 340 ? -1.504 -1.600 -15.635 1.00 73.25 340 VAL A CA 1
ATOM 2667 C C . VAL A 1 340 ? -2.304 -0.317 -15.823 1.00 73.25 340 VAL A C 1
ATOM 2669 O O . VAL A 1 340 ? -2.324 0.243 -16.915 1.00 73.25 340 VAL A O 1
ATOM 2672 N N . GLY A 1 341 ? -2.872 0.202 -14.735 1.00 69.81 341 GLY A N 1
ATOM 2673 C CA . GLY A 1 341 ? -3.542 1.503 -14.744 1.00 69.81 341 GLY A CA 1
ATOM 2674 C C . GLY A 1 341 ? -5.028 1.470 -15.100 1.00 69.81 341 GLY A C 1
ATOM 2675 O O . GLY A 1 341 ? -5.627 2.536 -15.185 1.00 69.81 341 GLY A O 1
ATOM 2676 N N . LEU A 1 342 ? -5.622 0.286 -15.274 1.00 79.56 342 LEU A N 1
ATOM 2677 C CA . LEU A 1 342 ? -7.065 0.122 -15.459 1.00 79.56 342 LEU A CA 1
ATOM 2678 C C . LEU A 1 342 ? -7.762 -0.296 -14.158 1.00 79.56 342 LEU A C 1
ATOM 2680 O O . LEU A 1 342 ? -7.125 -0.721 -13.187 1.00 79.56 342 LEU A O 1
ATOM 2684 N N . VAL A 1 343 ? -9.092 -0.183 -14.152 1.00 82.44 343 VAL A N 1
ATOM 2685 C CA . VAL A 1 343 ? -9.934 -0.746 -13.094 1.00 82.44 343 VAL A CA 1
ATOM 2686 C C . VAL A 1 343 ? -9.785 -2.275 -13.110 1.00 82.44 343 VAL A C 1
ATOM 2688 O O . VAL A 1 343 ? -9.887 -2.886 -14.176 1.00 82.44 343 VAL A O 1
ATOM 2691 N N . PRO A 1 344 ? -9.504 -2.911 -11.959 1.00 84.38 344 PRO A N 1
ATOM 2692 C CA . PRO A 1 344 ? -9.215 -4.335 -11.922 1.00 84.38 344 PRO A CA 1
ATOM 2693 C C . PRO A 1 344 ? -10.465 -5.193 -12.138 1.00 84.38 344 PRO A C 1
ATOM 2695 O O . PRO A 1 344 ? -11.500 -4.966 -11.510 1.00 84.38 344 PRO A O 1
ATOM 2698 N N . LEU A 1 345 ? -10.320 -6.248 -12.942 1.00 85.75 345 LEU A N 1
ATOM 2699 C CA . LEU A 1 345 ? -11.282 -7.348 -13.007 1.00 85.75 345 LEU A CA 1
ATOM 2700 C C . LEU A 1 345 ? -11.039 -8.298 -11.831 1.00 85.75 345 LEU A C 1
ATOM 2702 O O . LEU A 1 345 ? -9.899 -8.667 -11.549 1.00 85.75 345 LEU A O 1
ATOM 2706 N N . VAL A 1 346 ? -12.104 -8.676 -11.124 1.00 90.94 346 VAL A N 1
ATOM 2707 C CA . VAL A 1 346 ? -11.999 -9.443 -9.878 1.00 90.94 346 VAL A CA 1
ATOM 2708 C C . VAL A 1 346 ? -12.782 -10.746 -9.989 1.00 90.94 346 VAL A C 1
ATOM 2710 O O . VAL A 1 346 ? -14.010 -10.755 -9.954 1.00 90.94 346 VAL A O 1
ATOM 2713 N N . ASP A 1 347 ? -12.070 -11.869 -10.044 1.00 88.12 347 ASP A N 1
ATOM 2714 C CA . ASP A 1 347 ? -12.702 -13.191 -10.086 1.00 88.12 347 ASP A CA 1
ATOM 2715 C C . ASP A 1 347 ? -13.497 -13.466 -8.805 1.00 88.12 347 ASP A C 1
ATOM 2717 O O . ASP A 1 347 ? -12.962 -13.315 -7.702 1.00 88.12 347 ASP A O 1
ATOM 2721 N N . GLY A 1 348 ? -14.757 -13.894 -8.948 1.00 88.19 348 GLY A N 1
ATOM 2722 C CA . GLY A 1 348 ? -15.668 -14.200 -7.835 1.00 88.19 348 GLY A CA 1
ATOM 2723 C C . GLY A 1 348 ? -16.383 -12.984 -7.229 1.00 88.19 348 GLY A C 1
ATOM 2724 O O . GLY A 1 348 ? -17.047 -13.118 -6.201 1.00 88.19 348 GLY A O 1
ATOM 2725 N N . LEU A 1 349 ? -16.265 -11.799 -7.840 1.00 91.19 349 LEU A N 1
ATOM 2726 C CA . LEU A 1 349 ? -16.901 -10.571 -7.348 1.00 91.19 349 LEU A CA 1
ATOM 2727 C C . LEU A 1 349 ? -18.429 -10.664 -7.320 1.00 91.19 349 LEU A C 1
ATOM 2729 O O . LEU A 1 349 ? -19.047 -10.302 -6.317 1.00 91.19 349 LEU A O 1
ATOM 2733 N N . LYS A 1 350 ? -19.022 -11.201 -8.392 1.00 90.44 350 LYS A N 1
ATOM 2734 C CA . LYS A 1 350 ? -20.471 -11.371 -8.525 1.00 90.44 350 LYS A CA 1
ATOM 2735 C C . LYS A 1 350 ? -21.041 -12.263 -7.433 1.00 90.44 350 LYS A C 1
ATOM 2737 O O . LYS A 1 350 ? -22.043 -11.911 -6.823 1.00 90.44 350 LYS A O 1
ATOM 2742 N N . ASP A 1 351 ? -20.380 -13.380 -7.148 1.00 90.12 351 ASP A N 1
ATOM 2743 C CA . ASP A 1 351 ? -20.835 -14.319 -6.122 1.00 90.12 351 ASP A CA 1
ATOM 2744 C C . ASP A 1 351 ? -20.739 -13.717 -4.713 1.00 90.12 351 ASP A C 1
ATOM 2746 O O . ASP A 1 351 ? -21.551 -14.027 -3.844 1.00 90.12 351 ASP A O 1
ATOM 2750 N N . LEU A 1 352 ? -19.755 -12.840 -4.484 1.00 89.44 352 LEU A N 1
ATOM 2751 C CA . LEU A 1 352 ? -19.508 -12.235 -3.178 1.00 89.44 352 LEU A CA 1
ATOM 2752 C C . LEU A 1 352 ? -20.357 -10.987 -2.904 1.00 89.44 352 LEU A C 1
ATOM 2754 O O . LEU A 1 352 ? -20.842 -10.814 -1.788 1.00 89.44 352 LEU A O 1
ATOM 2758 N N . MET A 1 353 ? -20.470 -10.089 -3.883 1.00 89.06 353 MET A N 1
ATOM 2759 C CA . MET A 1 353 ? -21.086 -8.764 -3.727 1.00 89.06 353 MET A CA 1
ATOM 2760 C C . MET A 1 353 ? -22.313 -8.546 -4.616 1.00 89.06 353 MET A C 1
ATOM 2762 O O . MET A 1 353 ? -22.995 -7.538 -4.460 1.00 89.06 353 MET A O 1
ATOM 2766 N N . GLY A 1 354 ? -22.605 -9.452 -5.550 1.00 87.81 354 GLY A N 1
ATOM 2767 C CA . GLY A 1 354 ? -23.701 -9.296 -6.510 1.00 87.81 354 GLY A CA 1
ATOM 2768 C C . GLY A 1 354 ? -23.392 -8.370 -7.691 1.00 87.81 354 GLY A C 1
ATOM 2769 O O . GLY A 1 354 ? -24.280 -8.147 -8.509 1.00 87.81 354 GLY A O 1
ATOM 2770 N N . THR A 1 355 ? -22.162 -7.855 -7.805 1.00 87.00 355 THR A N 1
ATOM 2771 C CA . THR A 1 355 ? -21.716 -6.994 -8.916 1.00 87.00 355 THR A CA 1
ATOM 2772 C C . THR A 1 355 ? -20.691 -7.701 -9.799 1.00 87.00 355 THR A C 1
ATOM 2774 O O . THR A 1 355 ? -19.807 -8.392 -9.297 1.00 87.00 355 THR A O 1
ATOM 2777 N N . GLU A 1 356 ? -20.811 -7.525 -11.115 1.00 87.12 356 GLU A N 1
ATOM 2778 C CA . GLU A 1 356 ? -19.883 -8.092 -12.107 1.00 87.12 356 GLU A CA 1
ATOM 2779 C C . GLU A 1 356 ? -18.529 -7.376 -12.088 1.00 87.12 356 GLU A C 1
ATOM 2781 O O . GLU A 1 356 ? -17.480 -8.007 -12.190 1.00 87.12 356 GLU A O 1
ATOM 2786 N N . GLU A 1 357 ? -18.549 -6.053 -11.919 1.00 90.44 357 GLU A N 1
ATOM 2787 C CA . GLU A 1 357 ? -17.372 -5.195 -12.029 1.00 90.44 357 GLU A CA 1
ATOM 2788 C C . GLU A 1 357 ? -17.336 -4.167 -10.893 1.00 90.44 357 GLU A C 1
ATOM 2790 O O . GLU A 1 357 ? -18.348 -3.865 -10.248 1.00 90.44 357 GLU A O 1
ATOM 2795 N N . LEU A 1 358 ? -16.140 -3.642 -10.625 1.00 93.44 358 LEU A N 1
ATOM 2796 C CA . LEU A 1 358 ? -15.960 -2.488 -9.752 1.00 93.44 358 LEU A CA 1
ATOM 2797 C C . LEU A 1 358 ? -16.084 -1.207 -10.586 1.00 93.44 358 LEU A C 1
ATOM 2799 O O . LEU A 1 358 ? -15.601 -1.183 -11.716 1.00 93.44 358 LEU A O 1
ATOM 2803 N N . PRO A 1 359 ? -16.681 -0.131 -10.052 1.00 94.56 359 PRO A N 1
ATOM 2804 C CA . PRO A 1 359 ? -16.627 1.162 -10.710 1.00 94.56 359 PRO A CA 1
ATOM 2805 C C . PRO A 1 359 ? -15.221 1.763 -10.606 1.00 94.56 359 PRO A C 1
ATOM 2807 O O . PRO A 1 359 ? -14.380 1.339 -9.807 1.00 94.56 359 PRO A O 1
ATOM 2810 N N . ASP A 1 360 ? -15.002 2.810 -11.392 1.00 95.06 360 ASP A N 1
ATOM 2811 C CA . ASP A 1 360 ? -13.882 3.724 -11.211 1.00 95.06 360 ASP A CA 1
ATOM 2812 C C . ASP A 1 360 ? -13.911 4.420 -9.838 1.00 95.06 360 ASP A C 1
ATOM 2814 O O . ASP A 1 360 ? -14.914 4.428 -9.120 1.00 95.06 360 ASP A O 1
ATOM 2818 N N . GLY A 1 361 ? -12.805 5.059 -9.475 1.00 95.88 361 GLY A N 1
ATOM 2819 C CA . GLY A 1 361 ? -12.706 5.879 -8.279 1.00 95.88 361 GLY A CA 1
ATOM 2820 C C . GLY A 1 361 ? -12.469 5.089 -6.985 1.00 95.88 361 GLY A C 1
ATOM 2821 O O . GLY A 1 361 ? -12.322 3.861 -6.976 1.00 95.88 361 GLY A O 1
ATOM 2822 N N . PRO A 1 362 ? -12.379 5.803 -5.852 1.00 96.56 362 PRO A N 1
ATOM 2823 C CA . PRO A 1 362 ? -12.187 5.179 -4.555 1.00 96.56 362 PRO A CA 1
ATOM 2824 C C . PRO A 1 362 ? -13.446 4.438 -4.098 1.00 96.56 362 PRO A C 1
ATOM 2826 O O . PRO A 1 362 ? -14.575 4.877 -4.322 1.00 96.56 362 PRO A O 1
ATOM 2829 N N . ILE A 1 363 ? -13.245 3.338 -3.378 1.00 97.00 363 ILE A N 1
ATOM 2830 C CA . ILE A 1 363 ? -14.310 2.537 -2.771 1.00 97.00 363 ILE A CA 1
ATOM 2831 C C . ILE A 1 363 ? -13.968 2.382 -1.295 1.00 97.00 363 ILE A C 1
ATOM 2833 O O . ILE A 1 363 ? -12.805 2.231 -0.935 1.00 97.00 363 ILE A O 1
ATOM 2837 N N . LYS A 1 364 ? -14.967 2.424 -0.422 1.00 94.88 364 LYS A N 1
ATOM 2838 C CA . LYS A 1 364 ? -14.805 2.174 1.014 1.00 94.88 364 LYS A CA 1
ATOM 2839 C C . LYS A 1 364 ? -15.881 1.227 1.517 1.00 94.88 364 LYS A C 1
ATOM 2841 O O . LYS A 1 364 ? -16.872 0.989 0.834 1.00 94.88 364 LYS A O 1
ATOM 2846 N N . TRP A 1 365 ? -15.700 0.719 2.729 1.00 95.69 365 TRP A N 1
ATOM 2847 C CA . TRP A 1 365 ? -16.734 -0.051 3.407 1.00 95.69 365 TRP A CA 1
ATOM 2848 C C . TRP A 1 365 ? -17.521 0.824 4.377 1.00 95.69 365 TRP A C 1
ATOM 2850 O O . TRP A 1 365 ? -16.963 1.668 5.082 1.00 95.69 365 TRP A O 1
ATOM 2860 N N . THR A 1 366 ? -18.819 0.569 4.439 1.00 95.12 366 THR A N 1
ATOM 2861 C CA . THR A 1 366 ? -19.693 1.011 5.520 1.00 95.12 366 THR A CA 1
ATOM 2862 C C . THR A 1 366 ? -20.242 -0.202 6.264 1.00 95.12 366 THR A C 1
ATOM 2864 O O . THR A 1 366 ? -20.280 -1.312 5.729 1.00 95.12 366 THR A O 1
ATOM 2867 N N . MET A 1 367 ? -20.637 -0.003 7.515 1.00 91.88 367 MET A N 1
ATOM 2868 C CA . MET A 1 367 ? -21.284 -0.995 8.357 1.00 91.88 367 MET A CA 1
ATOM 2869 C C . MET A 1 367 ? -22.637 -0.447 8.799 1.00 91.88 367 MET A C 1
ATOM 2871 O O . MET A 1 367 ? -22.695 0.591 9.455 1.00 91.88 367 MET A O 1
ATOM 2875 N N . ASP A 1 368 ? -23.707 -1.165 8.471 1.00 85.25 368 ASP A N 1
ATOM 2876 C CA . ASP A 1 368 ? -25.059 -0.859 8.935 1.00 85.25 368 ASP A CA 1
ATOM 2877 C C . ASP A 1 368 ? -25.759 -2.145 9.381 1.00 85.25 368 ASP A C 1
ATOM 2879 O O . ASP A 1 368 ? -25.784 -3.132 8.650 1.00 85.25 368 ASP A O 1
ATOM 2883 N N . GLN A 1 369 ? -26.270 -2.160 10.614 1.00 81.31 369 GLN A N 1
ATOM 2884 C CA . GLN A 1 369 ? -26.965 -3.310 11.220 1.00 81.31 369 GLN A CA 1
ATOM 2885 C C . GLN A 1 369 ? -26.227 -4.663 11.082 1.00 81.31 369 GLN A C 1
ATOM 2887 O O . GLN A 1 369 ? -26.850 -5.717 10.980 1.00 81.31 369 GLN A O 1
ATOM 2892 N N . GLY A 1 370 ? -24.889 -4.646 11.090 1.00 79.25 370 GLY A N 1
ATOM 2893 C CA . GLY A 1 370 ? -24.053 -5.845 10.936 1.00 79.25 370 GLY A CA 1
ATOM 2894 C C . GLY A 1 370 ? -23.804 -6.281 9.486 1.00 79.25 370 GLY A C 1
ATOM 2895 O O . GLY A 1 370 ? -23.070 -7.241 9.266 1.00 79.25 370 GLY A O 1
ATOM 2896 N N . ASN A 1 371 ? -24.353 -5.567 8.502 1.00 84.94 371 ASN A N 1
ATOM 2897 C CA . ASN A 1 371 ? -24.053 -5.757 7.088 1.00 84.94 371 ASN A CA 1
ATOM 2898 C C . ASN A 1 371 ? -22.939 -4.810 6.647 1.00 84.94 371 ASN A C 1
ATOM 2900 O O . ASN A 1 371 ? -22.999 -3.599 6.875 1.00 84.94 371 ASN A O 1
ATOM 2904 N N . ARG A 1 372 ? -21.934 -5.366 5.966 1.00 92.00 372 ARG A N 1
ATOM 2905 C CA . ARG A 1 372 ? -20.800 -4.607 5.445 1.00 92.00 372 ARG A CA 1
ATOM 2906 C C . ARG A 1 372 ? -21.035 -4.295 3.970 1.00 92.00 372 ARG A C 1
ATOM 2908 O O . ARG A 1 372 ? -21.107 -5.214 3.164 1.00 92.00 372 ARG A O 1
ATOM 2915 N N . THR A 1 373 ? -21.137 -3.020 3.607 1.00 94.25 373 THR A N 1
ATOM 2916 C CA . THR A 1 373 ? -21.509 -2.582 2.248 1.00 94.25 373 THR A CA 1
ATOM 2917 C C . THR A 1 373 ? -20.369 -1.825 1.585 1.00 94.25 373 THR A C 1
ATOM 2919 O O . THR A 1 373 ? -19.791 -0.923 2.191 1.00 94.25 373 THR A O 1
ATOM 2922 N N . ALA A 1 374 ? -20.022 -2.196 0.352 1.00 95.62 374 ALA A N 1
ATOM 2923 C CA . ALA A 1 374 ? -19.064 -1.453 -0.456 1.00 95.62 374 ALA A CA 1
ATOM 2924 C C . ALA A 1 374 ? -19.747 -0.206 -1.024 1.00 95.62 374 ALA A C 1
ATOM 2926 O O . ALA A 1 374 ? -20.843 -0.287 -1.581 1.00 95.62 374 ALA A O 1
ATOM 2927 N N . VAL A 1 375 ? -19.097 0.945 -0.882 1.00 96.00 375 VAL A N 1
ATOM 2928 C CA . VAL A 1 375 ? -19.606 2.240 -1.333 1.00 96.00 375 VAL A CA 1
ATOM 2929 C C . VAL A 1 375 ? -18.539 2.935 -2.169 1.00 96.00 375 VAL A C 1
ATOM 2931 O O . VAL A 1 375 ? -17.468 3.266 -1.653 1.00 96.00 375 VAL A O 1
ATOM 2934 N N . ALA A 1 376 ? -18.832 3.170 -3.445 1.00 96.81 376 ALA A N 1
ATOM 2935 C CA . ALA A 1 376 ? -18.013 4.002 -4.313 1.00 96.81 376 ALA A CA 1
ATOM 2936 C C . ALA A 1 376 ? -18.192 5.480 -3.950 1.00 96.81 376 ALA A C 1
ATOM 2938 O O . ALA A 1 376 ? -19.314 5.967 -3.772 1.00 96.81 376 ALA A O 1
ATOM 2939 N N . VAL A 1 377 ? -17.070 6.185 -3.838 1.00 96.69 377 VAL A N 1
ATOM 2940 C CA . VAL A 1 377 ? -16.984 7.611 -3.501 1.00 96.69 377 VAL A CA 1
ATOM 2941 C C . VAL A 1 377 ? -16.135 8.355 -4.537 1.00 96.69 377 VAL A C 1
ATOM 2943 O O . VAL A 1 377 ? -15.903 7.835 -5.632 1.00 96.69 377 VAL A O 1
ATOM 2946 N N . GLY A 1 378 ? -15.712 9.579 -4.220 1.00 96.00 378 GLY A N 1
ATOM 2947 C CA . GLY A 1 378 ? -15.017 10.486 -5.128 1.00 96.00 378 GLY A CA 1
ATOM 2948 C C . GLY A 1 378 ? -15.965 11.528 -5.710 1.00 96.00 378 GLY A C 1
ATOM 2949 O O . GLY A 1 378 ? -17.155 11.551 -5.396 1.00 96.00 378 GLY A O 1
ATOM 2950 N N . ALA A 1 379 ? -15.436 12.398 -6.559 1.00 96.56 379 ALA A N 1
ATOM 2951 C CA . ALA A 1 379 ? -16.203 13.433 -7.233 1.00 96.56 379 ALA A CA 1
ATOM 2952 C C . ALA A 1 379 ? -16.064 13.332 -8.754 1.00 96.56 379 ALA A C 1
ATOM 2954 O O . ALA A 1 379 ? -15.013 12.954 -9.270 1.00 96.56 379 ALA A O 1
ATOM 2955 N N . ARG A 1 380 ? -17.115 13.711 -9.481 1.00 93.44 380 ARG A N 1
ATOM 2956 C CA . ARG A 1 380 ? -1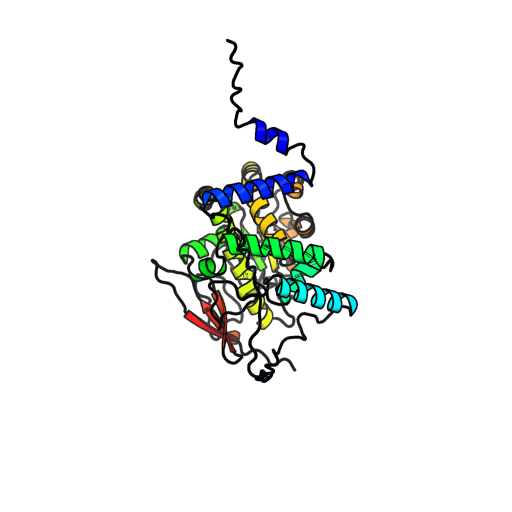7.065 13.918 -10.932 1.00 93.44 380 ARG A CA 1
ATOM 2957 C C . ARG A 1 380 ? -17.660 15.281 -11.238 1.00 93.44 380 ARG A C 1
ATOM 2959 O O . ARG A 1 380 ? -18.757 15.587 -10.786 1.00 93.44 380 ARG A O 1
ATOM 2966 N N . ALA A 1 381 ? -16.916 16.118 -11.960 1.00 89.00 381 ALA A N 1
ATOM 2967 C CA . ALA A 1 381 ? -17.328 17.492 -12.271 1.00 89.00 381 ALA A CA 1
ATOM 2968 C C . ALA A 1 381 ? -17.743 18.323 -11.030 1.00 89.00 381 ALA A C 1
ATOM 2970 O O . ALA A 1 381 ? -18.600 19.198 -11.114 1.00 89.00 381 ALA A O 1
ATOM 2971 N N . GLY A 1 382 ? -17.123 18.056 -9.873 1.00 86.56 382 GLY A N 1
ATOM 2972 C CA . GLY A 1 382 ? -17.402 18.743 -8.605 1.00 86.56 382 GLY A CA 1
ATOM 2973 C C . GLY A 1 382 ? -18.558 18.162 -7.782 1.00 86.56 382 GLY A C 1
ATOM 2974 O O . GLY A 1 382 ? -18.734 18.569 -6.636 1.00 86.56 382 GLY A O 1
ATOM 2975 N N . GLU A 1 383 ? -19.306 17.191 -8.310 1.00 93.19 383 GLU A N 1
ATOM 2976 C CA . GLU A 1 383 ? -20.370 16.503 -7.576 1.00 93.19 383 GLU A CA 1
ATOM 2977 C C . GLU A 1 383 ? -19.828 15.242 -6.898 1.00 93.19 383 GLU A C 1
ATOM 2979 O O . GLU A 1 383 ? -19.233 14.379 -7.546 1.00 93.19 383 GLU A O 1
ATOM 2984 N N . VAL A 1 384 ? -20.024 15.133 -5.580 1.00 94.19 384 VAL A N 1
ATOM 2985 C CA . VAL A 1 384 ? -19.572 13.980 -4.788 1.00 94.19 384 VAL A CA 1
ATOM 2986 C C . VAL A 1 384 ? -20.513 12.795 -5.005 1.00 94.19 384 VAL A C 1
ATOM 2988 O O . VAL A 1 384 ? -21.719 12.898 -4.783 1.00 94.19 384 VAL A O 1
ATOM 2991 N N . ARG A 1 385 ? -19.950 11.645 -5.382 1.00 95.12 385 ARG A N 1
ATOM 2992 C CA . ARG A 1 385 ? -20.653 10.367 -5.524 1.00 95.12 385 ARG A CA 1
ATOM 2993 C C . ARG A 1 385 ? -20.708 9.628 -4.185 1.00 95.12 385 ARG A C 1
ATOM 2995 O O . ARG A 1 385 ? -19.743 9.612 -3.422 1.00 95.12 385 ARG A O 1
ATOM 3002 N N . LYS A 1 386 ? -21.830 8.954 -3.931 1.00 93.44 386 LYS A N 1
ATOM 3003 C CA . LYS A 1 386 ? -21.966 7.920 -2.895 1.00 93.44 386 LYS A CA 1
ATOM 3004 C C . LYS A 1 386 ? -22.884 6.824 -3.430 1.00 93.44 386 LYS A C 1
ATOM 3006 O O . LYS A 1 386 ? -24.101 6.959 -3.373 1.00 93.44 386 LYS A O 1
ATOM 3011 N N . GLU A 1 387 ? -22.296 5.766 -3.971 1.00 94.19 387 GLU A N 1
ATOM 3012 C CA . GLU A 1 387 ? -23.018 4.686 -4.652 1.00 94.19 387 GLU A CA 1
ATOM 3013 C C . GLU A 1 387 ? -22.745 3.343 -3.971 1.00 94.19 387 GLU A C 1
ATOM 3015 O O . GLU A 1 387 ? -21.592 2.963 -3.790 1.00 94.19 387 GLU A O 1
ATOM 3020 N N . SER A 1 388 ? -23.794 2.623 -3.574 1.00 92.88 388 SER A N 1
ATOM 3021 C CA . SER A 1 388 ? -23.670 1.289 -2.973 1.00 92.88 388 SER A CA 1
ATOM 3022 C C . SER A 1 388 ? -23.507 0.216 -4.050 1.00 92.88 388 SER A C 1
ATOM 3024 O O . SER A 1 388 ? -24.342 0.118 -4.941 1.00 92.88 388 SER A O 1
ATOM 3026 N N . LEU A 1 389 ? -22.466 -0.613 -3.932 1.00 88.44 389 LEU A N 1
ATOM 3027 C CA . LEU A 1 389 ? -22.097 -1.623 -4.938 1.00 88.44 389 LEU A CA 1
ATOM 3028 C C . LEU A 1 389 ? -22.561 -3.041 -4.591 1.00 88.44 389 LEU A C 1
ATOM 3030 O O . LEU A 1 389 ? -22.668 -3.893 -5.466 1.00 88.44 389 LEU A O 1
ATOM 3034 N N . GLY A 1 390 ? -22.795 -3.303 -3.306 1.00 85.19 390 GLY A N 1
ATOM 3035 C CA . GLY A 1 390 ? -23.135 -4.625 -2.797 1.00 85.19 390 GLY A CA 1
ATOM 3036 C C . GLY A 1 390 ? -22.738 -4.790 -1.337 1.00 85.19 390 GLY A C 1
ATOM 3037 O O . GLY A 1 390 ? -21.879 -4.064 -0.824 1.00 85.19 390 GLY A O 1
ATOM 3038 N N . SER A 1 391 ? -23.369 -5.746 -0.661 1.00 82.88 391 SER A N 1
ATOM 3039 C CA . SER A 1 391 ? -23.095 -6.053 0.741 1.00 82.88 391 SER A CA 1
ATOM 3040 C C . SER A 1 391 ? -22.519 -7.451 0.875 1.00 82.88 391 SER A C 1
ATOM 3042 O O . SER A 1 391 ? -23.015 -8.400 0.277 1.00 82.88 391 SER A O 1
ATOM 3044 N N . ILE A 1 392 ? -21.501 -7.582 1.714 1.00 83.00 392 ILE A N 1
ATOM 3045 C CA . ILE A 1 392 ? -20.999 -8.868 2.170 1.00 83.00 392 ILE A CA 1
ATOM 3046 C C . ILE A 1 392 ? -21.635 -9.110 3.534 1.00 83.00 392 ILE A C 1
ATOM 3048 O O . ILE A 1 392 ? -21.471 -8.309 4.461 1.00 83.00 392 ILE A O 1
ATOM 3052 N N . GLY A 1 393 ? -22.372 -10.213 3.663 1.00 63.69 393 GLY A N 1
ATOM 3053 C CA . GLY A 1 393 ? -22.807 -10.676 4.974 1.00 63.69 393 GLY A CA 1
ATOM 3054 C C . GLY A 1 393 ? -21.566 -10.934 5.818 1.00 63.69 393 GLY A C 1
ATOM 3055 O O . GLY A 1 393 ? -20.696 -11.706 5.408 1.00 63.69 393 GLY A O 1
ATOM 3056 N N . VAL A 1 394 ? -21.448 -10.282 6.977 1.00 57.38 394 VAL A N 1
ATOM 3057 C CA . VAL A 1 394 ? -20.397 -10.637 7.931 1.00 57.38 394 VAL A CA 1
ATOM 3058 C C . VAL A 1 394 ? -20.674 -12.087 8.300 1.00 57.38 394 VAL A C 1
ATOM 3060 O O . VAL A 1 394 ? -21.660 -12.367 8.980 1.00 57.38 394 VAL A O 1
ATOM 3063 N N . LYS A 1 395 ? -19.866 -13.027 7.788 1.00 45.53 395 LYS A N 1
ATOM 3064 C CA . LYS A 1 395 ? -19.943 -14.417 8.236 1.00 45.53 395 LYS A CA 1
ATOM 3065 C C . LYS A 1 395 ? -19.825 -14.353 9.753 1.00 45.53 395 LYS A C 1
ATOM 3067 O O . LYS A 1 395 ? -18.802 -13.914 10.272 1.00 45.53 395 LYS A O 1
ATOM 3072 N N . SER A 1 396 ? -20.891 -14.725 10.454 1.00 27.88 396 SER A N 1
ATOM 3073 C CA . SER A 1 396 ? -20.825 -15.019 11.875 1.00 27.88 396 SER A CA 1
ATOM 3074 C C . SER A 1 396 ? -19.926 -16.243 11.994 1.00 27.88 396 SER A C 1
ATOM 3076 O O . SER A 1 396 ? -20.384 -17.375 11.838 1.00 27.88 396 SER A O 1
ATOM 3078 N N . THR A 1 397 ? -18.622 -16.024 12.105 1.00 28.14 397 THR A N 1
ATOM 3079 C CA . THR A 1 397 ? -17.669 -17.114 12.267 1.00 28.14 397 THR A CA 1
ATOM 3080 C C . THR A 1 397 ? -17.879 -17.668 13.675 1.00 28.14 397 THR A C 1
ATOM 3082 O O . THR A 1 397 ? -17.754 -16.925 14.648 1.00 28.14 397 THR A O 1
ATOM 3085 N N . LEU A 1 398 ? -18.333 -18.925 13.722 1.00 24.31 398 LEU A N 1
ATOM 3086 C CA . LEU A 1 398 ? -18.620 -19.736 14.910 1.00 24.31 398 LEU A CA 1
ATOM 3087 C C . LEU A 1 398 ? -17.415 -19.892 15.838 1.00 24.31 398 LEU A C 1
ATOM 3089 O O . LEU A 1 398 ? -16.286 -19.988 15.303 1.00 24.31 398 LEU A O 1
#

Foldseek 3Di:
DDDDDDDDDDPCPVVVVVVPDDPVVVVVVVVVVVVVVCVVVPDDDDDDDDDDDDDDDDDDDDDPPPPPPPPPDPDALCVPDDPVLVVLLVVLLVVCVVVVVQPDAPQDDPQFDCWLRRDSNQLVLLCVLVVSPSVNSNVLSVVLSVLCVVLSLNNCQQAAALVLLLLLLQVDFAFLQDAWPQLATETEYELVSCDDDSVVVVVVDDLSRLSSSLSSRVCLCGFPVQVVSCLVGPGRGQAHEYEYECQPPDPVSLVVCLVVQLSNLVSCVRNPRPRYQAYEHEQQDPCVVVSCVVSCVSHDVVNSVRYDYYHLVCQQVVRVVIHPLCRDDVSSVGNDPRDGSDFHQHPCCCVFFVARGDDTGGWGWTDDPQKIWIWHWYDHPRHIGTHTRGIGRPPPPD

pLDDT: mean 79.38, std 25.05, range [23.06, 98.69]

InterPro domains:
  IPR001251 CRAL-TRIO lipid binding domain [PF00650] (178-334)
  IPR001251 CRAL-TRIO lipid binding domain [PS50191] (177-340)
  IPR001251 CRAL-TRIO lipid binding domain [SM00516] (161-337)
  IPR001251 CRAL-TRIO lipid binding domain [cd00170] (165-334)
  IPR011074 CRAL/TRIO, N-terminal domain [SM01100] (119-144)
  IPR036273 CRAL/TRIO, N-terminal domain superfamily [SSF46938] (81-152)
  IPR036865 CRAL-TRIO lipid binding domain superfamily [G3DSA:3.40.525.10] (150-343)
  IPR036865 CRAL-TRIO lipid binding domain superfamily [SSF52087] (163-353)
  IPR051026 Phosphatidylinositol/phosphatidylcholine transfer [PTHR45657] (83-339)

Radius of gyration: 24.1 Å; chains: 1; bounding box: 60×76×66 Å